Protein AF-A0A197JCD0-F1 (afdb_monomer_lite)

Radius of gyration: 35.39 Å; chains: 1; bounding box: 93×92×77 Å

Sequence (678 aa):
MQNIAVINGRPSLWGDAVIALVRASPLCEYVNESFSNQVATCRVKRVGEAEQMRSFSEADAKQAGLLSKVGPWTHYPQRMMQMRARAFALRDVFPDVLRGMPIAEEVMDSPVEKGGASRYVSPAEIVSNTALLPQRTEQHVYLIESLEEVARTGGYEALAACWSGKCALEGGETLTLEDRKAIAVKRDGKPTAARDKYMREMVFERLAGVPRHEINGPSLKWGTEAEAFAREAYELETGYLVEPSEFIVHPDYPFIGCSPDGLIGQEGGYESKCPMDEAVHIHTWLNGEVPGELSVMLAVVAVLGFSCAEIGKQIPVLRYLGGPVMVTVLLPSYCVYSELMPMELESSIRAFWENTNILYLFTAAVVVGGILSMERGLLIKGFVKLFVPLAAGSVAAAIVGTLTGMALGLSAHHTFFYIVVPIMAGGLGEGAIPLTLGYAAILQTSQPELFAQVMPPIVLGNLTAVACAGVLHRLGQLNSDLSQRGQKLSAGHLKNRSTDSTPAALMESLASVGMVALSLYMVGVLVNQLTGWPAPLVMLGLAVLIKLTITLSPRLEEGAYLMHHFFTQAAAYPILFGMGLTLTPWQALVSVLAPVYLITIFVTVLTLALVGLIVGRWAGLNPIESAIINVCHSGMGSVGDMAILTSAHRMHLMPFAQLATRIGGALTVVIALMMLSQ

Secondary structure (DSSP, 8-state):
---EEEETTEEEE-HHHHHHHHHHSTTEEEEEEEEETTEEEEEEEETTS--EEEEEEHHHHHHTT-TTSSSHHHH-HHHHHHHHHHHHHHHHH-TTTTTTPPBHHHHHTS------------GGGTSTT--PPPPPPHHHHHHHHHHHHHHHHHHHHHHHHHHHT-SPPTTS----TTTTTTS---TTSSPPHHHHHHHHHHHHHHHHTS-------HHHHHHHHHHHHHHHHHHHHH----BPP--EEETTEEEEEE--SEEETTTEEE-----S-HHHHHHHHHH-PPP--HHHHHHHHHHHHHHHHHHHHHSTTGGGGTHHHHHHHHHHHHHHHTT-S-HHHHHHHHHHHHHH-HHHHHHHHHHHHHHHHS-HHHHHHHHHHHHHHHHHHHHHHHHHHHHHHHHTT--HHHHIIIIIHHHTS-SIIIIIHHHHHHHHHHHT--HHHHHHHHHHHHHHHHHHHHHHHHHHHHHHHH-HHHHHSSB------GGG------HHHHHHHHHHHHHHHHHHHHHHHHHHHHH---HHHHHHHHHHHHHHHS---HHHHHHHHHHHHHHHHHTHHHHHHHHHHHH--HHHHHHT--HHHHHHHHHHHHHHHHHHHHHHHHTTB-HHHHHHHHHHTTS-HHHHHHHHHHHTT-GGGHHHHHHHHHHHHHHHHHHHHHHHT-

Foldseek 3Di:
DPQWDQFLNAIAGALVSLLVLQVPDPQWPDWDWDDDPQKIKIWTDGPPDDIDMFIFGPVNCVVLCVCVDPDVCVVCVVVVRNSVRSQVRSCVPPVVSVVVHHHPVVSNSDPNDPDDDDDDDDCLVPPPPDDDDDADDPVNVVVLVQLLVQCVPPNDVSSVCQVVQNDATVVRHHCDPVNLPNGDDPPVSHRDPVSVVVVVQVVCCVNVVHHPDDPPDPFVVQFVVCLVVQQVVCCVVPVFHWAQFDWAADPVGNVDTDGFRTATPPPGTHHDGRGPDVVVVVCCVVQVADPLDPVVLLVVLQVLLVVQLVVQCPPVVSVLQLRSLLSLQAVLLVCVVVVVDPPNNLVSLQCNCVVVVVVLLLLLLQQLLLLLLAALVLVVLVVVLLVFLQVQLLVQLLVFLLVLLVVVPHDSVCRNLQAQLLLLQLALPQGLQLLLVLVCVQVVDDSVVSSLRNQLNLVLLLSLLSRLLSNLLVVCVVDVCLVVFFDESFSDDPVPPPDPQDPVLLVVLLVVSSVVSVVLLVVLVVVCVVPVHHSSVSSSVVSSVCSNPPDDDPSNSSSSNVSNVCSLPSVLSSLSNSCSSHRPNPVSNVVQPDPSSNVSSNSSLVSLLVSQLVSCVVSRHSSSLSSLLSSLSSANHLSSNSSSCSSNVNSSCSNSSNCSSNVSSNVSSVVSSVVSND

pLDDT: mean 76.73, std 17.47, range [28.78, 97.56]

Structure (mmCIF, N/CA/C/O backbone):
data_AF-A0A197JCD0-F1
#
_entry.id   AF-A0A197JCD0-F1
#
loop_
_atom_site.group_PDB
_atom_site.id
_atom_site.type_symbol
_atom_site.label_atom_id
_atom_site.label_alt_id
_atom_site.label_comp_id
_atom_site.label_asym_id
_atom_site.label_entity_id
_atom_site.label_seq_id
_atom_site.pdbx_PDB_ins_code
_atom_site.Cartn_x
_atom_site.Cartn_y
_atom_site.Cartn_z
_atom_site.occupancy
_atom_site.B_iso_or_equiv
_atom_site.auth_seq_id
_atom_site.auth_comp_id
_atom_site.auth_asym_id
_atom_site.auth_atom_id
_atom_site.pdbx_PDB_model_num
ATOM 1 N N . MET A 1 1 ? 29.294 -19.858 -42.214 1.00 41.12 1 MET A N 1
ATOM 2 C CA . MET A 1 1 ? 29.927 -20.789 -41.252 1.00 41.12 1 MET A CA 1
ATOM 3 C C . MET A 1 1 ? 30.259 -20.008 -39.991 1.00 41.12 1 MET A C 1
ATOM 5 O O . MET A 1 1 ? 30.949 -19.001 -40.097 1.00 41.12 1 MET A O 1
ATOM 9 N N . GLN A 1 2 ? 29.715 -20.408 -38.839 1.00 50.94 2 GLN A N 1
ATOM 10 C CA . GLN A 1 2 ? 30.038 -19.810 -37.539 1.00 50.94 2 GLN A CA 1
ATOM 11 C C . GLN A 1 2 ? 31.421 -20.311 -37.089 1.00 50.94 2 GLN A C 1
ATOM 13 O O . GLN A 1 2 ? 31.582 -21.482 -36.765 1.00 50.94 2 GLN A O 1
ATOM 18 N N . ASN A 1 3 ? 32.426 -19.433 -37.104 1.00 68.75 3 ASN A N 1
ATOM 19 C CA . ASN A 1 3 ? 33.826 -19.782 -36.814 1.00 68.75 3 ASN A CA 1
ATOM 20 C C . ASN A 1 3 ? 34.251 -19.472 -35.361 1.00 68.75 3 ASN A C 1
ATOM 22 O O . ASN A 1 3 ? 35.349 -19.851 -34.951 1.00 68.75 3 ASN A O 1
ATOM 26 N N . ILE A 1 4 ? 33.389 -18.794 -34.593 1.00 77.94 4 ILE A N 1
ATOM 27 C CA . ILE A 1 4 ? 33.624 -18.339 -33.215 1.00 77.94 4 ILE A CA 1
ATOM 28 C C . ILE A 1 4 ? 32.550 -18.954 -32.306 1.00 77.94 4 ILE A C 1
ATOM 30 O O . ILE A 1 4 ? 31.376 -18.969 -32.670 1.00 77.94 4 ILE A O 1
ATOM 34 N N . ALA A 1 5 ? 32.950 -19.442 -31.133 1.00 77.25 5 ALA A N 1
ATOM 35 C CA . ALA A 1 5 ? 32.074 -19.919 -30.066 1.00 77.25 5 ALA A CA 1
ATOM 36 C C . ALA A 1 5 ? 32.355 -19.167 -28.760 1.00 77.25 5 ALA A C 1
ATOM 38 O O . ALA A 1 5 ? 33.508 -18.883 -28.439 1.00 77.25 5 ALA A O 1
ATOM 39 N N . VAL A 1 6 ? 31.316 -18.886 -27.974 1.00 76.75 6 VAL A N 1
ATOM 40 C CA . VAL A 1 6 ? 31.460 -18.319 -26.626 1.00 76.75 6 VAL A CA 1
ATOM 41 C C . VAL A 1 6 ? 31.288 -19.443 -25.614 1.00 76.75 6 VAL A C 1
ATOM 43 O O . VAL A 1 6 ? 30.208 -20.015 -25.491 1.00 76.75 6 VAL A O 1
ATOM 46 N N . ILE A 1 7 ? 32.363 -19.784 -24.903 1.00 73.75 7 ILE A N 1
ATOM 47 C CA . ILE A 1 7 ? 32.382 -20.889 -23.934 1.00 73.75 7 ILE A CA 1
ATOM 48 C C . ILE A 1 7 ? 32.872 -20.332 -22.606 1.00 73.75 7 ILE A C 1
ATOM 50 O O . ILE A 1 7 ? 33.916 -19.684 -22.553 1.00 73.75 7 ILE A O 1
ATOM 54 N N . ASN A 1 8 ? 32.109 -20.550 -21.533 1.00 68.00 8 ASN A N 1
ATOM 55 C CA . ASN A 1 8 ? 32.400 -20.005 -20.200 1.00 68.00 8 ASN A CA 1
ATOM 56 C C . ASN A 1 8 ? 32.631 -18.475 -20.202 1.00 68.00 8 ASN A C 1
ATOM 58 O O . ASN A 1 8 ? 33.512 -17.974 -19.507 1.00 68.00 8 ASN A O 1
ATOM 62 N N . GLY A 1 9 ? 31.883 -17.732 -21.028 1.00 65.81 9 GLY A N 1
ATOM 63 C CA . GLY A 1 9 ? 32.014 -16.274 -21.151 1.00 65.81 9 GLY A CA 1
ATOM 64 C C . GLY A 1 9 ? 33.271 -15.792 -21.887 1.00 65.81 9 GLY A C 1
ATOM 65 O O . GLY A 1 9 ? 33.565 -14.600 -21.856 1.00 65.81 9 GLY A O 1
ATOM 66 N N . ARG A 1 10 ? 34.028 -16.685 -22.545 1.00 68.19 10 ARG A N 1
ATOM 67 C CA . ARG A 1 10 ? 35.229 -16.333 -23.319 1.00 68.19 10 ARG A CA 1
ATOM 68 C C . ARG A 1 10 ? 35.009 -16.594 -24.818 1.00 68.19 10 ARG A C 1
ATOM 70 O O . ARG A 1 10 ? 34.712 -17.738 -25.185 1.00 68.19 10 ARG A O 1
ATOM 77 N N . PRO A 1 11 ? 35.165 -15.583 -25.695 1.00 80.06 11 PRO A N 1
ATOM 78 C CA . PRO A 1 11 ? 35.127 -15.798 -27.138 1.00 80.06 11 PRO A CA 1
ATOM 79 C C . PRO A 1 11 ? 36.309 -16.674 -27.554 1.00 80.06 11 PRO A C 1
ATOM 81 O O . PRO A 1 11 ? 37.449 -16.410 -27.175 1.00 80.06 11 PRO A O 1
ATOM 84 N N . SER A 1 12 ? 36.025 -17.733 -28.302 1.00 84.56 12 SER A N 1
ATOM 85 C CA . SER A 1 12 ? 36.972 -18.789 -28.651 1.00 84.56 12 SER A CA 1
ATOM 86 C C . SER A 1 12 ? 36.804 -19.208 -30.115 1.00 84.56 12 SER A C 1
ATOM 88 O O . SER A 1 12 ? 35.705 -19.135 -30.662 1.00 84.56 12 SER A O 1
ATOM 90 N N . LEU A 1 13 ? 37.869 -19.676 -30.766 1.00 87.69 13 LEU A N 1
ATOM 91 C CA . LEU A 1 13 ? 37.827 -20.160 -32.153 1.00 87.69 13 LEU A CA 1
ATOM 92 C C . LEU A 1 13 ? 37.699 -21.683 -32.200 1.00 87.69 13 LEU A C 1
ATOM 94 O O . LEU A 1 13 ? 38.424 -22.381 -31.491 1.00 87.69 13 LEU A O 1
ATOM 98 N N . TRP A 1 14 ? 36.830 -22.206 -33.067 1.00 85.69 14 TRP A N 1
ATOM 99 C CA . TRP A 1 14 ? 36.761 -23.649 -33.329 1.00 85.69 14 TRP A CA 1
ATOM 100 C C . TRP A 1 14 ? 38.061 -24.153 -33.964 1.00 85.69 14 TRP A C 1
ATOM 102 O O . TRP A 1 14 ? 38.620 -23.486 -34.841 1.00 85.69 14 TRP A O 1
ATOM 112 N N . GLY A 1 15 ? 38.540 -25.340 -33.582 1.00 80.94 15 GLY A N 1
ATOM 113 C CA . GLY A 1 15 ? 39.860 -25.836 -33.994 1.00 80.94 15 GLY A CA 1
ATOM 114 C C . GLY A 1 15 ? 40.084 -25.934 -35.513 1.00 80.94 15 GLY A C 1
ATOM 115 O O . GLY A 1 15 ? 41.221 -25.808 -35.981 1.00 80.94 15 GLY A O 1
ATOM 116 N N . ASP A 1 16 ? 39.024 -26.118 -36.304 1.00 82.38 16 ASP A N 1
ATOM 117 C CA . ASP A 1 16 ? 39.090 -26.109 -37.774 1.00 82.38 16 ASP A CA 1
ATOM 118 C C . ASP A 1 16 ? 39.077 -24.684 -38.371 1.00 82.38 16 ASP A C 1
ATOM 120 O O . ASP A 1 16 ? 39.678 -24.441 -39.419 1.00 82.38 16 ASP A O 1
ATOM 124 N N . ALA A 1 17 ? 38.497 -23.702 -37.674 1.00 85.44 17 ALA A N 1
ATOM 125 C CA . ALA A 1 17 ? 38.581 -22.294 -38.065 1.00 85.44 17 ALA A CA 1
ATOM 126 C C . ALA A 1 17 ? 39.990 -21.721 -37.839 1.00 85.44 17 ALA A C 1
ATOM 128 O O . ALA A 1 17 ? 40.476 -20.930 -38.645 1.00 85.44 17 ALA A O 1
ATOM 129 N N . VAL A 1 18 ? 40.682 -22.166 -36.785 1.00 87.50 18 VAL A N 1
ATOM 130 C CA . VAL A 1 18 ? 42.059 -21.749 -36.458 1.00 87.50 18 VAL A CA 1
ATOM 131 C C . VAL A 1 18 ? 43.026 -22.095 -37.592 1.00 87.50 18 VAL A C 1
ATOM 133 O O . VAL A 1 18 ? 43.795 -21.244 -38.037 1.00 87.50 18 VAL A O 1
ATOM 136 N N . ILE A 1 19 ? 42.979 -23.331 -38.100 1.00 88.00 19 ILE A N 1
ATOM 137 C CA . ILE A 1 19 ? 43.858 -23.754 -39.201 1.00 88.00 19 ILE A CA 1
ATOM 138 C C . ILE A 1 19 ? 43.517 -23.031 -40.508 1.00 88.00 19 ILE A C 1
ATOM 140 O O . ILE A 1 19 ? 44.427 -22.684 -41.259 1.00 88.00 19 ILE A O 1
ATOM 144 N N . ALA A 1 20 ? 42.234 -22.758 -40.764 1.00 87.50 20 ALA A N 1
ATOM 145 C CA . ALA A 1 20 ? 41.803 -21.999 -41.934 1.00 87.50 20 ALA A CA 1
ATOM 146 C C . ALA A 1 20 ? 42.313 -20.550 -41.888 1.00 87.50 20 ALA A C 1
ATOM 148 O O . ALA A 1 20 ? 42.862 -20.067 -42.876 1.00 87.50 20 ALA A O 1
ATOM 149 N N . LEU A 1 21 ? 42.208 -19.888 -40.732 1.00 88.38 21 LEU A N 1
ATOM 150 C CA . LEU A 1 21 ? 42.702 -18.524 -40.523 1.00 88.38 21 LEU A CA 1
ATOM 151 C C . LEU A 1 21 ? 44.221 -18.432 -40.677 1.00 88.38 21 LEU A C 1
ATOM 153 O O . LEU A 1 21 ? 44.718 -17.531 -41.350 1.00 88.38 21 LEU A O 1
ATOM 157 N N . VAL A 1 22 ? 44.962 -19.378 -40.096 1.00 91.56 22 VAL A N 1
ATOM 158 C CA . VAL A 1 22 ? 46.423 -19.392 -40.223 1.00 91.56 22 VAL A CA 1
ATOM 159 C C . VAL A 1 22 ? 46.850 -19.659 -41.663 1.00 91.56 22 VAL A C 1
ATOM 161 O O . VAL A 1 22 ? 47.695 -18.933 -42.174 1.00 91.56 22 VAL A O 1
ATOM 164 N N . ARG A 1 23 ? 46.250 -20.638 -42.350 1.00 91.31 23 ARG A N 1
ATOM 165 C CA . ARG A 1 23 ? 46.580 -20.930 -43.758 1.00 91.31 23 ARG A CA 1
ATOM 166 C C . ARG A 1 23 ? 46.185 -19.806 -44.717 1.00 91.31 23 ARG A C 1
ATOM 168 O O . ARG A 1 23 ? 46.808 -19.670 -45.761 1.00 91.31 23 ARG A O 1
ATOM 175 N N . ALA A 1 24 ? 45.166 -19.016 -44.378 1.00 88.50 24 ALA A N 1
ATOM 176 C CA . ALA A 1 24 ? 44.779 -17.834 -45.145 1.00 88.50 24 ALA A CA 1
ATOM 177 C C . ALA A 1 24 ? 45.720 -16.637 -44.915 1.00 88.50 24 ALA A C 1
ATOM 179 O O . ALA A 1 24 ? 45.700 -15.684 -45.693 1.00 88.50 24 ALA A O 1
ATOM 180 N N . SER A 1 25 ? 46.539 -16.665 -43.858 1.00 91.38 25 SER A N 1
ATOM 181 C CA . SER A 1 25 ? 47.511 -15.613 -43.582 1.00 91.38 25 SER A CA 1
ATOM 182 C C . SER A 1 25 ? 48.709 -15.717 -44.533 1.00 91.38 25 SER A C 1
ATOM 184 O O . SER A 1 25 ? 49.310 -16.789 -44.627 1.00 91.38 25 SER A O 1
ATOM 186 N N . PRO A 1 26 ? 49.155 -14.608 -45.156 1.00 90.25 26 PRO A N 1
ATOM 187 C CA . PRO A 1 26 ? 50.356 -14.601 -46.000 1.00 90.25 26 PRO A CA 1
ATOM 188 C C . PRO A 1 26 ? 51.644 -14.891 -45.211 1.00 90.25 26 PRO A C 1
ATOM 190 O O . PRO A 1 26 ? 52.707 -15.070 -45.795 1.00 90.25 26 PRO A O 1
ATOM 193 N N . LEU A 1 27 ? 51.557 -14.922 -43.879 1.00 92.06 27 LEU A N 1
ATOM 194 C CA . LEU A 1 27 ? 52.659 -15.238 -42.978 1.00 92.06 27 LEU A CA 1
ATOM 195 C C . LEU A 1 27 ? 52.865 -16.752 -42.812 1.00 92.06 27 LEU A C 1
ATOM 197 O O . LEU A 1 27 ? 53.867 -17.158 -42.226 1.00 92.06 27 LEU A O 1
ATOM 201 N N . CYS A 1 28 ? 51.938 -17.591 -43.284 1.00 94.19 28 CYS A N 1
ATOM 202 C CA . CYS A 1 28 ? 52.031 -19.044 -43.179 1.00 94.19 28 CYS A CA 1
ATOM 203 C C . CYS A 1 28 ? 52.561 -19.671 -44.472 1.00 94.19 28 CYS A C 1
ATOM 205 O O . CYS A 1 28 ? 51.972 -19.499 -45.534 1.00 94.19 28 CYS A O 1
ATOM 207 N N . GLU A 1 29 ? 53.647 -20.446 -44.372 1.00 93.12 29 GLU A N 1
ATOM 208 C CA . GLU A 1 29 ? 54.128 -21.268 -45.491 1.00 93.12 29 GLU A CA 1
ATOM 209 C C . GLU A 1 29 ? 53.386 -22.609 -45.538 1.00 93.12 29 GLU A C 1
ATOM 211 O O . GLU A 1 29 ? 52.858 -22.999 -46.578 1.00 93.12 29 GLU A O 1
ATOM 216 N N . TYR A 1 30 ? 53.331 -23.325 -44.408 1.00 93.69 30 TYR A N 1
ATOM 217 C CA . TYR A 1 30 ? 52.554 -24.558 -44.284 1.00 93.69 30 TYR A CA 1
ATOM 218 C C . TYR A 1 30 ? 52.198 -24.904 -42.835 1.00 93.69 30 TYR A C 1
ATOM 220 O O . TYR A 1 30 ? 52.874 -24.523 -41.875 1.00 93.69 30 TYR A O 1
ATOM 228 N N . VAL A 1 31 ? 51.143 -25.712 -42.713 1.00 93.75 31 VAL A N 1
ATOM 229 C CA . VAL A 1 31 ? 50.732 -26.414 -41.492 1.00 93.75 31 VAL A CA 1
ATOM 230 C C . VAL A 1 31 ? 50.504 -27.874 -41.864 1.00 93.75 31 VAL A C 1
ATOM 232 O O . VAL A 1 31 ? 49.562 -28.166 -42.608 1.00 93.75 31 VAL A O 1
ATOM 235 N N . ASN A 1 32 ? 51.344 -28.772 -41.352 1.00 92.88 32 ASN A N 1
ATOM 236 C CA . ASN A 1 32 ? 51.292 -30.206 -41.623 1.00 92.88 32 ASN A CA 1
ATOM 237 C C . ASN A 1 32 ? 51.049 -30.988 -40.333 1.00 92.88 32 ASN A C 1
ATOM 239 O O . ASN A 1 32 ? 51.812 -30.889 -39.373 1.00 92.88 32 ASN A O 1
ATOM 243 N N . GLU A 1 33 ? 50.002 -31.804 -40.335 1.00 92.50 33 GLU A N 1
ATOM 244 C CA . GLU A 1 33 ? 49.631 -32.655 -39.209 1.00 92.50 33 GLU A CA 1
ATOM 245 C C . GLU A 1 33 ? 49.934 -34.113 -39.551 1.00 92.50 33 GLU A C 1
ATOM 247 O O . GLU A 1 33 ? 49.630 -34.591 -40.643 1.00 92.50 33 GLU A O 1
ATOM 252 N N . SER A 1 34 ? 50.534 -34.834 -38.611 1.00 91.62 34 SER A N 1
ATOM 253 C CA . SER A 1 34 ? 50.822 -36.263 -38.736 1.00 91.62 34 SER A CA 1
ATOM 254 C C . SER A 1 34 ? 50.464 -36.978 -37.441 1.00 91.62 34 SER A C 1
ATOM 256 O O . SER A 1 34 ? 50.424 -36.374 -36.369 1.00 91.62 34 SER A O 1
ATOM 258 N N . PHE A 1 35 ? 50.169 -38.268 -37.540 1.00 92.00 35 PHE A N 1
ATOM 259 C CA . PHE A 1 35 ? 49.879 -39.107 -36.388 1.00 92.00 35 PHE A CA 1
ATOM 260 C C . PHE A 1 35 ? 50.596 -40.442 -36.557 1.00 92.00 35 PHE A C 1
ATOM 262 O O . PHE A 1 35 ? 50.378 -41.139 -37.546 1.00 92.00 35 PHE A O 1
ATOM 269 N N . SER A 1 36 ? 51.463 -40.788 -35.610 1.00 90.50 36 SER A N 1
ATOM 270 C CA . SER A 1 36 ? 52.209 -42.052 -35.610 1.00 90.50 36 SER A CA 1
ATOM 271 C C . SER A 1 36 ? 52.475 -42.490 -34.177 1.00 90.50 36 SER A C 1
ATOM 273 O O . SER A 1 36 ? 52.752 -41.640 -33.337 1.00 90.50 36 SER A O 1
ATOM 275 N N . ASN A 1 37 ? 52.436 -43.796 -33.899 1.00 88.31 37 ASN A N 1
ATOM 276 C CA . ASN A 1 37 ? 52.752 -44.358 -32.578 1.00 88.31 37 ASN A CA 1
ATOM 277 C C . ASN A 1 37 ? 51.990 -43.690 -31.412 1.00 88.31 37 ASN A C 1
ATOM 279 O O . ASN A 1 37 ? 52.585 -43.410 -30.380 1.00 88.31 37 ASN A O 1
ATOM 283 N N . GLN A 1 38 ? 50.691 -43.405 -31.586 1.00 87.56 38 GLN A N 1
ATOM 284 C CA . GLN A 1 38 ? 49.846 -42.725 -30.582 1.00 87.56 38 GLN A CA 1
ATOM 285 C C . GLN A 1 38 ? 50.310 -41.306 -30.200 1.00 87.56 38 GLN A C 1
ATOM 287 O O . GLN A 1 38 ? 49.982 -40.793 -29.130 1.00 87.56 38 GLN A O 1
ATOM 292 N N . VAL A 1 39 ? 51.053 -40.650 -31.093 1.00 92.19 39 VAL A N 1
ATOM 293 C CA . VAL A 1 39 ? 51.482 -39.260 -30.940 1.00 92.19 39 VAL A CA 1
ATOM 294 C C . VAL A 1 39 ? 51.000 -38.453 -32.137 1.00 92.19 39 VAL A C 1
ATOM 296 O O . VAL A 1 39 ? 51.324 -38.762 -33.289 1.00 92.19 39 VAL A O 1
ATOM 299 N N . ALA A 1 40 ? 50.224 -37.406 -31.863 1.00 94.94 40 ALA A N 1
ATOM 300 C CA . ALA A 1 40 ? 49.876 -36.399 -32.852 1.00 94.94 40 ALA A CA 1
ATOM 301 C C . ALA A 1 40 ? 50.958 -35.327 -32.902 1.00 94.94 40 ALA A C 1
ATOM 303 O O . ALA A 1 40 ? 51.386 -34.840 -31.861 1.00 94.94 40 ALA A O 1
ATOM 304 N N . THR A 1 41 ? 51.368 -34.936 -34.103 1.00 93.38 41 THR A N 1
ATOM 305 C CA . THR A 1 41 ? 52.409 -33.932 -34.322 1.00 93.38 41 THR A CA 1
ATOM 306 C C . THR A 1 41 ? 51.923 -32.898 -35.326 1.00 93.38 41 THR A C 1
ATOM 308 O O . THR A 1 41 ? 51.516 -33.259 -36.431 1.00 93.38 41 THR A O 1
ATOM 311 N N . CYS A 1 42 ? 52.011 -31.620 -34.963 1.00 95.00 42 CYS A N 1
ATOM 312 C CA . CYS A 1 42 ? 51.740 -30.489 -35.842 1.00 95.00 42 CYS A CA 1
ATOM 313 C C . CYS A 1 42 ? 53.048 -29.740 -36.126 1.00 95.00 42 CYS A C 1
ATOM 315 O O . CYS A 1 42 ? 53.719 -29.274 -35.199 1.00 95.00 42 CYS A O 1
ATOM 317 N N . ARG A 1 43 ? 53.417 -29.654 -37.408 1.00 95.56 43 ARG A N 1
ATOM 318 C CA . ARG A 1 43 ? 54.558 -28.882 -37.912 1.00 95.56 43 ARG A CA 1
ATOM 319 C C . ARG A 1 43 ? 54.059 -27.632 -38.600 1.00 95.56 43 ARG A C 1
ATOM 321 O O . ARG A 1 43 ? 53.175 -27.701 -39.456 1.00 95.56 43 ARG A O 1
ATOM 328 N N . VAL A 1 44 ? 54.634 -26.504 -38.223 1.00 95.56 44 VAL A N 1
ATOM 329 C CA . VAL A 1 44 ? 54.178 -25.187 -38.637 1.00 95.56 44 VAL A CA 1
ATOM 330 C C . VAL A 1 44 ? 55.381 -24.351 -39.040 1.00 95.56 44 VAL A C 1
ATOM 332 O O . VAL A 1 44 ? 56.363 -24.255 -38.300 1.00 95.56 44 VAL A O 1
ATOM 335 N N . LYS A 1 45 ? 55.289 -23.724 -40.212 1.00 94.25 45 LYS A N 1
ATOM 336 C CA . LYS A 1 45 ? 56.321 -22.837 -40.741 1.00 94.25 45 LYS A CA 1
ATOM 337 C C . LYS A 1 45 ? 55.737 -21.456 -41.015 1.00 94.25 45 LYS A C 1
ATOM 339 O O . LYS A 1 45 ? 54.806 -21.306 -41.811 1.00 94.25 45 LYS A O 1
ATOM 344 N N . ARG A 1 46 ? 56.306 -20.459 -40.341 1.00 95.06 46 ARG A N 1
ATOM 345 C CA . ARG A 1 46 ? 56.024 -19.038 -40.538 1.00 95.06 46 ARG A CA 1
ATOM 346 C C . ARG A 1 46 ? 57.124 -18.411 -41.387 1.00 95.06 46 ARG A C 1
ATOM 348 O O . ARG A 1 46 ? 58.300 -18.741 -41.216 1.00 95.06 46 ARG A O 1
ATOM 355 N N . VAL A 1 47 ? 56.735 -17.526 -42.299 1.00 91.69 47 VAL A N 1
ATOM 356 C CA . VAL A 1 47 ? 57.657 -16.841 -43.211 1.00 91.69 47 VAL A CA 1
ATOM 357 C C . VAL A 1 47 ? 58.713 -16.091 -42.398 1.00 91.69 47 VAL A C 1
ATOM 359 O O . VAL A 1 47 ? 58.383 -15.262 -41.554 1.00 91.69 47 VAL A O 1
ATOM 362 N N . GLY A 1 48 ? 59.987 -16.385 -42.658 1.00 88.06 48 GLY A N 1
ATOM 363 C CA . GLY A 1 48 ? 61.121 -15.736 -41.989 1.00 88.06 48 GLY A CA 1
ATOM 364 C C . GLY A 1 48 ? 61.515 -16.321 -40.626 1.00 88.06 48 GLY A C 1
ATOM 365 O O . GLY A 1 48 ? 62.501 -15.867 -40.051 1.00 88.06 48 GLY A O 1
ATOM 366 N N . GLU A 1 49 ? 60.822 -17.350 -40.129 1.00 90.56 49 GLU A N 1
ATOM 367 C CA . GLU A 1 49 ? 61.124 -18.004 -38.845 1.00 90.56 49 GLU A CA 1
ATOM 368 C C . GLU A 1 49 ? 61.494 -19.483 -39.028 1.00 90.56 49 GLU A C 1
ATOM 370 O O . GLU A 1 49 ? 61.183 -20.095 -40.050 1.00 90.56 49 GLU A O 1
ATOM 375 N N . ALA A 1 50 ? 62.188 -20.094 -38.062 1.00 89.94 50 ALA A N 1
ATOM 376 C CA . ALA A 1 50 ? 62.493 -21.529 -38.102 1.00 89.94 50 ALA A CA 1
ATOM 377 C C . ALA A 1 50 ? 61.208 -22.383 -38.015 1.00 89.94 50 ALA A C 1
ATOM 379 O O . ALA A 1 50 ? 60.216 -21.957 -37.428 1.00 89.94 50 ALA A O 1
ATOM 380 N N . GLU A 1 51 ? 61.215 -23.589 -38.606 1.00 94.50 51 GLU A N 1
ATOM 381 C CA . GLU A 1 51 ? 60.083 -24.523 -38.464 1.00 94.50 51 GLU A CA 1
ATOM 382 C C . GLU A 1 51 ? 59.881 -24.857 -36.980 1.00 94.50 51 GLU A C 1
ATOM 384 O O . GLU A 1 51 ? 60.840 -25.178 -36.274 1.00 94.50 51 GLU A O 1
ATOM 389 N N . GLN A 1 52 ? 58.632 -24.801 -36.516 1.00 93.44 52 GLN A N 1
ATOM 390 C CA . GLN A 1 52 ? 58.265 -25.222 -35.171 1.00 93.44 52 GLN A CA 1
ATOM 391 C C . GLN A 1 52 ? 57.388 -26.470 -35.205 1.00 93.44 52 GLN A C 1
ATOM 393 O O . GLN A 1 52 ? 56.533 -26.649 -36.073 1.00 93.44 52 GLN A O 1
ATOM 398 N N . MET A 1 53 ? 57.591 -27.330 -34.211 1.00 92.94 53 MET A N 1
ATOM 399 C CA . MET A 1 53 ? 56.851 -28.571 -34.039 1.00 92.94 53 MET A CA 1
ATOM 400 C C . MET A 1 53 ? 56.281 -28.634 -32.625 1.00 92.94 53 MET A C 1
ATOM 402 O O . MET A 1 53 ? 56.968 -28.303 -31.653 1.00 92.94 53 MET A O 1
ATOM 406 N N . ARG A 1 54 ? 55.026 -29.068 -32.505 1.00 93.94 54 ARG A N 1
ATOM 407 C CA . ARG A 1 54 ? 54.416 -29.466 -31.231 1.00 93.94 54 ARG A CA 1
ATOM 408 C C . ARG A 1 54 ? 53.803 -30.845 -31.390 1.00 93.94 54 ARG A C 1
ATOM 410 O O . ARG A 1 54 ? 53.302 -31.185 -32.462 1.00 93.94 54 ARG A O 1
ATOM 417 N N . SER A 1 55 ? 53.836 -31.624 -30.321 1.00 93.06 55 SER A N 1
ATOM 418 C CA . SER A 1 55 ? 53.243 -32.953 -30.280 1.00 93.06 55 SER A CA 1
ATOM 419 C C . SER A 1 55 ? 52.361 -33.122 -29.054 1.00 93.06 55 SER A C 1
ATOM 421 O O . SER A 1 55 ? 52.563 -32.448 -28.047 1.00 93.06 55 SER A O 1
ATOM 423 N N . PHE A 1 56 ? 51.394 -34.029 -29.149 1.00 93.06 56 PHE A N 1
ATOM 424 C CA . PHE A 1 56 ? 50.532 -34.426 -28.045 1.00 93.06 56 PHE A CA 1
ATOM 425 C C . PHE A 1 56 ? 50.310 -35.939 -28.110 1.00 93.06 56 PHE A C 1
ATOM 427 O O . PHE A 1 56 ? 49.847 -36.464 -29.129 1.00 93.06 56 PHE A O 1
ATOM 434 N N . SER A 1 57 ? 50.707 -36.638 -27.051 1.00 93.19 57 SER A N 1
ATOM 435 C CA . SER A 1 57 ? 50.668 -38.097 -26.945 1.00 93.19 57 SER A CA 1
ATOM 436 C C . SER A 1 57 ? 49.474 -38.594 -26.130 1.00 93.19 57 SER A C 1
ATOM 438 O O . SER A 1 57 ? 48.838 -37.847 -25.385 1.00 93.19 57 SER A O 1
ATOM 440 N N . GLU A 1 58 ? 49.194 -39.893 -26.219 1.00 88.62 58 GLU A N 1
ATOM 441 C CA . GLU A 1 58 ? 48.178 -40.530 -25.374 1.00 88.62 58 GLU A CA 1
ATOM 442 C C . GLU A 1 58 ? 48.534 -40.452 -23.875 1.00 88.62 58 GLU A C 1
ATOM 444 O O . GLU A 1 58 ? 47.650 -40.303 -23.028 1.00 88.62 58 GLU A O 1
ATOM 449 N N . ALA A 1 59 ? 49.830 -40.462 -23.538 1.00 88.12 59 ALA A N 1
ATOM 450 C CA . ALA A 1 59 ? 50.296 -40.243 -22.171 1.00 88.12 59 ALA A CA 1
ATOM 451 C C . ALA A 1 59 ? 49.949 -38.827 -21.673 1.00 88.12 59 ALA A C 1
ATOM 453 O O . ALA A 1 59 ? 49.450 -38.686 -20.554 1.00 88.12 59 ALA A O 1
ATOM 454 N N . ASP A 1 60 ? 50.114 -37.806 -22.523 1.00 88.12 60 ASP A N 1
ATOM 455 C CA . ASP A 1 60 ? 49.743 -36.419 -22.208 1.00 88.12 60 ASP A CA 1
ATOM 456 C C . ASP A 1 60 ? 48.226 -36.283 -22.017 1.00 88.12 60 ASP A C 1
ATOM 458 O O . ASP A 1 60 ? 47.763 -35.639 -21.075 1.00 88.12 60 ASP A O 1
ATOM 462 N N . ALA A 1 61 ? 47.432 -36.955 -22.859 1.00 86.31 61 ALA A N 1
ATOM 463 C CA . ALA A 1 61 ? 45.974 -36.982 -22.740 1.00 86.31 61 ALA A CA 1
ATOM 464 C C . ALA A 1 61 ? 45.499 -37.612 -21.422 1.00 86.31 61 ALA A C 1
ATOM 466 O O . ALA A 1 61 ? 44.541 -37.132 -20.803 1.00 86.31 61 ALA A O 1
ATOM 467 N N . LYS A 1 62 ? 46.177 -38.681 -20.987 1.00 85.88 62 LYS A N 1
ATOM 468 C CA . LYS A 1 62 ? 45.914 -39.347 -19.709 1.00 85.88 62 LYS A CA 1
ATOM 469 C C . LYS A 1 62 ? 46.296 -38.455 -18.530 1.00 85.88 62 LYS A C 1
ATOM 471 O O . LYS A 1 62 ? 45.513 -38.342 -17.589 1.00 85.88 62 LYS A O 1
ATOM 476 N N . GLN A 1 63 ? 47.452 -37.793 -18.595 1.00 85.31 63 GLN A N 1
ATOM 477 C CA . GLN A 1 63 ? 47.899 -36.851 -17.567 1.00 85.31 63 GLN A CA 1
ATOM 478 C C . GLN A 1 63 ? 46.969 -35.632 -17.458 1.00 85.31 63 GLN A C 1
ATOM 480 O O . GLN A 1 63 ? 46.684 -35.179 -16.352 1.00 85.31 63 GLN A O 1
ATOM 485 N N . ALA A 1 64 ? 46.448 -35.140 -18.583 1.00 79.12 64 ALA A N 1
ATOM 486 C CA . ALA A 1 64 ? 45.513 -34.017 -18.641 1.00 79.12 64 ALA A CA 1
ATOM 487 C C . ALA A 1 64 ? 44.062 -34.386 -18.254 1.00 79.12 64 ALA A C 1
ATOM 489 O O . ALA A 1 64 ? 43.177 -33.532 -18.310 1.00 79.12 64 ALA A O 1
ATOM 490 N N . GLY A 1 65 ? 43.785 -35.646 -17.891 1.00 81.50 65 GLY A N 1
ATOM 491 C CA . GLY A 1 65 ? 42.446 -36.104 -17.500 1.00 81.50 65 GLY A CA 1
ATOM 492 C C . GLY A 1 65 ? 41.411 -36.072 -18.632 1.00 81.50 65 GLY A C 1
ATOM 493 O O . GLY A 1 65 ? 40.210 -36.103 -18.364 1.00 81.50 65 GLY A O 1
ATOM 494 N N . LEU A 1 66 ? 41.849 -36.003 -19.895 1.00 80.94 66 LEU A N 1
ATOM 495 C CA . LEU A 1 66 ? 40.963 -35.879 -21.060 1.00 80.94 66 LEU A CA 1
ATOM 496 C C . LEU A 1 66 ? 40.282 -37.208 -21.408 1.00 80.94 66 LEU A C 1
ATOM 498 O O . LEU A 1 66 ? 39.142 -37.215 -21.862 1.00 80.94 66 LEU A O 1
ATOM 502 N N . LEU A 1 67 ? 40.950 -38.336 -21.141 1.00 76.25 67 LEU A N 1
ATOM 503 C CA . LEU A 1 67 ? 40.428 -39.679 -21.431 1.00 76.25 67 LEU A CA 1
ATOM 504 C C . LEU A 1 67 ? 39.283 -40.106 -20.495 1.00 76.25 67 LEU A C 1
ATOM 506 O O . LEU A 1 67 ? 38.520 -41.006 -20.832 1.00 76.25 67 LEU A O 1
ATOM 510 N N . SER A 1 68 ? 39.151 -39.463 -19.331 1.00 72.25 68 SER A N 1
ATOM 511 C CA . SER A 1 68 ? 38.091 -39.722 -18.346 1.00 72.25 68 SER A CA 1
ATOM 512 C C . SER A 1 68 ? 36.852 -38.838 -18.517 1.00 72.25 68 SER A C 1
ATOM 514 O O . SER A 1 68 ? 35.885 -39.001 -17.775 1.00 72.25 68 SER A O 1
ATOM 516 N N . LYS A 1 69 ? 36.862 -37.890 -19.462 1.00 71.25 69 LYS A N 1
ATOM 517 C CA . LYS A 1 69 ? 35.711 -37.020 -19.721 1.00 71.25 69 LYS A CA 1
ATOM 518 C C . LYS A 1 69 ? 34.722 -37.705 -20.651 1.00 71.25 69 LYS A C 1
ATOM 520 O O . LYS A 1 69 ? 35.103 -38.176 -21.717 1.00 71.25 69 LYS A O 1
ATOM 525 N N . VAL A 1 70 ? 33.451 -37.725 -20.255 1.00 66.06 70 VAL A N 1
ATOM 526 C CA . VAL A 1 70 ? 32.359 -38.255 -21.079 1.00 66.06 70 VAL A CA 1
ATOM 527 C C . VAL A 1 70 ? 32.146 -37.316 -22.265 1.00 66.06 70 VAL A C 1
ATOM 529 O O . VAL A 1 70 ? 31.752 -36.167 -22.078 1.00 66.06 70 VAL A O 1
ATOM 532 N N . GLY A 1 71 ? 32.433 -37.787 -23.480 1.00 73.50 71 GLY A N 1
ATOM 533 C CA . GLY A 1 71 ? 32.277 -36.980 -24.686 1.00 73.50 71 GLY A CA 1
ATOM 534 C C . GLY A 1 71 ? 32.945 -37.580 -25.928 1.00 73.50 71 GLY A C 1
ATOM 535 O O . GLY A 1 71 ? 33.456 -38.702 -25.896 1.00 73.50 71 GLY A O 1
ATOM 536 N N . PRO A 1 72 ? 32.979 -36.833 -27.046 1.00 69.75 72 PRO A N 1
ATOM 537 C CA . PRO A 1 72 ? 33.537 -37.309 -28.313 1.00 69.75 72 PRO A CA 1
ATOM 538 C C . PRO A 1 72 ? 35.020 -37.709 -28.225 1.00 69.75 72 PRO A C 1
ATOM 540 O O . PRO A 1 72 ? 35.495 -38.470 -29.067 1.00 69.75 72 PRO A O 1
ATOM 543 N N . TRP A 1 73 ? 35.751 -37.266 -27.196 1.00 78.44 73 TRP A N 1
ATOM 544 C CA . TRP A 1 73 ? 37.174 -37.579 -27.005 1.00 78.44 73 TRP A CA 1
ATOM 545 C C . TRP A 1 73 ? 37.408 -39.020 -26.545 1.00 78.44 73 TRP A C 1
ATOM 547 O O . TRP A 1 73 ? 38.472 -39.571 -26.816 1.00 78.44 73 TRP A O 1
ATOM 557 N N . THR A 1 74 ? 36.405 -39.658 -25.932 1.00 75.88 74 THR A N 1
ATOM 558 C CA . THR A 1 74 ? 36.435 -41.090 -25.597 1.00 75.88 74 THR A CA 1
ATOM 559 C C . THR A 1 74 ? 36.231 -41.960 -26.839 1.00 75.88 74 THR A C 1
ATOM 561 O O . THR A 1 74 ? 36.838 -43.020 -26.960 1.00 75.88 74 THR A O 1
ATOM 564 N N . HIS A 1 75 ? 35.395 -41.507 -27.780 1.00 77.06 75 HIS A N 1
ATOM 565 C CA . HIS A 1 75 ? 35.092 -42.235 -29.017 1.00 77.06 75 HIS A CA 1
ATOM 566 C C . HIS A 1 75 ? 36.137 -42.004 -30.119 1.00 77.06 75 HIS A C 1
ATOM 568 O O . HIS A 1 75 ? 36.384 -42.900 -30.924 1.00 77.06 75 HIS A O 1
ATOM 574 N N . TYR A 1 76 ? 36.776 -40.828 -30.141 1.00 83.69 76 TYR A N 1
ATOM 575 C CA . TYR A 1 76 ? 37.738 -40.424 -31.172 1.00 83.69 76 TYR A CA 1
ATOM 576 C C . TYR A 1 76 ? 39.021 -39.811 -30.567 1.00 83.69 76 TYR A C 1
ATOM 578 O O . TYR A 1 76 ? 39.328 -38.637 -30.809 1.00 83.69 76 TYR A O 1
ATOM 586 N N . PRO A 1 77 ? 39.819 -40.586 -29.805 1.00 83.12 77 PRO A N 1
ATOM 587 C CA . PRO A 1 77 ? 40.989 -40.071 -29.082 1.00 83.12 77 PRO A CA 1
ATOM 588 C C . PRO A 1 77 ? 42.079 -39.517 -30.011 1.00 83.12 77 PRO A C 1
ATOM 590 O O . PRO A 1 77 ? 42.727 -38.522 -29.686 1.00 83.12 77 PRO A O 1
ATOM 593 N N . GLN A 1 78 ? 42.239 -40.090 -31.209 1.00 88.44 78 GLN A N 1
ATOM 594 C CA . GLN A 1 78 ? 43.164 -39.576 -32.223 1.00 88.44 78 GLN A CA 1
ATOM 595 C C . GLN A 1 78 ? 42.835 -38.133 -32.631 1.00 88.44 78 GLN A C 1
ATOM 597 O O . GLN A 1 78 ? 43.745 -37.311 -32.752 1.00 88.44 78 GLN A O 1
ATOM 602 N N . ARG A 1 79 ? 41.548 -37.806 -32.819 1.00 85.31 79 ARG A N 1
ATOM 603 C CA . ARG A 1 79 ? 41.119 -36.467 -33.248 1.00 85.31 79 ARG A CA 1
ATOM 604 C C . ARG A 1 79 ? 41.401 -35.433 -32.164 1.00 85.31 79 ARG A C 1
ATOM 606 O O . ARG A 1 79 ? 41.924 -34.368 -32.470 1.00 85.31 79 ARG A O 1
ATOM 613 N N . MET A 1 80 ? 41.140 -35.780 -30.906 1.00 89.56 80 MET A N 1
ATOM 614 C CA . MET A 1 80 ? 41.470 -34.930 -29.761 1.00 89.56 80 MET A CA 1
ATOM 615 C C . MET A 1 80 ? 42.979 -34.642 -29.695 1.00 89.56 80 MET A C 1
ATOM 617 O O . MET A 1 80 ? 43.371 -33.479 -29.611 1.00 89.56 80 MET A O 1
ATOM 621 N N . MET A 1 81 ? 43.839 -35.661 -29.828 1.00 90.44 81 MET A N 1
ATOM 622 C CA . MET A 1 81 ? 45.296 -35.458 -29.795 1.00 90.44 81 MET A CA 1
ATOM 623 C C . MET A 1 81 ? 45.787 -34.571 -30.948 1.00 90.44 81 MET A C 1
ATOM 625 O O . MET A 1 81 ? 46.614 -33.683 -30.737 1.00 90.44 81 MET A O 1
ATOM 629 N N . GLN A 1 82 ? 45.247 -34.761 -32.157 1.00 89.31 82 GLN A N 1
ATOM 630 C CA . GLN A 1 82 ? 45.540 -33.895 -33.305 1.00 89.31 82 GLN A CA 1
ATOM 631 C C . GLN A 1 82 ? 45.144 -32.442 -33.037 1.00 89.31 82 GLN A C 1
ATOM 633 O O . GLN A 1 82 ? 45.945 -31.539 -33.276 1.00 89.31 82 GLN A O 1
ATOM 638 N N . MET A 1 83 ? 43.964 -32.214 -32.458 1.00 88.12 83 MET A N 1
ATOM 639 C CA . MET A 1 83 ? 43.509 -30.868 -32.109 1.00 88.12 83 MET A CA 1
ATOM 640 C C . MET A 1 83 ? 44.397 -30.205 -31.053 1.00 88.12 83 MET A C 1
ATOM 642 O O . MET A 1 83 ? 44.676 -29.016 -31.177 1.00 88.12 83 MET A O 1
ATOM 646 N N . ARG A 1 84 ? 44.914 -30.954 -30.071 1.00 89.69 84 ARG A N 1
ATOM 647 C CA . ARG A 1 84 ? 45.845 -30.422 -29.057 1.00 89.69 84 ARG A CA 1
ATOM 648 C C . ARG A 1 84 ? 47.209 -30.064 -29.634 1.00 89.69 84 ARG A C 1
ATOM 650 O O . ARG A 1 84 ? 47.699 -28.958 -29.412 1.00 89.69 84 ARG A O 1
ATOM 657 N N . ALA A 1 85 ? 47.793 -30.954 -30.436 1.00 91.81 85 ALA A N 1
ATOM 658 C CA . ALA A 1 85 ? 49.056 -30.670 -31.115 1.00 91.81 85 ALA A CA 1
ATOM 659 C C . ALA A 1 85 ? 48.932 -29.440 -32.035 1.00 91.81 85 ALA A C 1
ATOM 661 O O . ALA A 1 85 ? 49.816 -28.579 -32.053 1.00 91.81 85 ALA A O 1
ATOM 662 N N . ARG A 1 86 ? 47.807 -29.322 -32.753 1.00 91.88 86 ARG A N 1
ATOM 663 C CA . ARG A 1 86 ? 47.471 -28.155 -33.578 1.00 91.88 86 ARG A CA 1
ATOM 664 C C . ARG A 1 86 ? 47.338 -26.884 -32.747 1.00 91.88 86 ARG A C 1
ATOM 666 O O . ARG A 1 86 ? 47.950 -25.878 -33.095 1.00 91.88 86 ARG A O 1
ATOM 673 N N . ALA A 1 87 ? 46.548 -26.929 -31.680 1.00 89.00 87 ALA A N 1
ATOM 674 C CA . ALA A 1 87 ? 46.259 -25.786 -30.827 1.00 89.00 87 ALA A CA 1
ATOM 675 C C . ALA A 1 87 ? 47.535 -25.140 -30.282 1.00 89.00 87 ALA A C 1
ATOM 677 O O . ALA A 1 87 ? 47.729 -23.932 -30.422 1.00 89.00 87 ALA A O 1
ATOM 678 N N . PHE A 1 88 ? 48.441 -25.959 -29.745 1.00 88.88 88 PHE A N 1
ATOM 679 C CA . PHE A 1 88 ? 49.719 -25.483 -29.221 1.00 88.88 88 PHE A CA 1
ATOM 680 C C . PHE A 1 88 ? 50.610 -24.902 -30.318 1.00 88.88 88 PHE A C 1
ATOM 682 O O . PHE A 1 88 ? 51.157 -23.817 -30.146 1.00 88.88 88 PHE A O 1
ATOM 689 N N . ALA A 1 89 ? 50.724 -25.576 -31.466 1.00 91.88 89 ALA A N 1
ATOM 690 C CA . ALA A 1 89 ? 51.581 -25.092 -32.545 1.00 91.88 89 ALA A CA 1
ATOM 691 C C . ALA A 1 89 ? 51.085 -23.759 -33.128 1.00 91.88 89 ALA A C 1
ATOM 693 O O . ALA A 1 89 ? 51.873 -22.841 -33.336 1.00 91.88 89 ALA A O 1
ATOM 694 N N . LEU A 1 90 ? 49.780 -23.634 -33.383 1.00 92.19 90 LEU A N 1
ATOM 695 C CA . LEU A 1 90 ? 49.223 -22.447 -34.035 1.00 92.19 90 LEU A CA 1
ATOM 696 C C . LEU A 1 90 ? 49.126 -21.246 -33.090 1.00 92.19 90 LEU A C 1
ATOM 698 O O . LEU A 1 90 ? 49.363 -20.124 -33.531 1.00 92.19 90 LEU A O 1
ATOM 702 N N . ARG A 1 91 ? 48.840 -21.459 -31.800 1.00 89.25 91 ARG A N 1
ATOM 703 C CA . ARG A 1 91 ? 48.799 -20.370 -30.813 1.00 89.25 91 ARG A CA 1
ATOM 704 C C . ARG A 1 91 ? 50.180 -19.781 -30.538 1.00 89.25 91 ARG A C 1
ATOM 706 O O . ARG A 1 91 ? 50.289 -18.567 -30.409 1.00 89.25 91 ARG A O 1
ATOM 713 N N . ASP A 1 92 ? 51.210 -20.621 -30.483 1.00 87.44 92 ASP A N 1
ATOM 714 C CA . ASP A 1 92 ? 52.579 -20.169 -30.228 1.00 87.44 92 ASP A CA 1
ATOM 715 C C . ASP A 1 92 ? 53.173 -19.436 -31.441 1.00 87.44 92 ASP A C 1
ATOM 717 O O . ASP A 1 92 ? 53.866 -18.435 -31.279 1.00 87.44 92 ASP A O 1
ATOM 721 N N . VAL A 1 93 ? 52.907 -19.928 -32.659 1.00 91.00 93 VAL A N 1
ATOM 722 C CA . VAL A 1 93 ? 53.541 -19.415 -33.888 1.00 91.00 93 VAL A CA 1
ATOM 723 C C . VAL A 1 93 ? 52.736 -18.285 -34.542 1.00 91.00 93 VAL A C 1
ATOM 725 O O . VAL A 1 93 ? 53.312 -17.415 -35.194 1.00 91.00 93 VAL A O 1
ATOM 728 N N . PHE A 1 94 ? 51.410 -18.253 -34.370 1.00 91.69 94 PHE A N 1
ATOM 729 C CA . PHE A 1 94 ? 50.524 -17.246 -34.972 1.00 91.69 94 PHE A CA 1
ATOM 730 C C . PHE A 1 94 ? 49.596 -16.524 -33.970 1.00 91.69 94 PHE A C 1
ATOM 732 O O . PHE A 1 94 ? 48.403 -16.359 -34.248 1.00 91.69 94 PHE A O 1
ATOM 739 N N . PRO A 1 95 ? 50.096 -16.043 -32.814 1.00 86.69 95 PRO A N 1
ATOM 740 C CA . PRO A 1 95 ? 49.257 -15.369 -31.817 1.00 86.69 95 PRO A CA 1
ATOM 741 C C . PRO A 1 95 ? 48.637 -14.061 -32.336 1.00 86.69 95 PRO A C 1
ATOM 743 O O . PRO A 1 95 ? 47.546 -13.678 -31.917 1.00 86.69 95 PRO A O 1
ATOM 746 N N . ASP A 1 96 ? 49.308 -13.390 -33.271 1.00 85.19 96 ASP A N 1
ATOM 747 C CA . ASP A 1 96 ? 48.873 -12.169 -33.952 1.00 85.19 96 ASP A CA 1
ATOM 748 C C . ASP A 1 96 ? 47.739 -12.418 -34.959 1.00 85.19 96 ASP A C 1
ATOM 750 O O . ASP A 1 96 ? 46.800 -11.624 -35.036 1.00 85.19 96 ASP A O 1
ATOM 754 N N . VAL A 1 97 ? 47.784 -13.540 -35.685 1.00 87.75 97 VAL A N 1
ATOM 755 C CA . VAL A 1 97 ? 46.701 -13.957 -36.594 1.00 87.75 97 VAL A CA 1
ATOM 756 C C . VAL A 1 97 ? 45.477 -14.384 -35.790 1.00 87.75 97 VAL A C 1
ATOM 758 O O . VAL A 1 97 ? 44.354 -14.020 -36.130 1.00 87.75 97 VAL A O 1
ATOM 761 N N . LEU A 1 98 ? 45.694 -15.110 -34.691 1.00 86.50 98 LEU A N 1
ATOM 762 C CA . LEU A 1 98 ? 44.625 -15.594 -33.815 1.00 86.50 98 LEU A CA 1
ATOM 763 C C . LEU A 1 98 ? 44.135 -14.538 -32.814 1.00 86.50 98 LEU A C 1
ATOM 765 O O . LEU A 1 98 ? 43.160 -14.774 -32.105 1.00 86.50 98 LEU A O 1
ATOM 769 N N . ARG A 1 99 ? 44.790 -13.370 -32.757 1.00 80.56 99 ARG A N 1
ATOM 770 C CA . ARG A 1 99 ? 44.441 -12.227 -31.894 1.00 80.56 99 ARG A CA 1
ATOM 771 C C . ARG A 1 99 ? 44.287 -12.596 -30.415 1.00 80.56 99 ARG A C 1
ATOM 773 O O . ARG A 1 99 ? 43.476 -12.010 -29.706 1.00 80.56 99 ARG A O 1
ATOM 780 N N . GLY A 1 100 ? 45.064 -13.575 -29.953 1.00 74.69 100 GLY A N 1
ATOM 781 C CA . GLY A 1 100 ? 45.004 -14.069 -28.575 1.00 74.69 100 GLY A CA 1
ATOM 782 C C . GLY A 1 100 ? 43.712 -14.810 -28.205 1.00 74.69 100 GLY A C 1
ATOM 783 O O . GLY A 1 100 ? 43.511 -15.094 -27.025 1.00 74.69 100 GLY A O 1
ATOM 784 N N . MET A 1 101 ? 42.847 -15.141 -29.172 1.00 81.50 101 MET A N 1
ATOM 785 C CA . MET A 1 101 ? 41.632 -15.909 -28.902 1.00 81.50 101 MET A CA 1
ATOM 786 C C . MET A 1 101 ? 41.977 -17.364 -28.543 1.00 81.50 101 MET A C 1
ATOM 788 O O . MET A 1 101 ? 42.734 -18.014 -29.273 1.00 81.50 101 MET A O 1
ATOM 792 N N . PRO A 1 102 ? 41.436 -17.900 -27.434 1.00 82.00 102 PRO A N 1
ATOM 793 C CA . PRO A 1 102 ? 41.623 -19.294 -27.070 1.00 82.00 102 PRO A CA 1
ATOM 794 C C . PRO A 1 102 ? 40.848 -20.224 -28.012 1.00 82.00 102 PRO A C 1
ATOM 796 O O . PRO A 1 102 ? 39.955 -19.811 -28.752 1.00 82.00 102 PRO A O 1
ATOM 799 N N . ILE A 1 103 ? 41.199 -21.506 -27.988 1.00 87.81 103 ILE A N 1
ATOM 800 C CA . ILE A 1 103 ? 40.583 -22.518 -28.849 1.00 87.81 103 ILE A CA 1
ATOM 801 C C . ILE A 1 103 ? 39.412 -23.150 -28.104 1.00 87.81 103 ILE A C 1
ATOM 803 O O . ILE A 1 103 ? 39.553 -23.556 -26.950 1.00 87.81 103 ILE A O 1
ATOM 807 N N . ALA A 1 104 ? 38.257 -23.204 -28.763 1.00 84.94 104 ALA A N 1
ATOM 808 C CA . ALA A 1 104 ? 36.965 -23.555 -28.181 1.00 84.94 104 ALA A CA 1
ATOM 809 C C . ALA A 1 104 ? 37.014 -24.879 -27.407 1.00 84.94 104 ALA A C 1
ATOM 811 O O . ALA A 1 104 ? 36.648 -24.940 -26.234 1.00 84.94 104 ALA A O 1
ATOM 812 N N . GLU A 1 105 ? 37.564 -25.917 -28.024 1.00 84.75 105 GLU A N 1
ATOM 813 C CA . GLU A 1 105 ? 37.676 -27.253 -27.446 1.00 84.75 105 GLU A CA 1
ATOM 814 C C . GLU A 1 105 ? 38.602 -27.276 -26.213 1.00 84.75 105 GLU A C 1
ATOM 816 O O . GLU A 1 105 ? 38.395 -28.073 -25.301 1.00 84.75 105 GLU A O 1
ATOM 821 N N . GLU A 1 106 ? 39.578 -26.362 -26.115 1.00 82.00 106 GLU A N 1
ATOM 822 C CA . GLU A 1 106 ? 40.419 -26.226 -24.917 1.00 82.00 106 GLU A CA 1
ATOM 823 C C . GLU A 1 106 ? 39.688 -25.534 -23.760 1.00 82.00 106 GLU A C 1
ATOM 825 O O . GLU A 1 106 ? 39.864 -25.915 -22.598 1.00 82.00 106 GLU A O 1
ATOM 830 N N . VAL A 1 107 ? 38.864 -24.529 -24.071 1.00 80.88 107 VAL A N 1
ATOM 831 C CA . VAL A 1 107 ? 38.081 -23.773 -23.080 1.00 80.88 107 VAL A CA 1
ATOM 832 C C . VAL A 1 107 ? 36.933 -24.617 -22.532 1.00 80.88 107 VAL A C 1
ATOM 834 O O . VAL A 1 107 ? 36.682 -24.578 -21.328 1.00 80.88 107 VAL A O 1
ATOM 837 N N . MET A 1 108 ? 36.301 -25.441 -23.376 1.00 78.31 108 MET A N 1
ATOM 838 C CA . MET A 1 108 ? 35.317 -26.450 -22.947 1.00 78.31 108 MET A CA 1
ATOM 839 C C . MET A 1 108 ? 35.923 -27.458 -21.971 1.00 78.31 108 MET A C 1
ATOM 841 O O . MET A 1 108 ? 35.241 -27.970 -21.086 1.00 78.31 108 MET A O 1
ATOM 845 N N . ASP A 1 109 ? 37.218 -27.731 -22.122 1.00 76.56 109 ASP A N 1
ATOM 846 C CA . ASP A 1 109 ? 37.935 -28.676 -21.286 1.00 76.56 109 ASP A CA 1
ATOM 847 C C . ASP A 1 109 ? 38.457 -28.081 -19.965 1.00 76.56 109 ASP A C 1
ATOM 849 O O . ASP A 1 109 ? 38.965 -28.827 -19.120 1.00 76.56 109 ASP A O 1
ATOM 853 N N . SER A 1 110 ? 38.314 -26.775 -19.748 1.00 69.12 110 SER A N 1
ATOM 854 C CA . SER A 1 110 ? 38.757 -26.111 -18.519 1.00 69.12 110 SER A CA 1
ATOM 855 C C . SER A 1 110 ? 37.645 -26.103 -17.457 1.00 69.12 110 SER A C 1
ATOM 857 O O . SER A 1 110 ? 36.480 -25.892 -17.801 1.00 69.12 110 SER A O 1
ATOM 859 N N . PRO A 1 111 ? 37.952 -26.326 -16.162 1.00 60.12 111 PRO A N 1
ATOM 860 C CA . PRO A 1 111 ? 36.955 -26.210 -15.100 1.00 60.12 111 PRO A CA 1
ATOM 861 C C . PRO A 1 111 ? 36.409 -24.778 -15.034 1.00 60.12 111 PRO A C 1
ATOM 863 O O . PRO A 1 111 ? 37.167 -23.815 -15.134 1.00 60.12 111 PRO A O 1
ATOM 866 N N . VAL A 1 112 ? 35.092 -24.639 -14.855 1.00 55.91 112 VAL A N 1
ATOM 867 C CA . VAL A 1 112 ? 34.433 -23.336 -14.681 1.00 55.91 112 VAL A CA 1
ATOM 868 C C . VAL A 1 112 ? 34.999 -22.672 -13.424 1.00 55.91 112 VAL A C 1
ATOM 870 O O . VAL A 1 112 ? 34.798 -23.171 -12.315 1.00 55.91 112 VAL A O 1
ATOM 873 N N . GLU A 1 113 ? 35.718 -21.559 -13.581 1.00 42.19 113 GLU A N 1
ATOM 874 C CA . GLU A 1 113 ? 36.196 -20.763 -12.449 1.00 42.19 113 GLU A CA 1
ATOM 875 C C . GLU A 1 113 ? 34.987 -20.212 -11.677 1.00 42.19 113 GLU A C 1
ATOM 877 O O . GLU A 1 113 ? 34.300 -19.289 -12.111 1.00 42.19 113 GLU A O 1
ATOM 882 N N . LYS A 1 114 ? 34.707 -20.796 -10.505 1.00 45.28 114 LYS A N 1
ATOM 883 C CA . LYS A 1 114 ? 33.803 -20.208 -9.513 1.00 45.28 114 LYS A CA 1
ATOM 884 C C . LYS A 1 114 ? 34.515 -19.029 -8.853 1.00 45.28 114 LYS A C 1
ATOM 886 O O . LYS A 1 114 ? 35.222 -19.211 -7.866 1.00 45.28 114 LYS A O 1
ATOM 891 N N . GLY A 1 115 ? 34.313 -17.822 -9.369 1.00 29.28 115 GLY A N 1
ATOM 892 C CA . GLY A 1 115 ? 34.782 -16.616 -8.694 1.00 29.28 115 GLY A CA 1
ATOM 893 C C . GLY A 1 115 ? 34.464 -15.336 -9.450 1.00 29.28 115 GLY A C 1
ATOM 894 O O . GLY A 1 115 ? 35.141 -15.014 -10.416 1.00 29.28 115 GLY A O 1
ATOM 895 N N . GLY A 1 116 ? 33.471 -14.587 -8.960 1.00 28.88 116 GLY A N 1
ATOM 896 C CA . GLY A 1 116 ? 33.253 -13.192 -9.349 1.00 28.88 116 GLY A CA 1
ATOM 897 C C . GLY A 1 116 ? 31.810 -12.827 -9.674 1.00 28.88 116 GLY A C 1
ATOM 898 O O . GLY A 1 116 ? 31.530 -12.344 -10.762 1.00 28.88 116 GLY A O 1
ATOM 899 N N . ALA A 1 117 ? 30.888 -13.007 -8.727 1.00 41.53 117 ALA A N 1
ATOM 900 C CA . ALA A 1 117 ? 29.645 -12.247 -8.744 1.00 41.53 117 ALA A CA 1
ATOM 901 C C . ALA A 1 117 ? 29.990 -10.750 -8.608 1.00 41.53 117 ALA A C 1
ATOM 903 O O . ALA A 1 117 ? 30.478 -10.331 -7.560 1.00 41.53 117 ALA A O 1
ATOM 904 N N . SER A 1 118 ? 29.763 -9.942 -9.646 1.00 29.08 118 SER A N 1
ATOM 905 C CA . SER A 1 118 ? 29.737 -8.481 -9.519 1.00 29.08 118 SER A CA 1
ATOM 906 C C . SER A 1 118 ? 28.877 -7.816 -10.605 1.00 29.08 118 SER A C 1
ATOM 908 O O . SER A 1 118 ? 29.314 -7.646 -11.735 1.00 29.08 118 SER A O 1
ATOM 910 N N . ARG A 1 119 ? 27.697 -7.373 -10.146 1.00 31.70 119 ARG A N 1
ATOM 911 C CA . ARG A 1 119 ? 26.960 -6.123 -10.441 1.00 31.70 119 ARG A CA 1
ATOM 912 C C . ARG A 1 119 ? 26.401 -5.827 -11.842 1.00 31.70 119 ARG A C 1
ATOM 914 O O . ARG A 1 119 ? 27.008 -5.164 -12.670 1.00 31.70 119 ARG A O 1
ATOM 921 N N . TYR A 1 120 ? 25.119 -6.170 -11.932 1.00 28.78 120 TYR A N 1
ATOM 922 C CA . TYR A 1 120 ? 24.002 -5.464 -12.567 1.00 28.78 120 TYR A CA 1
ATOM 923 C C . TYR A 1 120 ? 23.993 -3.937 -12.302 1.00 28.78 120 TYR A C 1
ATOM 925 O O . TYR A 1 120 ? 24.120 -3.517 -11.148 1.00 28.78 120 TYR A O 1
ATOM 933 N N . VAL A 1 121 ? 23.782 -3.130 -13.351 1.00 37.34 121 VAL A N 1
ATOM 934 C CA . VAL A 1 121 ? 23.343 -1.715 -13.304 1.00 37.34 121 VAL A CA 1
ATOM 935 C C . VAL A 1 121 ? 22.249 -1.543 -14.366 1.00 37.34 121 VAL A C 1
ATOM 937 O O . VAL A 1 121 ? 22.429 -1.968 -15.504 1.00 37.34 121 VAL A O 1
ATOM 940 N N . SER A 1 122 ? 21.094 -0.991 -13.977 1.00 29.75 122 SER A N 1
ATOM 941 C CA . SER A 1 122 ? 19.830 -1.098 -14.720 1.00 29.75 122 SER A CA 1
ATOM 942 C C . SER A 1 122 ? 19.505 0.127 -15.598 1.00 29.75 122 SER A C 1
ATOM 944 O O . SER A 1 122 ? 19.547 1.249 -15.090 1.00 29.75 122 SER A O 1
ATOM 946 N N . PRO A 1 123 ? 19.010 -0.061 -16.836 1.00 30.06 123 PRO A N 1
ATOM 947 C CA . PRO A 1 123 ? 18.451 0.995 -17.700 1.00 30.06 123 PRO A CA 1
ATOM 948 C C . PRO A 1 123 ? 17.313 1.848 -17.086 1.00 30.06 123 PRO A C 1
ATOM 950 O O . PRO A 1 123 ? 17.014 2.930 -17.587 1.00 30.06 123 PRO A O 1
ATOM 953 N N . ALA A 1 124 ? 16.719 1.425 -15.959 1.00 31.38 124 ALA A N 1
ATOM 954 C CA . ALA A 1 124 ? 15.739 2.181 -15.164 1.00 31.38 124 ALA A CA 1
ATOM 955 C C . ALA A 1 124 ? 16.308 3.453 -14.484 1.00 31.38 124 ALA A C 1
ATOM 957 O O . ALA A 1 124 ? 15.538 4.323 -14.075 1.00 31.38 124 ALA A O 1
ATOM 958 N N . GLU A 1 125 ? 17.638 3.608 -14.427 1.00 33.62 125 GLU A N 1
ATOM 959 C CA . GLU A 1 125 ? 18.316 4.878 -14.109 1.00 33.62 125 GLU A CA 1
ATOM 960 C C . GLU A 1 125 ? 18.283 5.901 -15.273 1.00 33.62 125 GLU A C 1
ATOM 962 O O . GLU A 1 125 ? 18.678 7.048 -15.071 1.00 33.62 125 GLU A O 1
ATOM 967 N N . ILE A 1 126 ? 17.807 5.546 -16.481 1.00 30.02 126 ILE A N 1
ATOM 968 C CA . ILE A 1 126 ? 17.993 6.376 -17.693 1.00 30.02 126 ILE A CA 1
ATOM 969 C C . ILE A 1 126 ? 16.708 7.070 -18.201 1.00 30.02 126 ILE A C 1
ATOM 971 O O . ILE A 1 126 ? 16.796 8.216 -18.641 1.00 30.02 126 ILE A O 1
ATOM 975 N N . VAL A 1 127 ? 15.515 6.458 -18.144 1.00 30.88 127 VAL A N 1
ATOM 976 C CA . VAL A 1 127 ? 14.391 6.897 -19.021 1.00 30.88 127 VAL A CA 1
ATOM 977 C C . VAL A 1 127 ? 13.198 7.563 -18.309 1.00 30.88 127 VAL A C 1
ATOM 979 O O . VAL A 1 127 ? 12.426 8.274 -18.948 1.00 30.88 127 VAL A O 1
ATOM 982 N N . SER A 1 128 ? 13.089 7.512 -16.975 1.00 32.47 128 SER A N 1
ATOM 983 C CA . SER A 1 128 ? 12.012 8.198 -16.217 1.00 32.47 128 SER A CA 1
ATOM 984 C C . SER A 1 128 ? 12.098 9.743 -16.200 1.00 32.47 128 SER A C 1
ATOM 986 O O . SER A 1 128 ? 11.443 10.403 -15.393 1.00 32.47 128 SER A O 1
ATOM 988 N N . ASN A 1 129 ? 12.869 10.341 -17.114 1.00 30.48 129 ASN A N 1
ATOM 989 C CA . ASN A 1 129 ? 13.134 11.774 -17.193 1.00 30.48 129 ASN A CA 1
ATOM 990 C C . ASN A 1 129 ? 12.305 12.565 -18.221 1.00 30.48 129 ASN A C 1
ATOM 992 O O . ASN A 1 129 ? 12.551 13.766 -18.314 1.00 30.48 129 ASN A O 1
ATOM 996 N N . THR A 1 130 ? 11.325 12.014 -18.960 1.00 29.39 130 THR A N 1
ATOM 997 C CA . THR A 1 130 ? 10.491 12.907 -19.806 1.00 29.39 130 THR A CA 1
ATOM 998 C C . THR A 1 130 ? 9.117 12.368 -20.223 1.00 29.39 130 THR A C 1
ATOM 1000 O O . THR A 1 130 ? 9.021 11.466 -21.046 1.00 29.39 130 THR A O 1
ATOM 1003 N N . ALA A 1 131 ? 8.058 13.023 -19.729 1.00 34.56 131 ALA A N 1
ATOM 1004 C CA . ALA A 1 131 ? 6.754 13.128 -20.387 1.00 34.56 131 ALA A CA 1
ATOM 1005 C C . ALA A 1 131 ? 6.547 14.564 -20.923 1.00 34.56 131 ALA A C 1
ATOM 1007 O O . ALA A 1 131 ? 7.195 15.512 -20.476 1.00 34.56 131 ALA A O 1
ATOM 1008 N N . LEU A 1 132 ? 5.652 14.658 -21.905 1.00 37.81 132 LEU A N 1
ATOM 1009 C CA . LEU A 1 132 ? 5.415 15.694 -22.919 1.00 37.81 132 LEU A CA 1
ATOM 1010 C C . LEU A 1 132 ? 5.338 17.168 -22.455 1.00 37.81 132 LEU A C 1
ATOM 1012 O O . LEU A 1 132 ? 4.718 17.519 -21.453 1.00 37.81 132 LEU A O 1
ATOM 1016 N N . LEU A 1 133 ? 5.959 18.029 -23.272 1.00 35.09 133 LEU A N 1
ATOM 1017 C CA . LEU A 1 133 ? 6.036 19.495 -23.191 1.00 35.09 133 LEU A CA 1
ATOM 1018 C C . LEU A 1 133 ? 4.720 20.187 -23.628 1.00 35.09 133 LEU A C 1
ATOM 1020 O O . LEU A 1 133 ? 3.997 19.637 -24.458 1.00 35.09 133 LEU A O 1
ATOM 1024 N N . PRO A 1 134 ? 4.424 21.409 -23.134 1.00 37.50 134 PRO A N 1
ATOM 1025 C CA . PRO A 1 134 ? 3.231 22.175 -23.515 1.00 37.50 134 PRO A CA 1
ATOM 1026 C C . PRO A 1 134 ? 3.263 22.621 -24.991 1.00 37.50 134 PRO A C 1
ATOM 1028 O O . PRO A 1 134 ? 4.326 22.928 -25.531 1.00 37.50 134 PRO A O 1
ATOM 1031 N N . GLN A 1 135 ? 2.093 22.684 -25.639 1.00 40.97 135 GLN A N 1
ATOM 1032 C CA . GLN A 1 135 ? 1.951 23.098 -27.044 1.00 40.97 135 GLN A CA 1
ATOM 1033 C C . GLN A 1 135 ? 2.232 24.594 -27.259 1.00 40.97 135 GLN A C 1
ATOM 1035 O O . GLN A 1 135 ? 1.844 25.442 -26.455 1.00 40.97 135 GLN A O 1
ATOM 1040 N N . ARG A 1 136 ? 2.903 24.913 -28.375 1.00 43.94 136 ARG A N 1
ATOM 1041 C CA . ARG A 1 136 ? 3.276 26.279 -28.773 1.00 43.94 136 ARG A CA 1
ATOM 1042 C C . ARG A 1 136 ? 2.057 27.072 -29.266 1.00 43.94 136 ARG A C 1
ATOM 1044 O O . ARG A 1 136 ? 1.467 26.723 -30.277 1.00 43.94 136 ARG A O 1
ATOM 1051 N N . THR A 1 137 ? 1.725 28.162 -28.577 1.00 49.84 137 THR A N 1
ATOM 1052 C CA . THR A 1 137 ? 0.809 29.226 -29.042 1.00 49.84 137 THR A CA 1
ATOM 1053 C C . THR A 1 137 ? 1.358 30.005 -30.253 1.00 49.84 137 THR A C 1
ATOM 1055 O O . THR A 1 137 ? 2.570 30.049 -30.450 1.00 49.84 137 THR A O 1
ATOM 1058 N N . GLU A 1 138 ? 0.494 30.677 -31.029 1.00 49.28 138 GLU A N 1
ATOM 1059 C CA . GLU A 1 138 ? 0.871 31.514 -32.195 1.00 49.28 138 GLU A CA 1
ATOM 1060 C C . GLU A 1 138 ? 1.918 32.594 -31.863 1.00 49.28 138 GLU A C 1
ATOM 1062 O O . GLU A 1 138 ? 2.810 32.869 -32.662 1.00 49.28 138 GLU A O 1
ATOM 1067 N N . GLN A 1 139 ? 1.901 33.128 -30.637 1.00 48.31 139 GLN A N 1
ATOM 1068 C CA . GLN A 1 139 ? 2.941 34.039 -30.144 1.00 48.31 139 GLN A CA 1
ATOM 1069 C C . GLN A 1 139 ? 4.336 33.403 -30.113 1.00 48.31 139 GLN A C 1
ATOM 1071 O O . GLN A 1 139 ? 5.311 34.093 -30.387 1.00 48.31 139 GLN A O 1
ATOM 1076 N N . HIS A 1 140 ? 4.458 32.100 -29.829 1.00 49.34 140 HIS A N 1
ATOM 1077 C CA . HIS A 1 140 ? 5.751 31.412 -29.871 1.00 49.34 140 HIS A CA 1
ATOM 1078 C C . HIS A 1 140 ? 6.291 31.287 -31.293 1.00 49.34 140 HIS A C 1
ATOM 1080 O O . HIS A 1 140 ? 7.505 31.305 -31.472 1.00 49.34 140 HIS A O 1
ATOM 1086 N N . VAL A 1 141 ? 5.413 31.137 -32.288 1.00 56.19 141 VAL A N 1
ATOM 1087 C CA . VAL A 1 141 ? 5.813 31.042 -33.698 1.00 56.19 141 VAL A CA 1
ATOM 1088 C C . VAL A 1 141 ? 6.352 32.394 -34.166 1.00 56.19 141 VAL A C 1
ATOM 1090 O O . VAL A 1 141 ? 7.489 32.454 -34.623 1.00 56.19 141 VAL A O 1
ATOM 1093 N N . TYR A 1 142 ? 5.625 33.480 -33.891 1.00 58.88 142 TYR A N 1
ATOM 1094 C CA . TYR A 1 142 ? 6.062 34.848 -34.189 1.00 58.88 142 TYR A CA 1
ATOM 1095 C C . TYR A 1 142 ? 7.393 35.221 -33.510 1.00 58.88 142 TYR A C 1
ATOM 1097 O O . TYR A 1 142 ? 8.273 35.824 -34.126 1.00 58.88 142 TYR A O 1
ATOM 1105 N N . LEU A 1 143 ? 7.582 34.828 -32.245 1.00 53.31 143 LEU A N 1
ATOM 1106 C CA . LEU A 1 143 ? 8.819 35.093 -31.500 1.00 53.31 143 LEU A CA 1
ATOM 1107 C C . LEU A 1 143 ? 10.029 34.358 -32.081 1.00 53.31 143 LEU A C 1
ATOM 1109 O O . LEU A 1 143 ? 11.137 34.894 -32.082 1.00 53.31 143 LEU A O 1
ATOM 1113 N N . ILE A 1 144 ? 9.817 33.128 -32.552 1.00 54.78 144 ILE A N 1
ATOM 1114 C CA . ILE A 1 144 ? 10.861 32.317 -33.179 1.00 54.78 144 ILE A CA 1
ATOM 1115 C C . ILE A 1 144 ? 11.232 32.911 -34.535 1.00 54.78 144 ILE A C 1
ATOM 1117 O O . ILE A 1 144 ? 12.416 33.125 -34.772 1.00 54.78 144 ILE A O 1
ATOM 1121 N N . GLU A 1 145 ? 10.250 33.260 -35.365 1.00 59.94 145 GLU A N 1
ATOM 1122 C CA . GLU A 1 145 ? 10.487 33.902 -36.665 1.00 59.94 145 GLU A CA 1
ATOM 1123 C C . GLU A 1 145 ? 11.219 35.246 -36.509 1.00 59.94 145 GLU A C 1
ATOM 1125 O O . GLU A 1 145 ? 12.193 35.516 -37.211 1.00 59.94 145 GLU A O 1
ATOM 1130 N N . SER A 1 146 ? 10.837 36.050 -35.513 1.00 58.56 146 SER A N 1
ATOM 1131 C CA . SER A 1 146 ? 11.469 37.347 -35.232 1.00 58.56 146 SER A CA 1
ATOM 1132 C C . SER A 1 146 ? 12.914 37.209 -34.729 1.00 58.56 146 SER A C 1
ATOM 1134 O O . SER A 1 146 ? 13.792 37.989 -35.100 1.00 58.56 146 SER A O 1
ATOM 1136 N N . LEU A 1 147 ? 13.192 36.210 -33.886 1.00 56.84 147 LEU A N 1
ATOM 1137 C CA . LEU A 1 147 ? 14.548 35.923 -33.403 1.00 56.84 147 LEU A CA 1
ATOM 1138 C C . LEU A 1 147 ? 15.438 35.315 -34.492 1.00 56.84 147 LEU A C 1
ATOM 1140 O O . LEU A 1 147 ? 16.639 35.594 -34.524 1.00 56.84 147 LEU A O 1
ATOM 1144 N N . GLU A 1 148 ? 14.863 34.508 -35.383 1.00 57.00 148 GLU A N 1
ATOM 1145 C CA . GLU A 1 148 ? 15.551 33.980 -36.561 1.00 57.00 148 GLU A CA 1
ATOM 1146 C C . GLU A 1 148 ? 15.952 35.116 -37.512 1.00 57.00 148 GLU A C 1
ATOM 1148 O O . GLU A 1 148 ? 17.088 35.124 -37.985 1.00 57.00 148 GLU A O 1
ATOM 1153 N N . GLU A 1 149 ? 15.096 36.122 -37.717 1.00 61.22 149 GLU A N 1
ATOM 1154 C CA . GLU A 1 149 ? 15.405 37.307 -38.531 1.00 61.22 149 GLU A CA 1
ATOM 1155 C C . GLU A 1 149 ? 16.571 38.132 -37.946 1.00 61.22 149 GLU A C 1
ATOM 1157 O O . GLU A 1 149 ? 17.505 38.502 -38.665 1.00 61.22 149 GLU A O 1
ATOM 1162 N N . VAL A 1 150 ? 16.587 38.349 -36.622 1.00 59.81 150 VAL A N 1
ATOM 1163 C CA . VAL A 1 150 ? 17.680 39.053 -35.914 1.00 59.81 150 VAL A CA 1
ATOM 1164 C C . VAL A 1 150 ? 18.992 38.271 -35.972 1.00 59.81 150 VAL A C 1
ATOM 1166 O O . VAL A 1 150 ? 20.059 38.860 -36.158 1.00 59.81 150 VAL A O 1
ATOM 1169 N N . ALA A 1 151 ? 18.935 36.943 -35.844 1.00 53.91 151 ALA A N 1
ATOM 1170 C CA . ALA A 1 151 ? 20.107 36.086 -36.002 1.00 53.91 151 ALA A CA 1
ATOM 1171 C C . ALA A 1 151 ? 20.678 36.168 -37.427 1.00 53.91 151 ALA A C 1
ATOM 1173 O O . ALA A 1 151 ? 21.899 36.222 -37.599 1.00 53.91 151 ALA A O 1
ATOM 1174 N N . ARG A 1 152 ? 19.793 36.200 -38.433 1.00 54.91 152 ARG A N 1
ATOM 1175 C CA . ARG A 1 152 ? 20.143 36.194 -39.860 1.00 54.91 152 ARG A CA 1
ATOM 1176 C C . ARG A 1 152 ? 20.740 37.527 -40.325 1.00 54.91 152 ARG A C 1
ATOM 1178 O O . ARG A 1 152 ? 21.642 37.523 -41.156 1.00 54.91 152 ARG A O 1
ATOM 1185 N N . THR A 1 153 ? 20.275 38.650 -39.775 1.00 61.44 153 THR A N 1
ATOM 1186 C CA . THR A 1 153 ? 20.696 40.007 -40.180 1.00 61.44 153 THR A CA 1
ATOM 1187 C C . THR A 1 153 ? 21.772 40.625 -39.282 1.00 61.44 153 THR A C 1
ATOM 1189 O O . THR A 1 153 ? 22.651 41.326 -39.782 1.00 61.44 153 THR A O 1
ATOM 1192 N N . GLY A 1 154 ? 21.739 40.367 -37.969 1.00 55.41 154 GLY A N 1
ATOM 1193 C CA . GLY A 1 154 ? 22.603 41.022 -36.976 1.00 55.41 154 GLY A CA 1
ATOM 1194 C C . GLY A 1 154 ? 23.728 40.156 -36.395 1.00 55.41 154 GLY A C 1
ATOM 1195 O O . GLY A 1 154 ? 24.592 40.670 -35.683 1.00 55.41 154 GLY A O 1
ATOM 1196 N N . GLY A 1 155 ? 23.743 38.850 -36.679 1.00 52.00 155 GLY A N 1
ATOM 1197 C CA . GLY A 1 155 ? 24.764 37.923 -36.185 1.00 52.00 155 GLY A CA 1
ATOM 1198 C C . GLY A 1 155 ? 24.728 37.679 -34.666 1.00 52.00 155 GLY A C 1
ATOM 1199 O O . GLY A 1 155 ? 23.827 38.109 -33.945 1.00 52.00 155 GLY A O 1
ATOM 1200 N N . TYR A 1 156 ? 25.725 36.942 -34.164 1.00 46.44 156 TYR A N 1
ATOM 1201 C CA . TYR A 1 156 ? 25.733 36.379 -32.803 1.00 46.44 156 TYR A CA 1
ATOM 1202 C C . TYR A 1 156 ? 25.568 37.418 -31.680 1.00 46.44 156 TYR A C 1
ATOM 1204 O O . TYR A 1 156 ? 24.809 37.186 -30.739 1.00 46.44 156 TYR A O 1
ATOM 1212 N N . GLU A 1 157 ? 26.251 38.563 -31.763 1.00 49.53 157 GLU A N 1
ATOM 1213 C CA . GLU A 1 157 ? 26.189 39.585 -30.710 1.00 49.53 157 GLU A CA 1
ATOM 1214 C C . GLU A 1 157 ? 24.811 40.258 -30.640 1.00 49.53 157 GLU A C 1
ATOM 1216 O O . GLU A 1 157 ? 24.295 40.481 -29.542 1.00 49.53 157 GLU A O 1
ATOM 1221 N N . ALA A 1 158 ? 24.174 40.504 -31.790 1.00 55.66 158 ALA A N 1
ATOM 1222 C CA . ALA A 1 158 ? 22.828 41.071 -31.857 1.00 55.66 158 ALA A CA 1
ATOM 1223 C C . ALA A 1 158 ? 21.773 40.085 -31.337 1.00 55.66 158 ALA A C 1
ATOM 1225 O O . ALA A 1 158 ? 20.891 40.464 -30.561 1.00 55.66 158 ALA A O 1
ATOM 1226 N N . LEU A 1 159 ? 21.915 38.801 -31.677 1.00 54.69 159 LEU A N 1
ATOM 1227 C CA . LEU A 1 159 ? 21.061 37.740 -31.151 1.00 54.69 159 LEU A CA 1
ATOM 1228 C C . LEU A 1 159 ? 21.203 37.609 -29.627 1.00 54.69 159 LEU A C 1
ATOM 1230 O O . LEU A 1 159 ? 20.202 37.538 -28.915 1.00 54.69 159 LEU A O 1
ATOM 1234 N N . ALA A 1 160 ? 22.431 37.641 -29.101 1.00 52.50 160 ALA A N 1
ATOM 1235 C CA . ALA A 1 160 ? 22.691 37.576 -27.663 1.00 52.50 160 ALA A CA 1
ATOM 1236 C C . ALA A 1 160 ? 22.159 38.814 -26.907 1.00 52.50 160 ALA A C 1
ATOM 1238 O O . ALA A 1 160 ? 21.645 38.702 -25.785 1.00 52.50 160 ALA A O 1
ATOM 1239 N N . ALA A 1 161 ? 22.235 40.001 -27.515 1.00 55.72 161 ALA A N 1
ATOM 1240 C CA . ALA A 1 161 ? 21.670 41.232 -26.962 1.00 55.72 161 ALA A CA 1
ATOM 1241 C C . ALA A 1 161 ? 20.129 41.204 -26.938 1.00 55.72 161 ALA A C 1
ATOM 1243 O O . ALA A 1 161 ? 19.517 41.540 -25.918 1.00 55.72 161 ALA A O 1
ATOM 1244 N N . CYS A 1 162 ? 19.499 40.726 -28.013 1.00 57.69 162 CYS A N 1
ATOM 1245 C CA . CYS A 1 162 ? 18.047 40.572 -28.101 1.00 57.69 162 CYS A CA 1
ATOM 1246 C C . CYS A 1 162 ? 17.535 39.502 -27.115 1.00 57.69 162 CYS A C 1
ATOM 1248 O O . CYS A 1 162 ? 16.638 39.757 -26.307 1.00 57.69 162 CYS A O 1
ATOM 1250 N N . TRP A 1 163 ? 18.218 38.355 -27.047 1.00 54.41 163 TRP A N 1
ATOM 1251 C CA . TRP A 1 163 ? 17.922 37.267 -26.110 1.00 54.41 163 TRP A CA 1
ATOM 1252 C C . TRP A 1 163 ? 18.124 37.643 -24.637 1.00 54.41 163 TRP A C 1
ATOM 1254 O O . TRP A 1 163 ? 17.511 37.042 -23.761 1.00 54.41 163 TRP A O 1
ATOM 1264 N N . SER A 1 164 ? 18.963 38.637 -24.329 1.00 52.53 164 SER A N 1
ATOM 1265 C CA . SER A 1 164 ? 19.136 39.148 -22.961 1.00 52.53 164 SER A CA 1
ATOM 1266 C C . SER A 1 164 ? 18.174 40.287 -22.607 1.00 52.53 164 SER A C 1
ATOM 1268 O O . SER A 1 164 ? 18.020 40.598 -21.426 1.00 52.53 164 SER A O 1
ATOM 1270 N N . GLY A 1 165 ? 17.409 40.807 -23.577 1.00 52.88 165 GLY A N 1
ATOM 1271 C CA . GLY A 1 165 ? 16.330 41.791 -23.373 1.00 52.88 165 GLY A CA 1
ATOM 1272 C C . GLY A 1 165 ? 16.800 43.227 -23.494 1.00 52.88 165 GLY A C 1
ATOM 1273 O O . GLY A 1 165 ? 16.157 44.131 -22.973 1.00 52.88 165 GLY A O 1
ATOM 1274 N N . LYS A 1 166 ? 17.956 43.424 -24.131 1.00 46.12 166 LYS A N 1
ATOM 1275 C CA . LYS A 1 166 ? 18.615 44.724 -24.261 1.00 46.12 166 LYS A CA 1
ATOM 1276 C C . LYS A 1 166 ? 18.341 45.411 -25.604 1.00 46.12 166 LYS A C 1
ATOM 1278 O O . LYS A 1 166 ? 18.746 46.555 -25.766 1.00 46.12 166 LYS A O 1
ATOM 1283 N N . CYS A 1 167 ? 17.638 44.751 -26.528 1.00 49.41 167 CYS A N 1
ATOM 1284 C CA . CYS A 1 167 ? 17.200 45.306 -27.812 1.00 49.41 167 CYS A CA 1
ATOM 1285 C C . CYS A 1 167 ? 15.739 44.916 -28.091 1.00 49.41 167 CYS A C 1
ATOM 1287 O O . CYS A 1 167 ? 15.342 43.791 -27.783 1.00 49.41 167 CYS A O 1
ATOM 1289 N N . ALA A 1 168 ? 14.964 45.843 -28.660 1.00 51.53 168 ALA A N 1
ATOM 1290 C CA . ALA A 1 168 ? 13.588 45.614 -29.102 1.00 51.53 168 ALA A CA 1
ATOM 1291 C C . ALA A 1 168 ? 13.569 44.983 -30.505 1.00 51.53 168 ALA A C 1
ATOM 1293 O O . ALA A 1 168 ? 14.425 45.310 -31.329 1.00 51.53 168 ALA A O 1
ATOM 1294 N N . LEU A 1 169 ? 12.616 44.082 -30.754 1.00 52.12 169 LEU A N 1
ATOM 1295 C CA . LEU A 1 169 ? 12.367 43.498 -32.078 1.00 52.12 169 LEU A CA 1
ATOM 1296 C C . LEU A 1 169 ? 11.701 44.544 -32.995 1.00 52.12 169 LEU A C 1
ATOM 1298 O O . LEU A 1 169 ? 11.112 45.515 -32.505 1.00 52.12 169 LEU A O 1
ATOM 1302 N N . GLU A 1 170 ? 11.787 44.379 -34.320 1.00 48.44 170 GLU A N 1
ATOM 1303 C CA . GLU A 1 170 ? 11.042 45.242 -35.250 1.00 48.44 170 GLU A CA 1
ATOM 1304 C C . GLU A 1 170 ? 9.537 45.133 -34.951 1.00 48.44 170 GLU A C 1
ATOM 1306 O O . GLU A 1 170 ? 8.968 44.047 -34.949 1.00 48.44 170 GLU A O 1
ATOM 1311 N N . GLY A 1 171 ? 8.917 46.264 -34.599 1.00 49.88 171 GLY A N 1
ATOM 1312 C CA . GLY A 1 171 ? 7.581 46.323 -33.986 1.00 49.88 171 GLY A CA 1
ATOM 1313 C C . GLY A 1 171 ? 7.561 46.971 -32.594 1.00 49.88 171 GLY A C 1
ATOM 1314 O O . GLY A 1 171 ? 6.499 47.366 -32.123 1.00 49.88 171 GLY A O 1
ATOM 1315 N N . GLY A 1 172 ? 8.727 47.172 -31.966 1.00 45.38 172 GLY A N 1
ATOM 1316 C CA . GLY A 1 172 ? 8.868 47.947 -30.725 1.00 45.38 172 GLY A CA 1
ATOM 1317 C C . GLY A 1 172 ? 8.671 47.154 -29.430 1.00 45.38 172 GLY A C 1
ATOM 1318 O O . GLY A 1 172 ? 8.696 47.748 -28.353 1.00 45.38 172 GLY A O 1
ATOM 1319 N N . GLU A 1 173 ? 8.522 45.831 -29.507 1.00 49.47 173 GLU A N 1
ATOM 1320 C CA . GLU A 1 173 ? 8.363 44.968 -28.335 1.00 49.47 173 GLU A CA 1
ATOM 1321 C C . GLU A 1 173 ? 9.692 44.317 -27.922 1.00 49.47 173 GLU A C 1
ATOM 1323 O O . GLU A 1 173 ? 10.452 43.777 -28.733 1.00 49.47 173 GLU A O 1
ATOM 1328 N N . THR A 1 174 ? 9.994 44.395 -26.627 1.00 46.69 174 THR A N 1
ATOM 1329 C CA . THR A 1 174 ? 11.176 43.793 -26.004 1.00 46.69 174 THR A CA 1
ATOM 1330 C C . THR A 1 174 ? 10.794 42.445 -25.402 1.00 46.69 174 THR A C 1
ATOM 1332 O O . THR A 1 174 ? 9.860 42.378 -24.609 1.00 46.69 174 THR A O 1
ATOM 1335 N N . LEU A 1 175 ? 11.561 41.393 -25.708 1.00 45.75 175 LEU A N 1
ATOM 1336 C CA . LEU A 1 175 ? 11.414 40.056 -25.115 1.00 45.75 175 LEU A CA 1
ATOM 1337 C C . LEU A 1 175 ? 11.346 40.134 -23.582 1.00 45.75 175 LEU A C 1
ATOM 1339 O O . LEU A 1 175 ? 12.358 40.428 -22.928 1.00 45.75 175 LEU A O 1
ATOM 1343 N N . THR A 1 176 ? 10.175 39.861 -23.007 1.00 46.00 176 THR A N 1
ATOM 1344 C CA . THR A 1 176 ? 9.965 39.984 -21.566 1.00 46.00 176 THR A CA 1
ATOM 1345 C C . THR A 1 176 ? 10.508 38.764 -20.823 1.00 46.00 176 THR A C 1
ATOM 1347 O O . THR A 1 176 ? 10.796 37.703 -21.384 1.00 46.00 176 THR A O 1
ATOM 1350 N N . LEU A 1 177 ? 10.672 38.904 -19.506 1.00 41.28 177 LEU A N 1
ATOM 1351 C CA . LEU A 1 177 ? 11.126 37.812 -18.645 1.00 41.28 177 LEU A CA 1
ATOM 1352 C C . LEU A 1 177 ? 10.110 36.652 -18.579 1.00 41.28 177 LEU A C 1
ATOM 1354 O O . LEU A 1 177 ? 10.469 35.575 -18.111 1.00 41.28 177 LEU A O 1
ATOM 1358 N N . GLU A 1 178 ? 8.862 36.864 -19.005 1.00 38.56 178 GLU A N 1
ATOM 1359 C CA . GLU A 1 178 ? 7.810 35.842 -19.065 1.00 38.56 178 GLU A CA 1
ATOM 1360 C C . GLU A 1 178 ? 7.824 35.065 -20.386 1.00 38.56 178 GLU A C 1
ATOM 1362 O O . GLU A 1 178 ? 7.712 33.839 -20.354 1.00 38.56 178 GLU A O 1
ATOM 1367 N N . ASP A 1 179 ? 8.140 35.720 -21.505 1.00 42.78 179 ASP A N 1
ATOM 1368 C CA . ASP A 1 179 ? 8.284 35.071 -22.822 1.00 42.78 179 ASP A CA 1
ATOM 1369 C C . ASP A 1 179 ? 9.416 34.027 -22.830 1.00 42.78 179 ASP A C 1
ATOM 1371 O O . ASP A 1 179 ? 9.343 32.988 -23.484 1.00 42.78 179 ASP A O 1
ATOM 1375 N N . ARG A 1 180 ? 10.456 34.251 -22.015 1.00 46.03 180 ARG A N 1
ATOM 1376 C CA . ARG A 1 180 ? 11.569 33.302 -21.813 1.00 46.03 180 ARG A CA 1
ATOM 1377 C C . ARG A 1 180 ? 11.222 32.124 -20.905 1.00 46.03 180 ARG A C 1
ATOM 1379 O O . ARG A 1 180 ? 11.866 31.079 -20.994 1.00 46.03 180 ARG A O 1
ATOM 1386 N N . LYS A 1 181 ? 10.243 32.287 -20.009 1.00 39.44 181 LYS A N 1
ATOM 1387 C CA . LYS A 1 181 ? 9.814 31.254 -19.047 1.00 39.44 181 LYS A CA 1
ATOM 1388 C C . LYS A 1 181 ? 8.891 30.212 -19.678 1.00 39.44 181 LYS A C 1
ATOM 1390 O O . LYS A 1 181 ? 8.807 29.104 -19.154 1.00 39.44 181 LYS A O 1
ATOM 1395 N N . ALA A 1 182 ? 8.234 30.539 -20.792 1.00 41.12 182 ALA A N 1
ATOM 1396 C CA . ALA A 1 182 ? 7.238 29.687 -21.445 1.00 41.12 182 ALA A CA 1
ATOM 1397 C C . ALA A 1 182 ? 7.816 28.425 -22.119 1.00 41.12 182 ALA A C 1
ATOM 1399 O O . ALA A 1 182 ? 7.074 27.522 -22.501 1.00 41.12 182 ALA A O 1
ATOM 1400 N N . ILE A 1 183 ? 9.144 28.300 -22.213 1.00 37.62 183 ILE A N 1
ATOM 1401 C CA . ILE A 1 183 ? 9.804 27.151 -22.830 1.00 37.62 183 ILE A CA 1
ATOM 1402 C C . ILE A 1 183 ? 10.714 26.500 -21.756 1.00 37.62 183 ILE A C 1
ATOM 1404 O O . ILE A 1 183 ? 11.723 27.073 -21.355 1.00 37.62 183 ILE A O 1
ATOM 1408 N N . ALA A 1 184 ? 10.316 25.307 -21.282 1.00 38.16 184 ALA A N 1
ATOM 1409 C CA . ALA A 1 184 ? 10.664 24.588 -20.028 1.00 38.16 184 ALA A CA 1
ATOM 1410 C C . ALA A 1 184 ? 12.045 24.800 -19.336 1.00 38.16 184 ALA A C 1
ATOM 1412 O O . ALA A 1 184 ? 13.099 24.764 -19.945 1.00 38.16 184 ALA A O 1
ATOM 1413 N N . VAL A 1 185 ? 12.113 24.941 -18.009 1.00 39.69 185 VAL A N 1
ATOM 1414 C CA . VAL A 1 185 ? 13.351 25.364 -17.301 1.00 39.69 185 VAL A CA 1
ATOM 1415 C C . VAL A 1 185 ? 13.514 24.625 -15.955 1.00 39.69 185 VAL A C 1
ATOM 1417 O O . VAL A 1 185 ? 12.512 24.187 -15.391 1.00 39.69 185 VAL A O 1
ATOM 1420 N N . LYS A 1 186 ? 14.743 24.472 -15.412 1.00 44.09 186 LYS A N 1
ATOM 1421 C CA . LYS A 1 186 ? 14.938 24.076 -13.995 1.00 44.09 186 LYS A CA 1
ATOM 1422 C C . LYS A 1 186 ? 14.452 25.199 -13.063 1.00 44.09 186 LYS A C 1
ATOM 1424 O O . LYS A 1 186 ? 14.324 26.356 -13.457 1.00 44.09 186 LYS A O 1
ATOM 1429 N N . ARG A 1 187 ? 14.222 24.858 -11.791 1.00 40.00 187 ARG A N 1
ATOM 1430 C CA . ARG A 1 187 ? 13.639 25.734 -10.753 1.00 40.00 187 ARG A CA 1
ATOM 1431 C C . ARG A 1 187 ? 14.462 26.977 -10.355 1.00 40.00 187 ARG A C 1
ATOM 1433 O O . ARG A 1 187 ? 13.958 27.782 -9.585 1.00 40.00 187 ARG A O 1
ATOM 1440 N N . ASP A 1 188 ? 15.680 27.162 -10.862 1.00 39.66 188 ASP A N 1
ATOM 1441 C CA . ASP A 1 188 ? 16.511 28.367 -10.673 1.00 39.66 188 ASP A CA 1
ATOM 1442 C C . ASP A 1 188 ? 16.425 29.359 -11.854 1.00 39.66 188 ASP A C 1
ATOM 1444 O O . ASP A 1 188 ? 17.146 30.356 -11.885 1.00 39.66 188 ASP A O 1
ATOM 1448 N N . GLY A 1 189 ? 15.563 29.089 -12.840 1.00 41.78 189 GLY A N 1
ATOM 1449 C CA . GLY A 1 189 ? 15.452 29.894 -14.056 1.00 41.78 189 GLY A CA 1
ATOM 1450 C C . GLY A 1 189 ? 16.512 29.574 -15.114 1.00 41.78 189 GLY A C 1
ATOM 1451 O O . GLY A 1 189 ? 16.543 30.246 -16.145 1.00 41.78 189 GLY A O 1
ATOM 1452 N N . LYS A 1 190 ? 17.349 28.540 -14.915 1.00 40.84 190 LYS A N 1
ATOM 1453 C CA . LYS A 1 190 ? 18.286 28.042 -15.935 1.00 40.84 190 LYS A CA 1
ATOM 1454 C C . LYS A 1 190 ? 17.734 26.798 -16.641 1.00 40.84 190 LYS A C 1
ATOM 1456 O O . LYS A 1 190 ? 17.209 25.897 -15.983 1.00 40.84 190 LYS A O 1
ATOM 1461 N N . PRO A 1 191 ? 17.828 26.692 -17.975 1.00 44.97 191 PRO A N 1
ATOM 1462 C CA . PRO A 1 191 ? 17.354 25.509 -18.695 1.00 44.97 191 PRO A CA 1
ATOM 1463 C C . PRO A 1 191 ? 18.037 24.229 -18.184 1.00 44.97 191 PRO A C 1
ATOM 1465 O O . PRO A 1 191 ? 19.198 24.260 -17.768 1.00 44.97 191 PRO A O 1
ATOM 1468 N N . THR A 1 192 ? 17.348 23.079 -18.188 1.00 47.84 192 THR A N 1
ATOM 1469 C CA . THR A 1 192 ? 18.039 21.795 -17.963 1.00 47.84 192 THR A CA 1
ATOM 1470 C C . THR A 1 192 ? 19.129 21.650 -19.023 1.00 47.84 192 THR A C 1
ATOM 1472 O O . THR A 1 192 ? 18.867 21.908 -20.189 1.00 47.84 192 THR A O 1
ATOM 1475 N N . ALA A 1 193 ? 20.345 21.226 -18.658 1.00 48.16 193 ALA A N 1
ATOM 1476 C CA . ALA A 1 193 ? 21.456 21.118 -19.614 1.00 48.16 193 ALA A CA 1
ATOM 1477 C C . ALA A 1 193 ? 21.099 20.271 -20.854 1.00 48.16 193 ALA A C 1
ATOM 1479 O O . ALA A 1 193 ? 21.511 20.602 -21.958 1.00 48.16 193 ALA A O 1
ATOM 1480 N N . ALA A 1 194 ? 20.272 19.232 -20.683 1.00 38.69 194 ALA A N 1
ATOM 1481 C CA . ALA A 1 194 ? 19.737 18.415 -21.772 1.00 38.69 194 ALA A CA 1
ATOM 1482 C C . ALA A 1 194 ? 18.770 19.185 -22.689 1.00 38.69 194 ALA A C 1
ATOM 1484 O O . ALA A 1 194 ? 18.848 19.055 -23.905 1.00 38.69 194 ALA A O 1
ATOM 1485 N N . ARG A 1 195 ? 17.904 20.037 -22.127 1.00 44.75 195 ARG A N 1
ATOM 1486 C CA . ARG A 1 195 ? 16.989 20.877 -22.903 1.00 44.75 195 ARG A CA 1
ATOM 1487 C C . ARG A 1 195 ? 17.704 22.040 -23.573 1.00 44.75 195 ARG A C 1
ATOM 1489 O O . ARG A 1 195 ? 17.389 22.353 -24.710 1.00 44.75 195 ARG A O 1
ATOM 1496 N N . ASP A 1 196 ? 18.643 22.682 -22.886 1.00 52.16 196 ASP A N 1
ATOM 1497 C CA . ASP A 1 196 ? 19.429 23.776 -23.455 1.00 52.16 196 ASP A CA 1
ATOM 1498 C C . ASP A 1 196 ? 20.271 23.274 -24.624 1.00 52.16 196 ASP A C 1
ATOM 1500 O O . ASP A 1 196 ? 20.349 23.917 -25.664 1.00 52.16 196 ASP A O 1
ATOM 1504 N N . LYS A 1 197 ? 20.837 22.074 -24.474 1.00 53.75 197 LYS A N 1
ATOM 1505 C CA . LYS A 1 197 ? 21.521 21.358 -25.543 1.00 53.75 197 LYS A CA 1
ATOM 1506 C C . LYS A 1 197 ? 20.573 21.035 -26.700 1.00 53.75 197 LYS A C 1
ATOM 1508 O O . LYS A 1 197 ? 20.863 21.449 -27.812 1.00 53.75 197 LYS A O 1
ATOM 1513 N N . TYR A 1 198 ? 19.429 20.401 -26.441 1.00 46.03 198 TYR A N 1
ATOM 1514 C CA . TYR A 1 198 ? 18.460 20.046 -27.485 1.00 46.03 198 TYR A CA 1
ATOM 1515 C C . TYR A 1 198 ? 17.876 21.274 -28.205 1.00 46.03 198 TYR A C 1
ATOM 1517 O O . TYR A 1 198 ? 17.737 21.282 -29.421 1.00 46.03 198 TYR A O 1
ATOM 1525 N N . MET A 1 199 ? 17.595 22.360 -27.477 1.00 53.19 199 MET A N 1
ATOM 1526 C CA . MET A 1 199 ? 17.131 23.621 -28.059 1.00 53.19 199 MET A CA 1
ATOM 1527 C C . MET A 1 199 ? 18.211 24.262 -28.931 1.00 53.19 199 MET A C 1
ATOM 1529 O O . MET A 1 199 ? 17.906 24.714 -30.027 1.00 53.19 199 MET A O 1
ATOM 1533 N N . ARG A 1 200 ? 19.468 24.291 -28.471 1.00 54.84 200 ARG A N 1
ATOM 1534 C CA . ARG A 1 200 ? 20.595 24.808 -29.262 1.00 54.84 200 ARG A CA 1
ATOM 1535 C C . ARG A 1 200 ? 20.876 23.941 -30.484 1.00 54.84 200 ARG A C 1
ATOM 1537 O O . ARG A 1 200 ? 21.222 24.491 -31.518 1.00 54.84 200 ARG A O 1
ATOM 1544 N N . GLU A 1 201 ? 20.701 22.626 -30.380 1.00 52.47 201 GLU A N 1
ATOM 1545 C CA . GLU A 1 201 ? 20.792 21.690 -31.505 1.00 52.47 201 GLU A CA 1
ATOM 1546 C C . GLU A 1 201 ? 19.680 21.959 -32.522 1.00 52.47 201 GLU A C 1
ATOM 1548 O O . GLU A 1 201 ? 19.977 22.134 -33.692 1.00 52.47 201 GLU A O 1
ATOM 1553 N N . MET A 1 202 ? 18.436 22.141 -32.078 1.00 47.19 202 MET A N 1
ATOM 1554 C CA . MET A 1 202 ? 17.310 22.481 -32.955 1.00 47.19 202 MET A CA 1
ATOM 1555 C C . MET A 1 202 ? 17.434 23.865 -33.606 1.00 47.19 202 MET A C 1
ATOM 1557 O O . MET A 1 202 ? 17.076 24.042 -34.768 1.00 47.19 202 MET A O 1
ATOM 1561 N N . VAL A 1 203 ? 17.944 24.857 -32.871 1.00 55.28 203 VAL A N 1
ATOM 1562 C CA . VAL A 1 203 ? 18.245 26.194 -33.408 1.00 55.28 203 VAL A CA 1
ATOM 1563 C C . VAL A 1 203 ? 19.406 26.121 -34.401 1.00 55.28 203 VAL A C 1
ATOM 1565 O O . VAL A 1 203 ? 19.335 26.744 -35.454 1.00 55.28 203 VAL A O 1
ATOM 1568 N N . PHE A 1 204 ? 20.446 25.336 -34.110 1.00 54.41 204 PHE A N 1
ATOM 1569 C CA . PHE A 1 204 ? 21.540 25.079 -35.045 1.00 54.41 204 PHE A CA 1
ATOM 1570 C C . PHE A 1 204 ? 21.034 24.408 -36.324 1.00 54.41 204 PHE A C 1
ATOM 1572 O O . PHE A 1 204 ? 21.352 24.894 -37.402 1.00 54.41 204 PHE A O 1
ATOM 1579 N N . GLU A 1 205 ? 20.206 23.365 -36.222 1.00 48.56 205 GLU A N 1
ATOM 1580 C CA . GLU A 1 205 ? 19.650 22.662 -37.385 1.00 48.56 205 GLU A CA 1
ATOM 1581 C C . GLU A 1 205 ? 18.842 23.592 -38.294 1.00 48.56 205 GLU A C 1
ATOM 1583 O O . GLU A 1 205 ? 18.982 23.557 -39.516 1.00 48.56 205 GLU A O 1
ATOM 1588 N N . ARG A 1 206 ? 18.045 24.485 -37.697 1.00 51.03 206 ARG A N 1
ATOM 1589 C CA . ARG A 1 206 ? 17.237 25.468 -38.431 1.00 51.03 206 ARG A CA 1
ATOM 1590 C C . ARG A 1 206 ? 18.064 26.600 -39.038 1.00 51.03 206 ARG A C 1
ATOM 1592 O O . ARG A 1 206 ? 17.802 26.992 -40.168 1.00 51.03 206 ARG A O 1
ATOM 1599 N N . LEU A 1 207 ? 19.066 27.115 -38.319 1.00 48.56 207 LEU A N 1
ATOM 1600 C CA . LEU A 1 207 ? 19.932 28.197 -38.810 1.00 48.56 207 LEU A CA 1
ATOM 1601 C C . LEU A 1 207 ? 20.935 27.715 -39.862 1.00 48.56 207 LEU A C 1
ATOM 1603 O O . LEU A 1 207 ? 21.234 28.444 -40.805 1.00 48.56 207 LEU A O 1
ATOM 1607 N N . ALA A 1 208 ? 21.472 26.509 -39.692 1.00 49.59 208 ALA A N 1
ATOM 1608 C CA . ALA A 1 208 ? 22.438 25.916 -40.608 1.00 49.59 208 ALA A CA 1
ATOM 1609 C C . ALA A 1 208 ? 21.762 25.185 -41.782 1.00 49.59 208 ALA A C 1
ATOM 1611 O O . ALA A 1 208 ? 22.441 24.853 -42.751 1.00 49.59 208 ALA A O 1
ATOM 1612 N N . GLY A 1 209 ? 20.448 24.930 -41.701 1.00 42.94 209 GLY A N 1
ATOM 1613 C CA . GLY A 1 209 ? 19.686 24.199 -42.717 1.00 42.94 209 GLY A CA 1
ATOM 1614 C C . GLY A 1 209 ? 20.148 22.750 -42.901 1.00 42.94 209 GLY A C 1
ATOM 1615 O O . GLY A 1 209 ? 19.907 22.159 -43.950 1.00 42.94 209 GLY A O 1
ATOM 1616 N N . VAL A 1 210 ? 20.851 22.195 -41.911 1.00 42.66 210 VAL A N 1
ATOM 1617 C CA . VAL A 1 210 ? 21.434 20.849 -41.938 1.00 42.66 210 VAL A CA 1
ATOM 1618 C C . VAL A 1 210 ? 21.169 20.143 -40.607 1.00 42.66 210 VAL A C 1
ATOM 1620 O O . VAL A 1 210 ? 21.237 20.797 -39.565 1.00 42.66 210 VAL A O 1
ATOM 1623 N N . PRO A 1 211 ? 20.871 18.831 -40.610 1.00 46.66 211 PRO A N 1
ATOM 1624 C CA . PRO A 1 211 ? 20.602 18.079 -39.387 1.00 46.66 211 PRO A CA 1
ATOM 1625 C C . PRO A 1 211 ? 21.829 18.033 -38.465 1.00 46.66 211 PRO A C 1
ATOM 1627 O O . PRO A 1 211 ? 22.973 18.239 -38.890 1.00 46.66 211 PRO A O 1
ATOM 1630 N N . ARG A 1 212 ? 21.606 17.755 -37.178 1.00 52.94 212 ARG A N 1
ATOM 1631 C CA . ARG A 1 212 ? 22.670 17.575 -36.191 1.00 52.94 212 ARG A CA 1
ATOM 1632 C C . ARG A 1 212 ? 23.611 16.463 -36.648 1.00 52.94 212 ARG A C 1
ATOM 1634 O O . ARG A 1 212 ? 23.192 15.454 -37.198 1.00 52.94 212 ARG A O 1
ATOM 1641 N N . HIS A 1 213 ? 24.894 16.620 -36.327 1.00 51.16 213 HIS A N 1
ATOM 1642 C CA . HIS A 1 213 ? 25.887 15.564 -36.497 1.00 51.16 213 HIS A CA 1
ATOM 1643 C C . HIS A 1 213 ? 25.419 14.261 -35.824 1.00 51.16 213 HIS A C 1
ATOM 1645 O O . HIS A 1 213 ? 25.304 14.201 -34.594 1.00 51.16 213 HIS A O 1
ATOM 1651 N N . GLU A 1 214 ? 25.164 13.228 -36.627 1.00 47.72 214 GLU A N 1
ATOM 1652 C CA . GLU A 1 214 ? 24.799 11.900 -36.142 1.00 47.72 214 GLU A CA 1
ATOM 1653 C C . GLU A 1 214 ? 25.912 11.330 -35.259 1.00 47.72 214 GLU A C 1
ATOM 1655 O O . GLU A 1 214 ? 27.092 11.300 -35.630 1.00 47.72 214 GLU A O 1
ATOM 1660 N N . ILE A 1 215 ? 25.541 10.854 -34.069 1.00 48.34 215 ILE A N 1
ATOM 1661 C CA . ILE A 1 215 ? 26.453 10.077 -33.233 1.00 48.34 215 ILE A CA 1
ATOM 1662 C C . ILE A 1 215 ? 26.472 8.666 -33.814 1.00 48.34 215 ILE A C 1
ATOM 1664 O O . ILE A 1 215 ? 25.679 7.808 -33.441 1.00 48.34 215 ILE A O 1
ATOM 1668 N N . ASN A 1 216 ? 27.390 8.440 -34.747 1.00 46.31 216 ASN A N 1
ATOM 1669 C CA . ASN A 1 216 ? 27.596 7.146 -35.383 1.00 46.31 216 ASN A CA 1
ATOM 1670 C C . ASN A 1 216 ? 28.338 6.189 -34.439 1.00 46.31 216 ASN A C 1
ATOM 1672 O O . ASN A 1 216 ? 29.555 6.012 -34.510 1.00 46.31 216 ASN A O 1
ATOM 1676 N N . GLY A 1 217 ? 27.585 5.604 -33.505 1.00 55.34 217 GLY A N 1
ATOM 1677 C CA . GLY A 1 217 ? 28.036 4.518 -32.640 1.00 55.34 217 GLY A CA 1
ATOM 1678 C C . GLY A 1 217 ? 27.817 3.146 -33.298 1.00 55.34 217 GLY A C 1
ATOM 1679 O O . GLY A 1 217 ? 26.792 2.959 -33.956 1.00 55.34 217 GLY A O 1
ATOM 1680 N N . PRO A 1 218 ? 28.710 2.158 -33.096 1.00 57.81 218 PRO A N 1
ATOM 1681 C CA . PRO A 1 218 ? 28.570 0.813 -33.669 1.00 57.81 218 PRO A CA 1
ATOM 1682 C C . PRO A 1 218 ? 27.213 0.142 -33.399 1.00 57.81 218 PRO A C 1
ATOM 1684 O O . PRO A 1 218 ? 26.685 -0.534 -34.273 1.00 57.81 218 PRO A O 1
ATOM 1687 N N . SER A 1 219 ? 26.621 0.375 -32.224 1.00 56.69 219 SER A N 1
ATOM 1688 C CA . SER A 1 219 ? 25.328 -0.203 -31.833 1.00 56.69 219 SER A CA 1
ATOM 1689 C C . SER A 1 219 ? 24.129 0.410 -32.555 1.00 56.69 219 SER A C 1
ATOM 1691 O O . SER A 1 219 ? 23.171 -0.300 -32.833 1.00 56.69 219 SER A O 1
ATOM 1693 N N . LEU A 1 220 ? 24.185 1.705 -32.884 1.00 57.66 220 LEU A N 1
ATOM 1694 C CA . LEU A 1 220 ? 23.136 2.369 -33.666 1.00 57.66 220 LEU A CA 1
ATOM 1695 C C . LEU A 1 220 ? 23.204 1.922 -35.125 1.00 57.66 220 LEU A C 1
ATOM 1697 O O . LEU A 1 220 ? 22.183 1.589 -35.712 1.00 57.66 220 LEU A O 1
ATOM 1701 N N . LYS A 1 221 ? 24.423 1.807 -35.662 1.00 73.75 221 LYS A N 1
ATOM 1702 C CA . LYS A 1 221 ? 24.654 1.274 -37.004 1.00 73.75 221 LYS A CA 1
ATOM 1703 C C . LYS A 1 221 ? 24.154 -0.168 -37.145 1.00 73.75 221 LYS A C 1
ATOM 1705 O O . LYS A 1 221 ? 23.479 -0.470 -38.120 1.00 73.75 221 LYS A O 1
ATOM 1710 N N . TRP A 1 222 ? 24.432 -1.025 -36.159 1.00 75.31 222 TRP A N 1
ATOM 1711 C CA . TRP A 1 222 ? 23.871 -2.378 -36.109 1.00 75.31 222 TRP A CA 1
ATOM 1712 C C . TRP A 1 222 ? 22.344 -2.357 -36.129 1.00 75.31 222 TRP A C 1
ATOM 1714 O O . TRP A 1 222 ? 21.754 -3.058 -36.939 1.00 75.31 222 TRP A O 1
ATOM 1724 N N . GLY A 1 223 ? 21.717 -1.544 -35.271 1.00 72.88 223 GLY A N 1
ATOM 1725 C CA . GLY A 1 223 ? 20.261 -1.448 -35.197 1.00 72.88 223 GLY A CA 1
ATOM 1726 C C . GLY A 1 223 ? 19.632 -1.098 -36.545 1.00 72.88 223 GLY A C 1
ATOM 1727 O O . GLY A 1 223 ? 18.749 -1.818 -36.995 1.00 72.88 223 GLY A O 1
ATOM 1728 N N . THR A 1 224 ? 20.153 -0.067 -37.216 1.00 75.31 224 THR A N 1
ATOM 1729 C CA . THR A 1 224 ? 19.682 0.374 -38.540 1.00 75.31 224 THR A CA 1
ATOM 1730 C C . THR A 1 224 ? 19.923 -0.668 -39.637 1.00 75.31 224 THR A C 1
ATOM 1732 O O . THR A 1 224 ? 19.071 -0.869 -40.496 1.00 75.31 224 THR A O 1
ATOM 1735 N N . GLU A 1 225 ? 21.069 -1.356 -39.630 1.00 79.38 225 GLU A N 1
ATOM 1736 C CA . GLU A 1 225 ? 21.351 -2.425 -40.601 1.00 79.38 225 GLU A CA 1
ATOM 1737 C C . GLU A 1 225 ? 20.465 -3.659 -40.363 1.00 79.38 225 GLU A C 1
ATOM 1739 O O . GLU A 1 225 ? 20.016 -4.292 -41.317 1.00 79.38 225 GLU A O 1
ATOM 1744 N N . ALA A 1 226 ? 20.199 -3.991 -39.098 1.00 81.50 226 ALA A N 1
ATOM 1745 C CA . ALA A 1 226 ? 19.411 -5.147 -38.683 1.00 81.50 226 ALA A CA 1
ATOM 1746 C C . ALA A 1 226 ? 17.897 -4.963 -38.893 1.00 81.50 226 ALA A C 1
ATOM 1748 O O . ALA A 1 226 ? 17.189 -5.947 -39.101 1.00 81.50 226 ALA A O 1
ATOM 1749 N N . GLU A 1 227 ? 17.411 -3.722 -38.887 1.00 80.94 227 GLU A N 1
ATOM 1750 C CA . GLU A 1 227 ? 15.994 -3.364 -39.028 1.00 80.94 227 GLU A CA 1
ATOM 1751 C C . GLU A 1 227 ? 15.354 -3.938 -40.299 1.00 80.94 227 GLU A C 1
ATOM 1753 O O . GLU A 1 227 ? 14.263 -4.511 -40.262 1.00 80.94 227 GLU A O 1
ATOM 1758 N N . ALA A 1 228 ? 16.078 -3.865 -41.421 1.00 79.56 228 ALA A N 1
ATOM 1759 C CA . ALA A 1 228 ? 15.625 -4.411 -42.695 1.00 79.56 228 ALA A CA 1
ATOM 1760 C C . ALA A 1 228 ? 15.424 -5.934 -42.623 1.00 79.56 228 ALA A C 1
ATOM 1762 O O . ALA A 1 228 ? 14.411 -6.445 -43.097 1.00 79.56 228 ALA A O 1
ATOM 1763 N N . PHE A 1 229 ? 16.348 -6.646 -41.972 1.00 82.94 229 PHE A N 1
ATOM 1764 C CA . PHE A 1 229 ? 16.252 -8.095 -41.790 1.00 82.94 229 PHE A CA 1
ATOM 1765 C C . PHE A 1 229 ? 15.154 -8.479 -40.793 1.00 82.94 229 PHE A C 1
ATOM 1767 O O . PHE A 1 229 ? 14.491 -9.497 -40.982 1.00 82.94 229 PHE A O 1
ATOM 1774 N N . ALA A 1 230 ? 14.935 -7.672 -39.750 1.00 79.00 230 ALA A N 1
ATOM 1775 C CA . ALA A 1 230 ? 13.840 -7.875 -38.805 1.00 79.00 230 ALA A CA 1
ATOM 1776 C C . ALA A 1 230 ? 12.474 -7.715 -39.485 1.00 79.00 230 ALA A C 1
ATOM 1778 O O . ALA A 1 230 ? 11.581 -8.532 -39.259 1.00 79.00 230 ALA A O 1
ATOM 1779 N N . ARG A 1 231 ? 12.336 -6.720 -40.373 1.00 81.56 231 ARG A N 1
ATOM 1780 C CA . ARG A 1 231 ? 11.124 -6.535 -41.179 1.00 81.56 231 ARG A CA 1
ATOM 1781 C C . ARG A 1 231 ? 10.887 -7.722 -42.102 1.00 81.56 231 ARG A C 1
ATOM 1783 O O . ARG A 1 231 ? 9.808 -8.297 -42.061 1.00 81.56 231 ARG A O 1
ATOM 1790 N N . GLU A 1 232 ? 11.895 -8.135 -42.868 1.00 80.50 232 GLU A N 1
ATOM 1791 C CA . GLU A 1 232 ? 11.779 -9.303 -43.754 1.00 80.50 232 GLU A CA 1
ATOM 1792 C C . GLU A 1 232 ? 11.396 -10.574 -42.980 1.00 80.50 232 GLU A C 1
ATOM 1794 O O . GLU A 1 232 ? 10.547 -11.343 -43.430 1.00 80.50 232 GLU A O 1
ATOM 1799 N N . ALA A 1 233 ? 11.981 -10.788 -41.797 1.00 72.56 233 ALA A N 1
ATOM 1800 C CA . ALA A 1 233 ? 11.636 -11.918 -40.940 1.00 72.56 233 ALA A CA 1
ATOM 1801 C C . ALA A 1 233 ? 10.171 -11.861 -40.477 1.00 72.56 233 ALA A C 1
ATOM 1803 O O . ALA A 1 233 ? 9.469 -12.869 -40.559 1.00 72.56 233 ALA A O 1
ATOM 1804 N N . TYR A 1 234 ? 9.692 -10.686 -40.058 1.00 80.88 234 TYR A N 1
ATOM 1805 C CA . TYR A 1 234 ? 8.301 -10.472 -39.660 1.00 80.88 234 TYR A CA 1
ATOM 1806 C C . TYR A 1 234 ? 7.315 -10.705 -40.815 1.00 80.88 234 TYR A C 1
ATOM 1808 O O . TYR A 1 234 ? 6.296 -11.378 -40.633 1.00 80.88 234 TYR A O 1
ATOM 1816 N N . GLU A 1 235 ? 7.613 -10.188 -42.009 1.00 77.94 235 GLU A N 1
ATOM 1817 C CA . GLU A 1 235 ? 6.769 -10.366 -43.197 1.00 77.94 235 GLU A CA 1
ATOM 1818 C C . GLU A 1 235 ? 6.698 -11.839 -43.622 1.00 77.94 235 GLU A C 1
ATOM 1820 O O . GLU A 1 235 ? 5.626 -12.344 -43.964 1.00 77.94 235 GLU A O 1
ATOM 1825 N N . LEU A 1 236 ? 7.823 -12.559 -43.547 1.00 73.31 236 LEU A N 1
ATOM 1826 C CA . LEU A 1 236 ? 7.891 -13.994 -43.834 1.00 73.31 236 LEU A CA 1
ATOM 1827 C C . LEU A 1 236 ? 7.131 -14.842 -42.809 1.00 73.31 236 LEU A C 1
ATOM 1829 O O . LEU A 1 236 ? 6.493 -15.826 -43.186 1.00 73.31 236 LEU A O 1
ATOM 1833 N N . GLU A 1 237 ? 7.217 -14.492 -41.526 1.00 67.44 237 GLU A N 1
ATOM 1834 C CA . GLU A 1 237 ? 6.596 -15.256 -40.441 1.00 67.44 237 GLU A CA 1
ATOM 1835 C C . GLU A 1 237 ? 5.082 -15.034 -40.371 1.00 67.44 237 GLU A C 1
ATOM 1837 O O . GLU A 1 237 ? 4.318 -15.983 -40.177 1.00 67.44 237 GLU A O 1
ATOM 1842 N N . THR A 1 238 ? 4.634 -13.791 -40.549 1.00 70.31 238 THR A N 1
ATOM 1843 C CA . THR A 1 238 ? 3.225 -13.416 -40.360 1.00 70.31 238 THR A CA 1
ATOM 1844 C C . THR A 1 238 ? 2.419 -13.373 -41.656 1.00 70.31 238 THR A C 1
ATOM 1846 O O . THR A 1 238 ? 1.192 -13.476 -41.618 1.00 70.31 238 THR A O 1
ATOM 1849 N N . GLY A 1 239 ? 3.083 -13.220 -42.806 1.00 76.38 239 GLY A N 1
ATOM 1850 C CA . GLY A 1 239 ? 2.442 -13.002 -44.104 1.00 76.38 239 GLY A CA 1
ATOM 1851 C C . GLY A 1 239 ? 1.854 -11.598 -44.289 1.00 76.38 239 GLY A C 1
ATOM 1852 O O . GLY A 1 239 ? 1.257 -11.331 -45.335 1.00 76.38 239 GLY A O 1
ATOM 1853 N N . TYR A 1 240 ? 2.001 -10.705 -43.306 1.00 76.94 240 TYR A N 1
ATOM 1854 C CA . TYR A 1 240 ? 1.648 -9.296 -43.449 1.00 76.94 240 TYR A CA 1
ATOM 1855 C C . TYR A 1 240 ? 2.763 -8.544 -44.163 1.00 76.94 240 TYR A C 1
ATOM 1857 O O . TYR A 1 240 ? 3.934 -8.775 -43.896 1.00 76.94 240 TYR A O 1
ATOM 1865 N N . LEU A 1 241 ? 2.389 -7.628 -45.053 1.00 80.12 241 LEU A N 1
ATOM 1866 C CA . LEU A 1 241 ? 3.332 -6.719 -45.695 1.00 80.12 241 LEU A CA 1
ATOM 1867 C C . LEU A 1 241 ? 3.466 -5.459 -44.842 1.00 80.12 241 LEU A C 1
ATOM 1869 O O . LEU A 1 241 ? 2.455 -4.869 -44.447 1.00 80.12 241 LEU A O 1
ATOM 1873 N N . VAL A 1 242 ? 4.707 -5.074 -44.566 1.00 81.31 242 VAL A N 1
ATOM 1874 C CA . VAL A 1 242 ? 5.057 -3.873 -43.817 1.00 81.31 242 VAL A CA 1
ATOM 1875 C C . VAL A 1 242 ? 5.432 -2.789 -44.817 1.00 81.31 242 VAL A C 1
ATOM 1877 O O . VAL A 1 242 ? 6.507 -2.797 -45.419 1.00 81.31 242 VAL A O 1
ATOM 1880 N N . GLU A 1 243 ? 4.545 -1.817 -44.984 1.00 82.81 243 GLU A N 1
ATOM 1881 C CA . GLU A 1 243 ? 4.816 -0.643 -45.803 1.00 82.81 243 GLU A CA 1
ATOM 1882 C C . GLU A 1 243 ? 5.730 0.312 -45.020 1.00 82.81 243 GLU A C 1
ATOM 1884 O O . GLU A 1 243 ? 5.381 0.696 -43.903 1.00 82.81 243 GLU A O 1
ATOM 1889 N N . PRO A 1 244 ? 6.906 0.700 -45.546 1.00 75.50 244 PRO A N 1
ATOM 1890 C CA . PRO A 1 244 ? 7.778 1.653 -44.867 1.00 75.50 244 PRO A CA 1
ATOM 1891 C C . PRO A 1 244 ? 7.019 2.947 -44.571 1.00 75.50 244 PRO A C 1
ATOM 1893 O O . PRO A 1 244 ? 6.417 3.530 -45.475 1.00 75.50 244 PRO A O 1
ATOM 1896 N N . SER A 1 245 ? 7.048 3.398 -43.319 1.00 74.44 245 SER A N 1
ATOM 1897 C CA . SER A 1 245 ? 6.414 4.662 -42.962 1.00 74.44 245 SER A CA 1
ATOM 1898 C C . SER A 1 245 ? 7.392 5.805 -43.157 1.00 74.44 245 SER A C 1
ATOM 1900 O O . SER A 1 245 ? 8.557 5.735 -42.772 1.00 74.44 245 SER A O 1
ATOM 1902 N N . GLU A 1 246 ? 6.891 6.901 -43.709 1.00 69.62 246 GLU A N 1
ATOM 1903 C CA . GLU A 1 246 ? 7.579 8.181 -43.631 1.00 69.62 246 GLU A CA 1
ATOM 1904 C C . GLU A 1 246 ? 7.334 8.826 -42.261 1.00 69.62 246 GLU A C 1
ATOM 1906 O O . GLU A 1 246 ? 6.582 8.316 -41.424 1.00 69.62 246 GLU A O 1
ATOM 1911 N N . PHE A 1 247 ? 7.959 9.980 -42.032 1.00 63.78 247 PHE A N 1
ATOM 1912 C CA . PHE A 1 247 ? 7.645 10.806 -40.877 1.00 63.78 247 PHE A CA 1
ATOM 1913 C C . PHE A 1 247 ? 6.222 11.366 -41.016 1.00 63.78 247 PHE A C 1
ATOM 1915 O O . PHE A 1 247 ? 5.956 12.243 -41.840 1.00 63.78 247 PHE A O 1
ATOM 1922 N N . ILE A 1 248 ? 5.303 10.862 -40.198 1.00 65.44 248 ILE A N 1
ATOM 1923 C CA . ILE A 1 248 ? 3.900 11.261 -40.192 1.00 65.44 248 ILE A CA 1
ATOM 1924 C C . ILE A 1 248 ? 3.736 12.417 -39.218 1.00 65.44 248 ILE A C 1
ATOM 1926 O O . ILE A 1 248 ? 3.951 12.290 -38.013 1.00 65.44 248 ILE A O 1
ATOM 1930 N N . VAL A 1 249 ? 3.318 13.557 -39.749 1.00 58.94 249 VAL A N 1
ATOM 1931 C CA . VAL A 1 249 ? 3.036 14.754 -38.963 1.00 58.94 249 VAL A CA 1
ATOM 1932 C C . VAL A 1 249 ? 1.622 14.662 -38.390 1.00 58.94 249 VAL A C 1
ATOM 1934 O O . VAL A 1 249 ? 0.678 14.278 -39.080 1.00 58.94 249 VAL A O 1
ATOM 1937 N N . HIS A 1 250 ? 1.466 15.021 -37.120 1.00 54.72 250 HIS A N 1
ATOM 1938 C CA . HIS A 1 250 ? 0.181 15.023 -36.439 1.00 54.72 250 HIS A CA 1
ATOM 1939 C C . HIS A 1 250 ? -0.792 15.987 -37.148 1.00 54.72 250 HIS A C 1
ATOM 1941 O O . HIS A 1 250 ? -0.438 17.152 -37.347 1.00 54.72 250 HIS A O 1
ATOM 1947 N N . PRO A 1 251 ? -2.030 15.561 -37.468 1.00 49.28 251 PRO A N 1
ATOM 1948 C CA . PRO A 1 251 ? -2.958 16.331 -38.303 1.00 49.28 251 PRO A CA 1
ATOM 1949 C C . PRO A 1 251 ? -3.286 17.715 -37.726 1.00 49.28 251 PRO A C 1
ATOM 1951 O O . PRO A 1 251 ? -3.365 18.690 -38.467 1.00 49.28 251 PRO A O 1
ATOM 1954 N N . ASP A 1 252 ? -3.397 17.813 -36.400 1.00 49.12 252 ASP A N 1
ATOM 1955 C CA . ASP A 1 252 ? -3.703 19.079 -35.721 1.00 49.12 252 ASP A CA 1
ATOM 1956 C C . ASP A 1 252 ? -2.459 19.879 -35.284 1.00 49.12 252 ASP A C 1
ATOM 1958 O O . ASP A 1 252 ? -2.578 21.041 -34.894 1.00 49.12 252 ASP A O 1
ATOM 1962 N N . TYR A 1 253 ? -1.256 19.283 -35.322 1.00 50.16 253 TYR A N 1
ATOM 1963 C CA . TYR A 1 253 ? -0.039 19.881 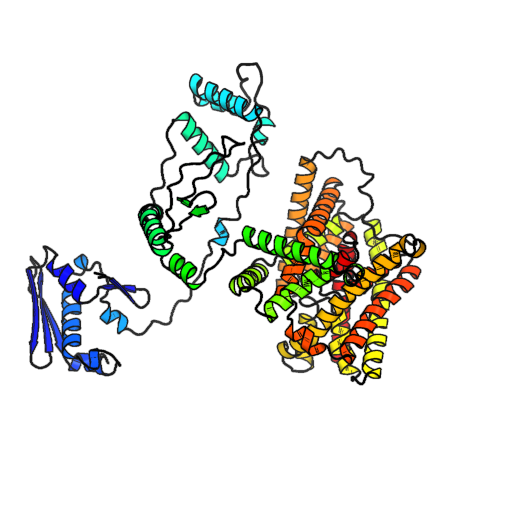-34.754 1.00 50.16 253 TYR A CA 1
ATOM 1964 C C . TYR A 1 253 ? 1.167 19.676 -35.683 1.00 50.16 253 TYR A C 1
ATOM 1966 O O . TYR A 1 253 ? 1.920 18.720 -35.504 1.00 50.16 253 TYR A O 1
ATOM 1974 N N . PRO A 1 254 ? 1.428 20.605 -36.625 1.00 47.91 254 PRO A N 1
ATOM 1975 C CA . PRO A 1 254 ? 2.423 20.429 -37.691 1.00 47.91 254 PRO A CA 1
ATOM 1976 C C . PRO A 1 254 ? 3.886 20.347 -37.216 1.00 47.91 254 PRO A C 1
ATOM 1978 O O . PRO A 1 254 ? 4.792 20.097 -38.003 1.00 47.91 254 PRO A O 1
ATOM 1981 N N . PHE A 1 255 ? 4.134 20.574 -35.925 1.00 47.59 255 PHE A N 1
ATOM 1982 C CA . PHE A 1 255 ? 5.446 20.458 -35.283 1.00 47.59 255 PHE A CA 1
ATOM 1983 C C . PHE A 1 255 ? 5.618 19.158 -34.476 1.00 47.59 255 PHE A C 1
ATOM 1985 O O . PHE A 1 255 ? 6.651 18.982 -33.828 1.00 47.59 255 PHE A O 1
ATOM 1992 N N . ILE A 1 256 ? 4.611 18.282 -34.466 1.00 40.19 256 ILE A N 1
ATOM 1993 C CA . ILE A 1 256 ? 4.629 16.967 -33.819 1.00 40.19 256 ILE A CA 1
ATOM 1994 C C . ILE A 1 256 ? 4.537 15.924 -34.925 1.00 40.19 256 ILE A C 1
ATOM 1996 O O . ILE A 1 256 ? 3.707 16.052 -35.818 1.00 40.19 256 ILE A O 1
ATOM 2000 N N . GLY A 1 257 ? 5.348 14.877 -34.857 1.00 49.25 257 GLY A N 1
ATOM 2001 C CA . GLY A 1 257 ? 5.215 13.737 -35.751 1.00 49.25 257 GLY A CA 1
ATOM 2002 C C . GLY A 1 257 ? 5.838 12.483 -35.164 1.00 49.25 257 GLY A C 1
ATOM 2003 O O . GLY A 1 257 ? 6.541 12.543 -34.151 1.00 49.25 257 GLY A O 1
ATOM 2004 N N . CYS A 1 258 ? 5.543 11.352 -35.784 1.00 57.69 258 CYS A N 1
ATOM 2005 C CA . CYS A 1 258 ? 6.123 10.056 -35.472 1.00 57.69 258 CYS A CA 1
ATOM 2006 C C . CYS A 1 258 ? 6.713 9.439 -36.741 1.00 57.69 258 CYS A C 1
ATOM 2008 O O . CYS A 1 258 ? 6.345 9.803 -37.852 1.00 57.69 258 CYS A O 1
ATOM 2010 N N . SER A 1 259 ? 7.639 8.505 -36.568 1.00 65.94 259 SER A N 1
ATOM 2011 C CA . SER A 1 259 ? 8.168 7.682 -37.652 1.00 65.94 259 SER A CA 1
ATOM 2012 C C . SER A 1 259 ? 8.135 6.245 -37.157 1.00 65.94 259 SER A C 1
ATOM 2014 O O . SER A 1 259 ? 9.127 5.810 -36.580 1.00 65.94 259 SER A O 1
ATOM 2016 N N . PRO A 1 260 ? 6.986 5.554 -37.247 1.00 74.75 260 PRO A N 1
ATOM 2017 C CA . PRO A 1 260 ? 6.984 4.116 -37.014 1.00 74.75 260 PRO A CA 1
ATOM 2018 C C . PRO A 1 260 ? 7.896 3.441 -38.050 1.00 74.75 260 PRO A C 1
ATOM 2020 O O . PRO A 1 260 ? 8.068 3.966 -39.149 1.00 74.75 260 PRO A O 1
ATOM 2023 N N . ASP A 1 261 ? 8.465 2.282 -37.731 1.00 76.44 261 ASP A N 1
ATOM 2024 C CA . ASP A 1 261 ? 9.346 1.569 -38.673 1.00 76.44 261 ASP A CA 1
ATOM 2025 C C . ASP A 1 261 ? 8.566 1.066 -39.913 1.00 76.44 261 ASP A C 1
ATOM 2027 O O . ASP A 1 261 ? 9.117 0.885 -41.003 1.00 76.44 261 ASP A O 1
ATOM 2031 N N . GLY A 1 262 ? 7.247 0.877 -39.776 1.00 80.12 262 GLY A N 1
ATOM 2032 C CA . GLY A 1 262 ? 6.345 0.622 -40.897 1.00 80.12 262 GLY A CA 1
ATOM 2033 C C . GLY A 1 262 ? 4.863 0.580 -40.527 1.00 80.12 262 GLY A C 1
ATOM 2034 O O . GLY A 1 262 ? 4.479 0.710 -39.366 1.00 80.12 262 GLY A O 1
ATOM 2035 N N . LEU A 1 263 ? 4.015 0.395 -41.532 1.00 76.94 263 LEU A N 1
ATOM 2036 C CA . LEU A 1 263 ? 2.562 0.300 -41.428 1.00 76.94 263 LEU A CA 1
ATOM 2037 C C . LEU A 1 263 ? 2.092 -1.052 -41.959 1.00 76.94 263 LEU A C 1
ATOM 2039 O O . LEU A 1 263 ? 2.654 -1.589 -42.909 1.00 76.94 263 LEU A O 1
ATOM 2043 N N . ILE A 1 264 ? 1.046 -1.599 -41.350 1.00 81.38 264 ILE A N 1
ATOM 2044 C CA . ILE A 1 264 ? 0.461 -2.884 -41.736 1.00 81.38 264 ILE A CA 1
ATOM 2045 C C . ILE A 1 264 ? -1.014 -2.653 -42.062 1.00 81.38 264 ILE A C 1
ATOM 2047 O O . ILE A 1 264 ? -1.860 -2.521 -41.173 1.00 81.38 264 ILE A O 1
ATOM 2051 N N . GLY A 1 265 ? -1.337 -2.605 -43.355 1.00 73.94 265 GLY A N 1
ATOM 2052 C CA . GLY A 1 265 ? -2.697 -2.329 -43.820 1.00 73.94 265 GLY A CA 1
ATOM 2053 C C . GLY A 1 265 ? -3.220 -0.963 -43.353 1.00 73.94 265 GLY A C 1
ATOM 2054 O O . GLY A 1 265 ? -2.476 0.008 -43.296 1.00 73.94 265 GLY A O 1
ATOM 2055 N N . GLN A 1 266 ? -4.519 -0.873 -43.039 1.00 63.06 266 GLN A N 1
ATOM 2056 C CA . GLN A 1 266 ? -5.164 0.399 -42.659 1.00 63.06 266 GLN A CA 1
ATOM 2057 C C . GLN A 1 266 ? -5.189 0.681 -41.148 1.00 63.06 266 GLN A C 1
ATOM 2059 O O . GLN A 1 266 ? -5.469 1.810 -40.757 1.00 63.06 266 GLN A O 1
ATOM 2064 N N . GLU A 1 267 ? -4.922 -0.318 -40.302 1.00 65.06 267 GLU A N 1
ATOM 2065 C CA . GLU A 1 267 ? -5.103 -0.210 -38.842 1.00 65.06 267 GLU A CA 1
ATOM 2066 C C . GLU A 1 267 ? -3.885 -0.677 -38.024 1.00 65.06 267 GLU A C 1
ATOM 2068 O O . GLU A 1 267 ? -3.894 -0.568 -36.798 1.00 65.06 267 GLU A O 1
ATOM 2073 N N . GLY A 1 268 ? -2.835 -1.199 -38.668 1.00 59.66 268 GLY A N 1
ATOM 2074 C CA . GLY A 1 268 ? -1.660 -1.754 -37.998 1.00 59.66 268 GLY A CA 1
ATOM 2075 C C . GLY A 1 268 ? -0.413 -0.881 -38.135 1.00 59.66 268 GLY A C 1
ATOM 2076 O O . GLY A 1 268 ? -0.196 -0.236 -39.159 1.00 59.66 268 GLY A O 1
ATOM 2077 N N . GLY A 1 269 ? 0.433 -0.901 -37.106 1.00 73.94 269 GLY A N 1
ATOM 2078 C CA . GLY A 1 269 ? 1.771 -0.310 -37.115 1.00 73.94 269 GLY A CA 1
ATOM 2079 C C . GLY A 1 269 ? 2.828 -1.370 -36.820 1.00 73.94 269 GLY A C 1
ATOM 2080 O O . GLY A 1 269 ? 2.572 -2.310 -36.065 1.00 73.94 269 GLY A O 1
ATOM 2081 N N . TYR A 1 270 ? 3.999 -1.215 -37.422 1.00 75.88 270 TYR A N 1
ATOM 2082 C CA . TYR A 1 270 ? 5.173 -2.053 -37.229 1.00 75.88 270 TYR A CA 1
ATOM 2083 C C . TYR A 1 270 ? 6.261 -1.238 -36.528 1.00 75.88 270 TYR A C 1
ATOM 2085 O O . TYR A 1 270 ? 6.600 -0.139 -36.962 1.00 75.88 270 TYR A O 1
ATOM 2093 N N . GLU A 1 271 ? 6.793 -1.793 -35.443 1.00 76.31 271 GLU A N 1
ATOM 2094 C CA . GLU A 1 271 ? 7.901 -1.230 -34.678 1.00 76.31 271 GLU A CA 1
ATOM 2095 C C . GLU A 1 271 ? 8.869 -2.365 -34.361 1.00 76.31 271 GLU A C 1
ATOM 2097 O O . GLU A 1 271 ? 8.489 -3.380 -33.769 1.00 76.31 271 GLU A O 1
ATOM 2102 N N . SER A 1 272 ? 10.126 -2.188 -34.734 1.00 76.12 272 SER A N 1
ATOM 2103 C CA . SER A 1 272 ? 11.169 -3.183 -34.584 1.00 76.12 272 SER A CA 1
ATOM 2104 C C . SER A 1 272 ? 12.262 -2.693 -33.644 1.00 76.12 272 SER A C 1
ATOM 2106 O O . SER A 1 272 ? 12.562 -1.502 -33.502 1.00 76.12 272 SER A O 1
ATOM 2108 N N . LYS A 1 273 ? 12.854 -3.641 -32.920 1.00 74.81 273 LYS A N 1
ATOM 2109 C CA . LYS A 1 273 ? 13.974 -3.371 -32.023 1.00 74.81 273 LYS A CA 1
ATOM 2110 C C . LYS A 1 273 ? 15.059 -4.393 -32.281 1.00 74.81 273 LYS A C 1
ATOM 2112 O O . LYS A 1 273 ? 14.909 -5.568 -31.959 1.00 74.81 273 LYS A O 1
ATOM 2117 N N . CYS A 1 274 ? 16.166 -3.907 -32.832 1.00 75.75 274 CYS A N 1
ATOM 2118 C CA . CYS A 1 274 ? 17.344 -4.702 -33.150 1.00 75.75 274 CYS A CA 1
ATOM 2119 C C . CYS A 1 274 ? 18.501 -4.337 -32.205 1.00 75.75 274 CYS A C 1
ATOM 2121 O O . CYS A 1 274 ? 19.432 -3.632 -32.609 1.00 75.75 274 CYS A O 1
ATOM 2123 N N . PRO A 1 275 ? 18.447 -4.734 -30.918 1.00 72.44 275 PRO A N 1
ATOM 2124 C CA . PRO A 1 275 ? 19.534 -4.447 -29.995 1.00 72.44 275 PRO A CA 1
ATOM 2125 C C . PRO A 1 275 ? 20.819 -5.137 -30.471 1.00 72.44 275 PRO A C 1
ATOM 2127 O O . PRO A 1 275 ? 20.793 -6.257 -30.975 1.00 72.44 275 PRO A O 1
ATOM 2130 N N . MET A 1 276 ? 21.956 -4.457 -30.308 1.00 62.25 276 MET A N 1
ATOM 2131 C CA . MET A 1 276 ? 23.275 -5.047 -30.575 1.00 62.25 276 MET A CA 1
ATOM 2132 C C . MET A 1 276 ? 23.660 -6.092 -29.524 1.00 62.25 276 MET A C 1
ATOM 2134 O O . MET A 1 276 ? 24.467 -6.967 -29.799 1.00 62.25 276 MET A O 1
ATOM 2138 N N . ASP A 1 277 ? 23.094 -5.979 -28.323 1.00 64.44 277 ASP A N 1
ATOM 2139 C CA . ASP A 1 277 ? 23.310 -6.920 -27.231 1.00 64.44 277 ASP A CA 1
ATOM 2140 C C . ASP A 1 277 ? 22.362 -8.117 -27.377 1.00 64.44 277 ASP A C 1
ATOM 2142 O O . ASP A 1 277 ? 21.137 -7.992 -27.246 1.00 64.44 277 ASP A O 1
ATOM 2146 N N . GLU A 1 278 ? 22.936 -9.288 -27.638 1.00 61.34 278 GLU A N 1
ATOM 2147 C CA . GLU A 1 278 ? 22.191 -10.529 -27.808 1.00 61.34 278 GLU A CA 1
ATOM 2148 C C . GLU A 1 278 ? 21.475 -10.951 -26.521 1.00 61.34 278 GLU A C 1
ATOM 2150 O O . GLU A 1 278 ? 20.429 -11.595 -26.596 1.00 61.34 278 GLU A O 1
ATOM 2155 N N . ALA A 1 279 ? 21.973 -10.563 -25.342 1.00 48.22 279 ALA A N 1
ATOM 2156 C CA . ALA A 1 279 ? 21.299 -10.856 -24.082 1.00 48.22 279 ALA A CA 1
ATOM 2157 C C . ALA A 1 279 ? 19.956 -10.123 -23.989 1.00 48.22 279 ALA A C 1
ATOM 2159 O O . ALA A 1 279 ? 18.993 -10.699 -23.491 1.00 48.22 279 ALA A O 1
ATOM 2160 N N . VAL A 1 280 ? 19.864 -8.899 -24.521 1.00 50.12 280 VAL A N 1
ATOM 2161 C CA . VAL A 1 280 ? 18.606 -8.138 -24.580 1.00 50.12 280 VAL A CA 1
ATOM 2162 C C . VAL A 1 280 ? 17.625 -8.814 -25.535 1.00 50.12 280 VAL A C 1
ATOM 2164 O O . VAL A 1 280 ? 16.474 -9.032 -25.168 1.00 50.12 280 VAL A O 1
ATOM 2167 N N . HIS A 1 281 ? 18.084 -9.219 -26.723 1.00 55.84 281 HIS A N 1
ATOM 2168 C CA . HIS A 1 281 ? 17.234 -9.905 -27.699 1.00 55.84 281 HIS A CA 1
ATOM 2169 C C . HIS A 1 281 ? 16.713 -11.255 -27.174 1.00 55.84 281 HIS A C 1
ATOM 2171 O O . HIS A 1 281 ? 15.518 -11.536 -27.250 1.00 55.84 281 HIS A O 1
ATOM 2177 N N . ILE A 1 282 ? 17.591 -12.071 -26.581 1.00 50.00 282 ILE A N 1
ATOM 2178 C CA . ILE A 1 282 ? 17.240 -13.385 -26.026 1.00 50.00 282 ILE A CA 1
ATOM 2179 C C . ILE A 1 282 ? 16.361 -13.252 -24.781 1.00 50.00 282 ILE A C 1
ATOM 2181 O O . ILE A 1 282 ? 15.448 -14.051 -24.605 1.00 50.00 282 ILE A O 1
ATOM 2185 N N . HIS A 1 283 ? 16.576 -12.241 -23.940 1.00 46.00 283 HIS A N 1
ATOM 2186 C CA . HIS A 1 283 ? 15.709 -11.973 -22.793 1.00 46.00 283 HIS A CA 1
ATOM 2187 C C . HIS A 1 283 ? 14.283 -11.622 -23.231 1.00 46.00 283 HIS A C 1
ATOM 2189 O O . HIS A 1 283 ? 13.322 -12.198 -22.727 1.00 46.00 283 HIS A O 1
ATOM 2195 N N . THR A 1 284 ? 14.135 -10.728 -24.213 1.00 49.59 284 THR A N 1
ATOM 2196 C CA . THR A 1 284 ? 12.822 -10.380 -24.773 1.00 49.59 284 THR A CA 1
ATOM 2197 C C . THR A 1 284 ? 12.150 -11.588 -25.428 1.00 49.59 284 THR A C 1
ATOM 2199 O O . THR A 1 284 ? 10.957 -11.799 -25.223 1.00 49.59 284 THR A O 1
ATOM 2202 N N . TRP A 1 285 ? 12.908 -12.418 -26.151 1.00 50.69 285 TRP A N 1
ATOM 2203 C CA . TRP A 1 285 ? 12.389 -13.640 -26.772 1.00 50.69 285 TRP A CA 1
ATOM 2204 C C . TRP A 1 285 ? 11.923 -14.662 -25.726 1.00 50.69 285 TRP A C 1
ATOM 2206 O O . TRP A 1 285 ? 10.814 -15.181 -25.817 1.00 50.69 285 TRP A O 1
ATOM 2216 N N . LEU A 1 286 ? 12.746 -14.954 -24.718 1.00 41.84 286 LEU A N 1
ATOM 2217 C CA . LEU A 1 286 ? 12.446 -15.987 -23.723 1.00 41.84 286 LEU A CA 1
ATOM 2218 C C . LEU A 1 286 ? 11.301 -15.601 -22.785 1.00 41.84 286 LEU A C 1
ATOM 2220 O O . LEU A 1 286 ? 10.573 -16.488 -22.342 1.00 41.84 286 LEU A O 1
ATOM 2224 N N . ASN A 1 287 ? 11.149 -14.309 -22.486 1.00 42.88 287 ASN A N 1
ATOM 2225 C CA . ASN A 1 287 ? 10.241 -13.865 -21.433 1.00 42.88 287 ASN A CA 1
ATOM 2226 C C . ASN A 1 287 ? 8.970 -13.174 -21.955 1.00 42.88 287 ASN A C 1
ATOM 2228 O O . ASN A 1 287 ? 8.072 -12.917 -21.158 1.00 42.88 287 ASN A O 1
ATOM 2232 N N . GLY A 1 288 ? 8.877 -12.853 -23.254 1.00 44.75 288 GLY A N 1
ATOM 2233 C CA . GLY A 1 288 ? 7.687 -12.217 -23.844 1.00 44.75 288 GLY A CA 1
ATOM 2234 C C . GLY A 1 288 ? 7.291 -10.887 -23.183 1.00 44.75 288 GLY A C 1
ATOM 2235 O O . GLY A 1 288 ? 6.129 -10.490 -23.226 1.00 44.75 288 GLY A O 1
ATOM 2236 N N . GLU A 1 289 ? 8.237 -10.226 -22.512 1.00 48.97 289 GLU A N 1
ATOM 2237 C CA . GLU A 1 289 ? 7.945 -9.151 -21.567 1.00 48.97 289 GLU A CA 1
ATOM 2238 C C . GLU A 1 289 ? 7.436 -7.879 -22.252 1.00 48.97 289 GLU A C 1
ATOM 2240 O O . GLU A 1 289 ? 8.096 -7.294 -23.113 1.00 48.97 289 GLU A O 1
ATOM 2245 N N . VAL A 1 290 ? 6.298 -7.379 -21.763 1.00 49.66 290 VAL A N 1
ATOM 2246 C CA . VAL A 1 290 ? 5.968 -5.953 -21.845 1.00 49.66 290 VAL A CA 1
ATOM 2247 C C . VAL A 1 290 ? 6.944 -5.220 -20.916 1.00 49.66 290 VAL A C 1
ATOM 2249 O O . VAL A 1 290 ? 7.094 -5.646 -19.769 1.00 49.66 290 VAL A O 1
ATOM 2252 N N . PRO A 1 291 ? 7.598 -4.125 -21.341 1.00 49.97 291 PRO A N 1
ATOM 2253 C CA . PRO A 1 291 ? 8.555 -3.426 -20.492 1.00 49.97 291 PRO A CA 1
ATOM 2254 C C . PRO A 1 291 ? 7.937 -3.077 -19.129 1.00 49.97 291 PRO A C 1
ATOM 2256 O O . PRO A 1 291 ? 6.905 -2.405 -19.064 1.00 49.97 291 PRO A O 1
ATOM 2259 N N . GLY A 1 292 ? 8.583 -3.489 -18.030 1.00 53.66 292 GLY A N 1
ATOM 2260 C CA . GLY A 1 292 ? 8.220 -3.147 -16.642 1.00 53.66 292 GLY A CA 1
ATOM 2261 C C . GLY A 1 292 ? 8.415 -1.664 -16.291 1.00 53.66 292 GLY A C 1
ATOM 2262 O O . GLY A 1 292 ? 8.728 -1.309 -15.154 1.00 53.66 292 GLY A O 1
ATOM 2263 N N . GLU A 1 293 ? 8.289 -0.785 -17.279 1.00 65.88 293 GLU A N 1
ATOM 2264 C CA . GLU A 1 293 ? 8.446 0.649 -17.143 1.00 65.88 293 GLU A CA 1
ATOM 2265 C C . GLU A 1 293 ? 7.338 1.231 -16.264 1.00 65.88 293 GLU A C 1
ATOM 2267 O O . GLU A 1 293 ? 6.162 0.875 -16.368 1.00 65.88 293 GLU A O 1
ATOM 2272 N N . LEU A 1 294 ? 7.721 2.180 -15.404 1.00 68.50 294 LEU A N 1
ATOM 2273 C CA . LEU A 1 294 ? 6.818 2.833 -14.455 1.00 68.50 294 LEU A CA 1
ATOM 2274 C C . LEU A 1 294 ? 5.561 3.391 -15.146 1.00 68.50 294 LEU A C 1
ATOM 2276 O O . LEU A 1 294 ? 4.463 3.261 -14.615 1.00 68.50 294 LEU A O 1
ATOM 2280 N N . SER A 1 295 ? 5.722 4.001 -16.322 1.00 76.44 295 SER A N 1
ATOM 2281 C CA . SER A 1 295 ? 4.645 4.579 -17.136 1.00 76.44 295 SER A CA 1
ATOM 2282 C C . SER A 1 295 ? 3.626 3.529 -17.579 1.00 76.44 295 SER A C 1
ATOM 2284 O O . SER A 1 295 ? 2.426 3.714 -17.365 1.00 76.44 295 SER A O 1
ATOM 2286 N N . VAL A 1 296 ? 4.102 2.421 -18.152 1.00 79.12 296 VAL A N 1
ATOM 2287 C CA . VAL A 1 296 ? 3.261 1.327 -18.651 1.00 79.12 296 VAL A CA 1
ATOM 2288 C C . VAL A 1 296 ? 2.534 0.661 -17.491 1.00 79.12 296 VAL A C 1
ATOM 2290 O O . VAL A 1 296 ? 1.313 0.522 -17.523 1.00 79.12 296 VAL A O 1
ATOM 2293 N N . MET A 1 297 ? 3.253 0.330 -16.418 1.00 84.56 297 MET A N 1
ATOM 2294 C CA . MET A 1 297 ? 2.661 -0.344 -15.264 1.00 84.56 297 MET A CA 1
ATOM 2295 C C . MET A 1 297 ? 1.644 0.536 -14.536 1.00 84.56 297 MET A C 1
ATOM 2297 O O . MET A 1 297 ? 0.582 0.037 -14.173 1.00 84.56 297 MET A O 1
ATOM 2301 N N . LEU A 1 298 ? 1.902 1.844 -14.390 1.00 85.50 298 LEU A N 1
ATOM 2302 C CA . LEU A 1 298 ? 0.922 2.795 -13.852 1.00 85.50 298 LEU A CA 1
ATOM 2303 C C . LEU A 1 298 ? -0.352 2.850 -14.701 1.00 85.50 298 LEU A C 1
ATOM 2305 O O . LEU A 1 298 ? -1.448 2.862 -14.139 1.00 85.50 298 LEU A O 1
ATOM 2309 N N . ALA A 1 299 ? -0.224 2.868 -16.030 1.00 86.75 299 ALA A N 1
ATOM 2310 C CA . ALA A 1 299 ? -1.375 2.852 -16.928 1.00 86.75 299 ALA A CA 1
ATOM 2311 C C . ALA A 1 299 ? -2.167 1.541 -16.798 1.00 86.75 299 ALA A C 1
ATOM 2313 O O . ALA A 1 299 ? -3.387 1.578 -16.637 1.00 86.75 299 ALA A O 1
ATOM 2314 N N . VAL A 1 300 ? -1.478 0.397 -16.778 1.00 89.81 300 VAL A N 1
ATOM 2315 C CA . VAL A 1 300 ? -2.078 -0.936 -16.624 1.00 89.81 300 VAL A CA 1
ATOM 2316 C C . VAL A 1 300 ? -2.858 -1.047 -15.313 1.00 89.81 300 VAL A C 1
ATOM 2318 O O . VAL A 1 300 ? -4.057 -1.337 -15.333 1.00 89.81 300 VAL A O 1
ATOM 2321 N N . VAL A 1 301 ? -2.227 -0.764 -14.167 1.00 90.88 301 VAL A N 1
ATOM 2322 C CA . VAL A 1 301 ? -2.909 -0.864 -12.864 1.00 90.88 301 VAL A CA 1
ATOM 2323 C C . VAL A 1 301 ? -4.027 0.166 -12.724 1.00 90.88 301 VAL A C 1
ATOM 2325 O O . VAL A 1 301 ? -5.021 -0.105 -12.049 1.00 90.88 301 VAL A O 1
ATOM 2328 N N . ALA A 1 302 ? -3.921 1.324 -13.387 1.00 91.44 302 ALA A N 1
ATOM 2329 C CA . ALA A 1 302 ? -4.999 2.301 -13.413 1.00 91.44 302 ALA A CA 1
ATOM 2330 C C . ALA A 1 302 ? -6.203 1.811 -14.216 1.00 91.44 302 ALA A C 1
ATOM 2332 O O . ALA A 1 302 ? -7.309 1.779 -13.676 1.00 91.44 302 ALA A O 1
ATOM 2333 N N . VAL A 1 303 ? -6.005 1.385 -15.465 1.00 93.06 303 VAL A N 1
ATOM 2334 C CA . VAL A 1 303 ? -7.091 0.879 -16.318 1.00 93.06 303 VAL A CA 1
ATOM 2335 C C . VAL A 1 303 ? -7.788 -0.300 -15.646 1.00 93.06 303 VAL A C 1
ATOM 2337 O O . VAL A 1 303 ? -9.014 -0.288 -15.509 1.00 93.06 303 VAL A O 1
ATOM 2340 N N . LEU A 1 304 ? -7.029 -1.281 -15.153 1.00 93.75 304 LEU A N 1
ATOM 2341 C CA . LEU A 1 304 ? -7.593 -2.457 -14.491 1.00 93.75 304 LEU A CA 1
ATOM 2342 C C . LEU A 1 304 ? -8.282 -2.095 -13.170 1.00 93.75 304 LEU A C 1
ATOM 2344 O O . LEU A 1 304 ? -9.405 -2.540 -12.921 1.00 93.75 304 LEU A O 1
ATOM 2348 N N . GLY A 1 305 ? -7.666 -1.240 -12.350 1.00 93.31 305 GLY A N 1
ATOM 2349 C CA . GLY A 1 305 ? -8.229 -0.821 -11.069 1.00 93.31 305 GLY A CA 1
ATOM 2350 C C . GLY A 1 305 ? -9.531 -0.035 -11.213 1.00 93.31 305 GLY A C 1
ATOM 2351 O O . GLY A 1 305 ? -10.519 -0.353 -10.550 1.00 93.31 305 GLY A O 1
ATOM 2352 N N . PHE A 1 306 ? -9.583 0.950 -12.114 1.00 92.62 306 PHE A N 1
ATOM 2353 C CA . PHE A 1 306 ? -10.815 1.701 -12.378 1.00 92.62 306 PHE A CA 1
ATOM 2354 C C . PHE A 1 306 ? -11.898 0.830 -13.028 1.00 92.62 306 PHE A C 1
ATOM 2356 O O . PHE A 1 306 ? -13.072 0.982 -12.685 1.00 92.62 306 PHE A O 1
ATOM 2363 N N . SER A 1 307 ? -11.524 -0.118 -13.892 1.00 94.00 307 SER A N 1
ATOM 2364 C CA . SER A 1 307 ? -12.473 -1.073 -14.484 1.00 94.00 307 SER A CA 1
ATOM 2365 C C . SER A 1 307 ? -13.111 -1.967 -13.417 1.00 94.00 307 SER A C 1
ATOM 2367 O O . SER A 1 307 ? -14.335 -2.094 -13.366 1.00 94.00 307 SER A O 1
ATOM 2369 N N . CYS A 1 308 ? -12.309 -2.518 -12.499 1.00 93.56 308 CYS A N 1
ATOM 2370 C CA . CYS A 1 308 ? -12.819 -3.298 -11.368 1.00 93.56 308 CYS A CA 1
ATOM 2371 C C . CYS A 1 308 ? -13.745 -2.465 -10.472 1.00 93.56 308 CYS A C 1
ATOM 2373 O O . CYS A 1 308 ? -14.797 -2.942 -10.036 1.00 93.56 308 CYS A O 1
ATOM 2375 N N . ALA A 1 309 ? -13.385 -1.204 -10.225 1.00 91.19 309 ALA A N 1
ATOM 2376 C CA . ALA A 1 309 ? -14.205 -0.295 -9.440 1.00 91.19 309 ALA A CA 1
ATOM 2377 C C . ALA A 1 309 ? -15.567 -0.045 -10.100 1.00 91.19 309 ALA A C 1
ATOM 2379 O O . ALA A 1 309 ? -16.585 -0.031 -9.406 1.00 91.19 309 ALA A O 1
ATOM 2380 N N . GLU A 1 310 ? -15.605 0.125 -11.423 1.00 91.88 310 GLU A N 1
ATOM 2381 C CA . GLU A 1 310 ? -16.846 0.333 -12.169 1.00 91.88 310 GLU A CA 1
ATOM 2382 C C . GLU A 1 310 ? -17.746 -0.908 -12.140 1.00 91.88 310 GLU A C 1
ATOM 2384 O O . GLU A 1 310 ? -18.932 -0.791 -11.825 1.00 91.88 310 GLU A O 1
ATOM 2389 N N . ILE A 1 311 ? -17.176 -2.105 -12.316 1.00 92.94 311 ILE A N 1
ATOM 2390 C CA . ILE A 1 311 ? -17.897 -3.376 -12.129 1.00 92.94 311 ILE A CA 1
ATOM 2391 C C . ILE A 1 311 ? -18.498 -3.440 -10.716 1.00 92.94 311 ILE A C 1
ATOM 2393 O O . ILE A 1 311 ? -19.685 -3.726 -10.540 1.00 92.94 311 ILE A O 1
ATOM 2397 N N . GLY A 1 312 ? -17.713 -3.098 -9.692 1.00 90.50 312 GLY A N 1
ATOM 2398 C CA . GLY A 1 312 ? -18.172 -3.090 -8.304 1.00 90.50 312 GLY A CA 1
ATOM 2399 C C . GLY A 1 312 ? -19.292 -2.087 -8.006 1.00 90.50 312 GLY A C 1
ATOM 2400 O O . GLY A 1 312 ? -20.102 -2.340 -7.110 1.00 90.50 312 GLY A O 1
ATOM 2401 N N . LYS A 1 313 ? -19.393 -0.976 -8.751 1.00 88.94 313 LYS A N 1
ATOM 2402 C CA . LYS A 1 313 ? -20.520 -0.026 -8.633 1.00 88.94 313 LYS A CA 1
ATOM 2403 C C . LYS A 1 313 ? -21.820 -0.594 -9.194 1.00 88.94 313 LYS A C 1
ATOM 2405 O O . LYS A 1 313 ? -22.891 -0.243 -8.693 1.00 88.94 313 LYS A O 1
ATOM 2410 N N . GLN A 1 314 ? -21.731 -1.423 -10.231 1.00 90.62 314 GLN A N 1
ATOM 2411 C CA . GLN A 1 314 ? -22.892 -1.948 -10.948 1.00 90.62 314 GLN A CA 1
ATOM 2412 C C . GLN A 1 314 ? -23.590 -3.089 -10.195 1.00 90.62 314 GLN A C 1
ATOM 2414 O O . GLN A 1 314 ? -24.788 -3.295 -10.380 1.00 90.62 314 GLN A O 1
ATOM 2419 N N . ILE A 1 315 ? -22.889 -3.793 -9.299 1.00 90.50 315 ILE A N 1
ATOM 2420 C CA . ILE A 1 315 ? -23.462 -4.907 -8.531 1.00 90.50 315 ILE A CA 1
ATOM 2421 C C . ILE A 1 315 ? -24.383 -4.369 -7.408 1.00 90.50 315 ILE A C 1
ATOM 2423 O O . ILE A 1 315 ? -23.886 -3.761 -6.452 1.00 90.50 315 ILE A O 1
ATOM 2427 N N . PRO A 1 316 ? -25.713 -4.619 -7.444 1.00 79.75 316 PRO A N 1
ATOM 2428 C CA . PRO A 1 316 ? -26.684 -3.928 -6.584 1.00 79.75 316 PRO A CA 1
ATOM 2429 C C . PRO A 1 316 ? -26.477 -4.119 -5.076 1.00 79.75 316 PRO A C 1
ATOM 2431 O O . PRO A 1 316 ? -26.638 -3.176 -4.304 1.00 79.75 316 PRO A O 1
ATOM 2434 N N . VAL A 1 317 ? -26.114 -5.332 -4.644 1.00 81.81 317 VAL A N 1
ATOM 2435 C CA . VAL A 1 317 ? -25.897 -5.645 -3.219 1.00 81.81 317 VAL A CA 1
ATOM 2436 C C . VAL A 1 317 ? -24.565 -5.071 -2.737 1.00 81.81 317 VAL A C 1
ATOM 2438 O O . VAL A 1 317 ? -24.504 -4.426 -1.690 1.00 81.81 317 VAL A O 1
ATOM 2441 N N . LEU A 1 318 ? -23.503 -5.259 -3.525 1.00 82.75 318 LEU A N 1
ATOM 2442 C CA . LEU A 1 318 ? -22.155 -4.831 -3.161 1.00 82.75 318 LEU A CA 1
ATOM 2443 C C . LEU A 1 318 ? -22.014 -3.311 -3.153 1.00 82.75 318 LEU A C 1
ATOM 2445 O O . LEU A 1 318 ? -21.279 -2.794 -2.317 1.00 82.75 318 LEU A O 1
ATOM 2449 N N . ARG A 1 319 ? -22.759 -2.574 -3.985 1.00 78.69 319 ARG A N 1
ATOM 2450 C CA . ARG A 1 319 ? -22.715 -1.103 -4.027 1.00 78.69 319 ARG A CA 1
ATOM 2451 C C . ARG A 1 319 ? -22.856 -0.446 -2.646 1.00 78.69 319 ARG A C 1
ATOM 2453 O O . ARG A 1 319 ? -22.226 0.577 -2.400 1.00 78.69 319 ARG A O 1
ATOM 2460 N N . TYR A 1 320 ? -23.641 -1.030 -1.738 1.00 78.94 320 TYR A N 1
ATOM 2461 C CA . TYR A 1 320 ? -23.852 -0.497 -0.384 1.00 78.94 320 TYR A CA 1
ATOM 2462 C C . TYR A 1 320 ? -22.821 -0.962 0.656 1.00 78.94 320 TYR A C 1
ATOM 2464 O O . TYR A 1 320 ? -22.791 -0.424 1.759 1.00 78.94 320 TYR A O 1
ATOM 2472 N N . LEU A 1 321 ? -21.991 -1.945 0.313 1.00 85.44 321 LEU A N 1
ATOM 2473 C CA . LEU A 1 321 ? -20.953 -2.538 1.162 1.00 85.44 321 LEU A CA 1
ATOM 2474 C C . LEU A 1 321 ? -19.540 -2.130 0.705 1.00 85.44 321 LEU A C 1
ATOM 2476 O O . LEU A 1 321 ? -18.572 -2.823 0.996 1.00 85.44 321 LEU A O 1
ATOM 2480 N N . GLY A 1 322 ? -19.409 -1.046 -0.065 1.00 83.06 322 GLY A N 1
ATOM 2481 C CA . GLY A 1 322 ? -18.119 -0.664 -0.648 1.00 83.06 322 GLY A CA 1
ATOM 2482 C C . GLY A 1 322 ? -17.730 -1.492 -1.872 1.00 83.06 322 GLY A C 1
ATOM 2483 O O . GLY A 1 322 ? -16.549 -1.717 -2.110 1.00 83.06 322 GLY A O 1
ATOM 2484 N N . GLY A 1 323 ? -18.706 -1.942 -2.660 1.00 86.75 323 GLY A N 1
ATOM 2485 C CA . GLY A 1 323 ? -18.534 -2.787 -3.846 1.00 86.75 323 GLY A CA 1
ATOM 2486 C C . GLY A 1 323 ? -17.399 -2.392 -4.790 1.00 86.75 323 GLY A C 1
ATOM 2487 O O . GLY A 1 323 ? -16.639 -3.280 -5.166 1.00 86.75 323 GLY A O 1
ATOM 2488 N N . PRO A 1 324 ? -17.199 -1.099 -5.117 1.00 89.38 324 PRO A N 1
ATOM 2489 C CA . PRO A 1 324 ? -16.070 -0.673 -5.945 1.00 89.38 324 PRO A CA 1
ATOM 2490 C C . PRO A 1 324 ? -14.722 -1.072 -5.342 1.00 89.38 324 PRO A C 1
ATOM 2492 O O . PRO A 1 324 ? -13.861 -1.589 -6.041 1.00 89.38 324 PRO A O 1
ATOM 2495 N N . VAL A 1 325 ? -14.554 -0.897 -4.032 1.00 89.19 325 VAL A N 1
ATOM 2496 C CA . VAL A 1 325 ? -13.338 -1.275 -3.302 1.00 89.19 325 VAL A CA 1
ATOM 2497 C C . VAL A 1 325 ? -13.222 -2.795 -3.207 1.00 89.19 325 VAL A C 1
ATOM 2499 O O . VAL A 1 325 ? -12.181 -3.347 -3.543 1.00 89.19 325 VAL A O 1
ATOM 2502 N N . MET A 1 326 ? -14.298 -3.479 -2.808 1.00 90.38 326 MET A N 1
ATOM 2503 C CA . MET A 1 326 ? -14.306 -4.935 -2.623 1.00 90.38 326 MET A CA 1
ATOM 2504 C C . MET A 1 326 ? -13.959 -5.684 -3.912 1.00 90.38 326 MET A C 1
ATOM 2506 O O . MET A 1 326 ? -13.124 -6.583 -3.882 1.00 90.38 326 MET A O 1
ATOM 2510 N N . VAL A 1 327 ? -14.550 -5.295 -5.046 1.00 93.12 327 VAL A N 1
ATOM 2511 C CA . VAL A 1 327 ? -14.243 -5.902 -6.350 1.00 93.12 327 VAL A CA 1
ATOM 2512 C C . VAL A 1 327 ? -12.815 -5.571 -6.775 1.00 93.12 327 VAL A C 1
ATOM 2514 O O . VAL A 1 327 ? -12.098 -6.471 -7.190 1.00 93.12 327 VAL A O 1
ATOM 2517 N N . THR A 1 328 ? -12.362 -4.328 -6.599 1.00 92.56 328 THR A N 1
ATOM 2518 C CA . THR A 1 328 ? -10.986 -3.929 -6.950 1.00 92.56 328 THR A CA 1
ATOM 2519 C C . THR A 1 328 ? -9.922 -4.701 -6.167 1.00 92.56 328 THR A C 1
ATOM 2521 O O . THR A 1 328 ? -8.847 -4.943 -6.699 1.00 92.56 328 THR A O 1
ATOM 2524 N N . VAL A 1 329 ? -10.217 -5.130 -4.938 1.00 89.81 329 VAL A N 1
ATOM 2525 C CA . VAL A 1 329 ? -9.294 -5.934 -4.121 1.00 89.81 329 VAL A CA 1
ATOM 2526 C C . VAL A 1 329 ? -9.431 -7.434 -4.406 1.00 89.81 329 VAL A C 1
ATOM 2528 O O . VAL A 1 329 ? -8.432 -8.122 -4.592 1.00 89.81 329 VAL A O 1
ATOM 2531 N N . LEU A 1 330 ? -10.655 -7.966 -4.447 1.00 91.31 330 LEU A N 1
ATOM 2532 C CA . LEU A 1 330 ? -10.884 -9.415 -4.511 1.00 91.31 330 LEU A CA 1
ATOM 2533 C C . LEU A 1 330 ? -10.816 -9.992 -5.926 1.00 91.31 330 LEU A C 1
ATOM 2535 O O . LEU A 1 330 ? -10.363 -11.122 -6.094 1.00 91.31 330 LEU A O 1
ATOM 2539 N N . LEU A 1 331 ? -11.265 -9.244 -6.937 1.00 92.38 331 LEU A N 1
ATOM 2540 C CA . LEU A 1 331 ? -11.293 -9.722 -8.318 1.00 92.38 331 LEU A CA 1
ATOM 2541 C C . LEU A 1 331 ? -9.893 -10.049 -8.861 1.00 92.38 331 LEU A C 1
ATOM 2543 O O . LEU A 1 331 ? -9.736 -11.162 -9.352 1.00 92.38 331 LEU A O 1
ATOM 2547 N N . PRO A 1 332 ? -8.860 -9.184 -8.747 1.00 92.31 332 PRO A N 1
ATOM 2548 C CA . PRO A 1 332 ? -7.524 -9.548 -9.222 1.00 92.31 332 PRO A CA 1
ATOM 2549 C C . PRO A 1 332 ? -6.943 -10.764 -8.494 1.00 92.31 332 PRO A C 1
ATOM 2551 O O . PRO A 1 332 ? -6.353 -11.623 -9.140 1.00 92.31 332 PRO A O 1
ATOM 2554 N N . SER A 1 333 ? -7.159 -10.879 -7.179 1.00 90.00 333 SER A N 1
ATOM 2555 C CA . SER A 1 333 ? -6.739 -12.049 -6.393 1.00 90.00 333 SER A CA 1
ATOM 2556 C C . SER A 1 333 ? -7.369 -13.348 -6.911 1.00 90.00 333 SER A C 1
ATOM 2558 O O . SER A 1 333 ? -6.683 -14.354 -7.099 1.00 90.00 333 SER A O 1
ATOM 2560 N N . TYR A 1 334 ? -8.672 -13.316 -7.202 1.00 91.06 334 TYR A N 1
ATOM 2561 C CA . TYR A 1 334 ? -9.378 -14.448 -7.792 1.00 91.06 334 TYR A CA 1
ATOM 2562 C C . TYR A 1 334 ? -8.898 -14.759 -9.214 1.00 91.06 334 TYR A C 1
ATOM 2564 O O . TYR A 1 334 ? -8.714 -15.929 -9.544 1.00 91.06 334 TYR A O 1
ATOM 2572 N N . CYS A 1 335 ? -8.675 -13.743 -10.054 1.00 89.75 335 CYS A N 1
ATOM 2573 C CA . CYS A 1 335 ? -8.190 -13.930 -11.425 1.00 89.75 335 CYS A CA 1
ATOM 2574 C C . CYS A 1 335 ? -6.805 -14.586 -11.465 1.00 89.75 335 CYS A C 1
ATOM 2576 O O . CYS A 1 335 ? -6.570 -15.433 -12.320 1.00 89.75 335 CYS A O 1
ATOM 2578 N N . VAL A 1 336 ? -5.922 -14.236 -10.527 1.00 88.25 336 VAL A N 1
ATOM 2579 C CA . VAL A 1 336 ? -4.629 -14.912 -10.346 1.00 88.25 336 VAL A CA 1
ATOM 2580 C C . VAL A 1 336 ? -4.837 -16.371 -9.934 1.00 88.25 336 VAL A C 1
ATOM 2582 O O . VAL A 1 336 ? -4.292 -17.275 -10.554 1.00 88.25 336 VAL A O 1
ATOM 2585 N N . TYR A 1 337 ? -5.680 -16.628 -8.930 1.00 88.19 337 TYR A N 1
ATOM 2586 C CA . TYR A 1 337 ? -5.933 -17.992 -8.450 1.00 88.19 337 TYR A CA 1
ATOM 2587 C C . TYR A 1 337 ? -6.589 -18.913 -9.489 1.00 88.19 337 TYR A C 1
ATOM 2589 O O . TYR A 1 337 ? -6.328 -20.110 -9.505 1.00 88.19 337 TYR A O 1
ATOM 2597 N N . SER A 1 338 ? -7.472 -18.366 -10.321 1.00 88.50 338 SER A N 1
ATOM 2598 C CA . SER A 1 338 ? -8.187 -19.102 -11.371 1.00 88.50 338 SER A CA 1
ATOM 2599 C C . SER A 1 338 ? -7.419 -19.181 -12.692 1.00 88.50 338 SER A C 1
ATOM 2601 O O . SER A 1 338 ? -7.984 -19.664 -13.670 1.00 88.50 338 SER A O 1
ATOM 2603 N N . GLU A 1 339 ? -6.169 -18.700 -12.728 1.00 85.38 339 GLU A N 1
ATOM 2604 C CA . GLU A 1 339 ? -5.317 -18.657 -13.927 1.00 85.38 339 GLU A CA 1
ATOM 2605 C C . GLU A 1 339 ? -5.950 -17.870 -15.099 1.00 85.38 339 GLU A C 1
ATOM 2607 O O . GLU A 1 339 ? -5.592 -18.046 -16.260 1.00 85.38 339 GLU A O 1
ATOM 2612 N N . LEU A 1 340 ? -6.898 -16.968 -14.804 1.00 84.56 340 LEU A N 1
ATOM 2613 C CA . LEU A 1 340 ? -7.534 -16.085 -15.790 1.00 84.56 340 LEU A CA 1
ATOM 2614 C C . LEU A 1 340 ? -6.632 -14.909 -16.184 1.00 84.56 340 LEU A C 1
ATOM 2616 O O . LEU A 1 340 ? -6.829 -14.303 -17.237 1.00 84.56 340 LEU A O 1
ATOM 2620 N N . MET A 1 341 ? -5.690 -14.540 -15.315 1.00 82.88 341 MET A N 1
ATOM 2621 C CA . MET A 1 341 ? -4.715 -13.488 -15.586 1.00 82.88 341 MET A CA 1
ATOM 2622 C C . MET A 1 341 ? -3.463 -14.089 -16.241 1.00 82.88 341 MET A C 1
ATOM 2624 O O . MET A 1 341 ? -2.921 -15.048 -15.694 1.00 82.88 341 MET A O 1
ATOM 2628 N N . PRO A 1 342 ? -2.966 -13.523 -17.359 1.00 83.62 342 PRO A N 1
ATOM 2629 C CA . PRO A 1 342 ? -1.709 -13.965 -17.956 1.00 83.62 342 PRO A CA 1
ATOM 2630 C C . PRO A 1 342 ? -0.556 -13.887 -16.949 1.00 83.62 342 PRO A C 1
ATOM 2632 O O . PRO A 1 342 ? -0.406 -12.877 -16.252 1.00 83.62 342 PRO A O 1
ATOM 2635 N N . MET A 1 343 ? 0.271 -14.935 -16.891 1.00 74.19 343 MET A N 1
ATOM 2636 C CA . MET A 1 343 ? 1.415 -15.009 -15.972 1.00 74.19 343 MET A CA 1
ATOM 2637 C C . MET A 1 343 ? 2.410 -13.859 -16.194 1.00 74.19 343 MET A C 1
ATOM 2639 O O . MET A 1 343 ? 3.018 -13.376 -15.232 1.00 74.19 343 MET A O 1
ATOM 2643 N N . GLU A 1 344 ? 2.551 -13.364 -17.430 1.00 70.12 344 GLU A N 1
ATOM 2644 C CA . GLU A 1 344 ? 3.428 -12.223 -17.720 1.00 70.12 344 GLU A CA 1
ATOM 2645 C C . GLU A 1 344 ? 2.896 -10.931 -17.082 1.00 70.12 344 GLU A C 1
ATOM 2647 O O . GLU A 1 344 ? 3.656 -10.138 -16.524 1.00 70.12 344 GLU A O 1
ATOM 2652 N N . LEU A 1 345 ? 1.574 -10.731 -17.097 1.00 81.25 345 LEU A N 1
ATOM 2653 C CA . LEU A 1 345 ? 0.939 -9.547 -16.518 1.00 81.25 345 LEU A CA 1
ATOM 2654 C C . LEU A 1 345 ? 1.016 -9.571 -14.989 1.00 81.25 345 LEU A C 1
ATOM 2656 O O . LEU A 1 345 ? 1.324 -8.553 -14.366 1.00 81.25 345 LEU A O 1
ATOM 2660 N N . GLU A 1 346 ? 0.766 -10.733 -14.382 1.00 84.25 346 GLU A N 1
ATOM 2661 C CA . GLU A 1 346 ? 0.888 -10.900 -12.935 1.00 84.25 346 GLU A CA 1
ATOM 2662 C C . GLU A 1 346 ? 2.320 -10.618 -12.466 1.00 84.25 346 GLU A C 1
ATOM 2664 O O . GLU A 1 346 ? 2.524 -9.807 -11.556 1.00 84.25 346 GLU A O 1
ATOM 2669 N N . SER A 1 347 ? 3.310 -11.262 -13.090 1.00 80.75 347 SER A N 1
ATOM 2670 C CA . SER A 1 347 ? 4.720 -11.099 -12.725 1.00 80.75 347 SER A CA 1
ATOM 2671 C C . SER A 1 347 ? 5.200 -9.657 -12.915 1.00 80.75 347 SER A C 1
ATOM 2673 O O . SER A 1 347 ? 5.844 -9.115 -12.015 1.00 80.75 347 SER A O 1
ATOM 2675 N N . SER A 1 348 ? 4.790 -8.986 -13.995 1.00 83.56 348 SER A N 1
ATOM 2676 C CA . SER A 1 348 ? 5.096 -7.568 -14.232 1.00 83.56 348 SER A CA 1
ATOM 2677 C C . SER A 1 348 ? 4.506 -6.653 -13.154 1.00 83.56 348 SER A C 1
ATOM 2679 O O . SER A 1 348 ? 5.205 -5.785 -12.624 1.00 83.56 348 SER A O 1
ATOM 2681 N N . ILE A 1 349 ? 3.238 -6.855 -12.769 1.00 86.56 349 ILE A N 1
ATOM 2682 C CA . ILE A 1 349 ? 2.591 -6.041 -11.728 1.00 86.56 349 ILE A CA 1
ATOM 2683 C C . ILE A 1 349 ? 3.220 -6.311 -10.355 1.00 86.56 349 ILE A C 1
ATOM 2685 O O . ILE A 1 349 ? 3.429 -5.367 -9.587 1.00 86.56 349 ILE A O 1
ATOM 2689 N N . ARG A 1 350 ? 3.562 -7.570 -10.042 1.00 85.19 350 ARG A N 1
ATOM 2690 C CA . ARG A 1 350 ? 4.285 -7.929 -8.808 1.00 85.19 350 ARG A CA 1
ATOM 2691 C C . ARG A 1 350 ? 5.654 -7.259 -8.754 1.00 85.19 350 ARG A C 1
ATOM 2693 O O . ARG A 1 350 ? 5.949 -6.576 -7.775 1.00 85.19 350 ARG A O 1
ATOM 2700 N N . ALA A 1 351 ? 6.441 -7.375 -9.822 1.00 81.75 351 ALA A N 1
ATOM 2701 C CA . ALA A 1 351 ? 7.754 -6.747 -9.920 1.00 81.75 351 ALA A CA 1
ATOM 2702 C C . ALA A 1 351 ? 7.657 -5.222 -9.783 1.00 81.75 351 ALA A C 1
ATOM 2704 O O . ALA A 1 351 ? 8.416 -4.614 -9.029 1.00 81.75 351 ALA A O 1
ATOM 2705 N N . PHE A 1 352 ? 6.685 -4.591 -10.447 1.00 84.06 352 PHE A N 1
ATOM 2706 C CA . PHE A 1 352 ? 6.406 -3.166 -10.281 1.00 84.06 352 PHE A CA 1
ATOM 2707 C C . PHE A 1 352 ? 6.103 -2.810 -8.821 1.00 84.06 352 PHE A C 1
ATOM 2709 O O . PHE A 1 352 ? 6.674 -1.857 -8.290 1.00 84.06 352 PHE A O 1
ATOM 2716 N N . TRP A 1 353 ? 5.232 -3.570 -8.159 1.00 83.62 353 TRP A N 1
ATOM 2717 C CA . TRP A 1 353 ? 4.819 -3.309 -6.781 1.00 83.62 353 TRP A CA 1
ATOM 2718 C C . TRP A 1 353 ? 5.985 -3.402 -5.790 1.00 83.62 353 TRP A C 1
ATOM 2720 O O . TRP A 1 353 ? 6.167 -2.503 -4.963 1.00 83.62 353 TRP A O 1
ATOM 2730 N N . GLU A 1 354 ? 6.791 -4.456 -5.907 1.00 77.06 354 GLU A N 1
ATOM 2731 C CA . GLU A 1 354 ? 7.928 -4.732 -5.024 1.00 77.06 354 GLU A CA 1
ATOM 2732 C C . GLU A 1 354 ? 9.099 -3.770 -5.273 1.00 77.06 354 GLU A C 1
ATOM 2734 O O . GLU A 1 354 ? 9.666 -3.224 -4.323 1.00 77.06 354 GLU A O 1
ATOM 2739 N N . ASN A 1 355 ? 9.425 -3.488 -6.538 1.00 77.94 355 ASN A N 1
ATOM 2740 C CA . ASN A 1 355 ? 10.582 -2.659 -6.882 1.00 77.94 355 ASN A CA 1
ATOM 2741 C C . ASN A 1 355 ? 10.330 -1.169 -6.636 1.00 77.94 355 ASN A C 1
ATOM 2743 O O . ASN A 1 355 ? 11.201 -0.459 -6.130 1.00 77.94 355 ASN A O 1
ATOM 2747 N N . THR A 1 356 ? 9.142 -0.668 -6.983 1.00 79.00 356 THR A N 1
ATOM 2748 C CA . THR A 1 356 ? 8.857 0.775 -6.888 1.00 79.00 356 THR A CA 1
ATOM 2749 C C . THR A 1 356 ? 8.501 1.217 -5.477 1.00 79.00 356 THR A C 1
ATOM 2751 O O . THR A 1 356 ? 8.613 2.404 -5.167 1.00 79.00 356 THR A O 1
ATOM 2754 N N . ASN A 1 357 ? 8.051 0.290 -4.622 1.00 76.19 357 ASN A N 1
ATOM 2755 C CA . ASN A 1 357 ? 7.517 0.606 -3.301 1.00 76.19 357 ASN A CA 1
ATOM 2756 C C . ASN A 1 357 ? 6.456 1.728 -3.346 1.00 76.19 357 ASN A C 1
ATOM 2758 O O . ASN A 1 357 ? 6.389 2.594 -2.465 1.00 76.19 357 ASN A O 1
ATOM 2762 N N . ILE A 1 358 ? 5.615 1.724 -4.388 1.00 80.81 358 ILE A N 1
ATOM 2763 C CA . ILE A 1 358 ? 4.662 2.802 -4.697 1.00 80.81 358 ILE A CA 1
ATOM 2764 C C . ILE A 1 358 ? 3.716 3.146 -3.535 1.00 80.81 358 ILE A C 1
ATOM 2766 O O . ILE A 1 358 ? 3.308 4.299 -3.372 1.00 80.81 358 ILE A O 1
ATOM 2770 N N . LEU A 1 359 ? 3.432 2.171 -2.667 1.00 78.44 359 LEU A N 1
ATOM 2771 C CA . LEU A 1 359 ? 2.670 2.362 -1.435 1.00 78.44 359 LEU A CA 1
ATOM 2772 C C . LEU A 1 359 ? 3.266 3.429 -0.517 1.00 78.44 359 LEU A C 1
ATOM 2774 O O . LEU A 1 359 ? 2.513 4.200 0.084 1.00 78.44 359 LEU A O 1
ATOM 2778 N N . TYR A 1 360 ? 4.592 3.491 -0.384 1.00 79.50 360 TYR A N 1
ATOM 2779 C CA . TYR A 1 360 ? 5.241 4.466 0.490 1.00 79.50 360 TYR A CA 1
ATOM 2780 C C . TYR A 1 360 ? 5.213 5.869 -0.107 1.00 79.50 360 TYR A C 1
ATOM 2782 O O . TYR A 1 360 ? 4.941 6.816 0.630 1.00 79.50 360 TYR A O 1
ATOM 2790 N N . LEU A 1 361 ? 5.392 6.005 -1.426 1.00 82.25 361 LEU A N 1
ATOM 2791 C CA . LEU A 1 361 ? 5.226 7.283 -2.126 1.00 82.25 361 LEU A CA 1
ATOM 2792 C C . LEU A 1 361 ? 3.805 7.827 -1.937 1.00 82.25 361 LEU A C 1
ATOM 2794 O O . LEU A 1 361 ? 3.616 8.977 -1.536 1.00 82.25 361 LEU A O 1
ATOM 2798 N N . PHE A 1 362 ? 2.806 6.975 -2.162 1.00 83.06 362 PHE A N 1
ATOM 2799 C CA . PHE A 1 362 ? 1.408 7.318 -1.940 1.00 83.06 362 PHE A CA 1
ATOM 2800 C C . PHE A 1 362 ? 1.128 7.687 -0.481 1.00 83.06 362 PHE A C 1
ATOM 2802 O O . PHE A 1 362 ? 0.515 8.716 -0.194 1.00 83.06 362 PHE A O 1
ATOM 2809 N N . THR A 1 363 ? 1.615 6.866 0.452 1.00 80.25 363 THR A N 1
ATOM 2810 C CA . THR A 1 363 ? 1.463 7.105 1.888 1.00 80.25 363 THR A CA 1
ATOM 2811 C C . THR A 1 363 ? 2.074 8.456 2.260 1.00 80.25 363 THR A C 1
ATOM 2813 O O . THR A 1 363 ? 1.407 9.250 2.912 1.00 80.25 363 THR A O 1
ATOM 2816 N N . ALA A 1 364 ? 3.281 8.780 1.794 1.00 84.75 364 ALA A N 1
ATOM 2817 C CA . ALA A 1 364 ? 3.902 10.078 2.038 1.00 84.75 364 ALA A CA 1
ATOM 2818 C C . ALA A 1 364 ? 3.048 11.238 1.507 1.00 84.75 364 ALA A C 1
ATOM 2820 O O . ALA A 1 364 ? 2.766 12.180 2.252 1.00 84.75 364 ALA A O 1
ATOM 2821 N N . ALA A 1 365 ? 2.566 11.144 0.266 1.00 85.38 365 ALA A N 1
ATOM 2822 C CA . ALA A 1 365 ? 1.752 12.186 -0.351 1.00 85.38 365 ALA A CA 1
ATOM 2823 C C . ALA A 1 365 ? 0.417 12.419 0.389 1.00 85.38 365 ALA A C 1
ATOM 2825 O O . ALA A 1 365 ? 0.029 13.555 0.674 1.00 85.38 365 ALA A O 1
ATOM 2826 N N . VAL A 1 366 ? -0.287 11.349 0.757 1.00 82.06 366 VAL A N 1
ATOM 2827 C CA . VAL A 1 366 ? -1.604 11.466 1.395 1.00 82.06 366 VAL A CA 1
ATOM 2828 C C . VAL A 1 366 ? -1.498 11.828 2.878 1.00 82.06 366 VAL A C 1
ATOM 2830 O O . VAL A 1 366 ? -2.272 12.681 3.324 1.00 82.06 366 VAL A O 1
ATOM 2833 N N . VAL A 1 367 ? -0.549 11.242 3.626 1.00 81.50 367 VAL A N 1
ATOM 2834 C CA . VAL A 1 367 ? -0.325 11.539 5.058 1.00 81.50 367 VAL A CA 1
ATOM 2835 C C . VAL A 1 367 ? 0.102 12.992 5.216 1.00 81.50 367 VAL A C 1
ATOM 2837 O O . VAL A 1 367 ? -0.543 13.764 5.924 1.00 81.50 367 VAL A O 1
ATOM 2840 N N . VAL A 1 368 ? 1.207 13.371 4.563 1.00 86.69 368 VAL A N 1
ATOM 2841 C CA . VAL A 1 368 ? 1.826 14.685 4.756 1.00 86.69 368 VAL A CA 1
ATOM 2842 C C . VAL A 1 368 ? 0.919 15.758 4.172 1.00 86.69 368 VAL A C 1
ATOM 2844 O O . VAL A 1 368 ? 0.639 16.741 4.853 1.00 86.69 368 VAL A O 1
ATOM 2847 N N . GLY A 1 369 ? 0.372 15.544 2.970 1.00 84.00 369 GLY A N 1
ATOM 2848 C CA . GLY A 1 369 ? -0.607 16.457 2.382 1.00 84.00 369 GLY A CA 1
ATOM 2849 C C . GLY A 1 369 ? -1.826 16.654 3.288 1.00 84.00 369 GLY A C 1
ATOM 2850 O O . GLY A 1 369 ? -2.214 17.783 3.584 1.00 84.00 369 GLY A O 1
ATOM 2851 N N . GLY A 1 370 ? -2.374 15.561 3.825 1.00 80.94 370 GLY A N 1
ATOM 2852 C CA . GLY A 1 370 ? -3.524 15.609 4.721 1.00 80.94 370 GLY A CA 1
ATOM 2853 C C . GLY A 1 370 ? -3.228 16.372 6.015 1.00 80.94 370 GLY A C 1
ATOM 2854 O O . GLY A 1 370 ? -3.952 17.306 6.343 1.00 80.94 370 GLY A O 1
ATOM 2855 N N . ILE A 1 371 ? -2.134 16.057 6.714 1.00 84.75 371 ILE A N 1
ATOM 2856 C CA . ILE A 1 371 ? -1.773 16.704 7.992 1.00 84.75 371 ILE A CA 1
ATOM 2857 C C . ILE A 1 371 ? -1.432 18.178 7.805 1.00 84.75 371 ILE A C 1
ATOM 2859 O O . ILE A 1 371 ? -1.898 19.029 8.567 1.00 84.75 371 ILE A O 1
ATOM 2863 N N . LEU A 1 372 ? -0.613 18.496 6.801 1.00 85.69 372 LEU A N 1
ATOM 2864 C CA . LEU A 1 372 ? -0.179 19.870 6.582 1.00 85.69 372 LEU A CA 1
ATOM 2865 C C . LEU A 1 372 ? -1.335 20.754 6.084 1.00 85.69 372 LEU A C 1
ATOM 2867 O O . LEU A 1 372 ? -1.335 21.946 6.393 1.00 85.69 372 LEU A O 1
ATOM 2871 N N . SER A 1 373 ? -2.348 20.181 5.418 1.00 80.31 373 SER A N 1
ATOM 2872 C CA . SER A 1 373 ? -3.568 20.897 5.003 1.00 80.31 373 SER A CA 1
ATOM 2873 C C . SER A 1 373 ? -4.564 21.196 6.135 1.00 80.31 373 SER A C 1
ATOM 2875 O O . SER A 1 373 ? -5.429 22.056 5.983 1.00 80.31 373 SER A O 1
ATOM 2877 N N . MET A 1 374 ? -4.468 20.510 7.279 1.00 76.75 374 MET A N 1
ATOM 2878 C CA . MET A 1 374 ? -5.427 20.654 8.382 1.00 76.75 374 MET A CA 1
ATOM 2879 C C . MET A 1 374 ? -5.260 21.958 9.161 1.00 76.75 374 MET A C 1
ATOM 2881 O O . MET A 1 374 ? -4.194 22.555 9.190 1.00 76.75 374 MET A O 1
ATOM 2885 N N . GLU A 1 375 ? -6.279 22.383 9.905 1.00 76.69 375 GLU A N 1
ATOM 2886 C CA . GLU A 1 375 ? -6.099 23.441 10.900 1.00 76.69 375 GLU A CA 1
ATOM 2887 C C . GLU A 1 375 ? -5.465 22.889 12.183 1.00 76.69 375 GLU A C 1
ATOM 2889 O O . GLU A 1 375 ? -5.889 21.865 12.723 1.00 76.69 375 GLU A O 1
ATOM 2894 N N . ARG A 1 376 ? -4.485 23.609 12.739 1.00 79.12 376 ARG A N 1
ATOM 2895 C CA . ARG A 1 376 ? -3.766 23.211 13.967 1.00 79.12 376 ARG A CA 1
ATOM 2896 C C . ARG A 1 376 ? -4.693 22.934 15.150 1.00 79.12 376 ARG A C 1
ATOM 2898 O O . ARG A 1 376 ? -4.517 21.954 15.867 1.00 79.12 376 ARG A O 1
ATOM 2905 N N . GLY A 1 377 ? -5.691 23.797 15.348 1.00 73.50 377 GLY A N 1
ATOM 2906 C CA . GLY A 1 377 ? -6.655 23.654 16.438 1.00 73.50 377 GLY A CA 1
ATOM 2907 C C . GLY A 1 377 ? -7.524 22.404 16.293 1.00 73.50 377 GLY A C 1
ATOM 2908 O O . GLY A 1 377 ? -7.860 21.777 17.298 1.00 73.50 377 GLY A O 1
ATOM 2909 N N . LEU A 1 378 ? -7.846 22.019 15.053 1.00 71.56 378 LEU A N 1
ATOM 2910 C CA . LEU A 1 378 ? -8.570 20.788 14.757 1.00 71.56 378 LEU A CA 1
ATOM 2911 C C . LEU A 1 378 ? -7.681 19.559 14.967 1.00 71.56 378 LEU A C 1
ATOM 2913 O O . LEU A 1 378 ? -8.168 18.568 15.497 1.00 71.56 378 LEU A O 1
ATOM 2917 N N . LEU A 1 379 ? -6.388 19.640 14.639 1.00 75.50 379 LEU A N 1
ATOM 2918 C CA . LEU A 1 379 ? -5.438 18.552 14.875 1.00 75.50 379 LEU A CA 1
ATOM 2919 C C . LEU A 1 379 ? -5.296 18.246 16.372 1.00 75.50 379 LEU A C 1
ATOM 2921 O O . LEU A 1 379 ? -5.462 17.100 16.771 1.00 75.50 379 LEU A O 1
ATOM 2925 N N . ILE A 1 380 ? -5.082 19.263 17.217 1.00 80.00 380 ILE A N 1
ATOM 2926 C CA . ILE A 1 380 ? -4.928 19.074 18.673 1.00 80.00 380 ILE A CA 1
ATOM 2927 C C . ILE A 1 380 ? -6.226 18.550 19.301 1.00 80.00 380 ILE A C 1
ATOM 2929 O O . ILE A 1 380 ? -6.220 17.553 20.024 1.00 80.00 380 ILE A O 1
ATOM 2933 N N . LYS A 1 381 ? -7.360 19.210 19.023 1.00 74.56 381 LYS A N 1
ATOM 2934 C CA . LYS A 1 381 ? -8.659 18.814 19.594 1.00 74.56 381 LYS A CA 1
ATOM 2935 C C . LYS A 1 381 ? -9.120 17.459 19.064 1.00 74.56 381 LYS A C 1
ATOM 2937 O O . LYS A 1 381 ? -9.655 16.665 19.833 1.00 74.56 381 LYS A O 1
ATOM 2942 N N . GLY A 1 382 ? -8.923 17.215 17.771 1.00 73.31 382 GLY A N 1
ATOM 2943 C CA . GLY A 1 382 ? -9.245 15.961 17.102 1.00 73.31 382 GLY A CA 1
ATOM 2944 C C . GLY A 1 382 ? -8.435 14.812 17.682 1.00 73.31 382 GLY A C 1
ATOM 2945 O O . GLY A 1 382 ? -9.033 13.828 18.092 1.00 73.31 382 GLY A O 1
ATOM 2946 N N . PHE A 1 383 ? -7.116 14.978 17.826 1.00 74.94 383 PHE A N 1
ATOM 2947 C CA . PHE A 1 383 ? -6.217 13.970 18.396 1.00 74.94 383 PHE A CA 1
ATOM 2948 C C . PHE A 1 383 ? -6.659 13.514 19.792 1.00 74.94 383 PHE A C 1
ATOM 2950 O O . PHE A 1 383 ? -6.893 12.327 20.017 1.00 74.94 383 PHE A O 1
ATOM 2957 N N . VAL A 1 384 ? -6.841 14.459 20.722 1.00 77.19 384 VAL A N 1
ATOM 2958 C CA . VAL A 1 384 ? -7.205 14.135 22.112 1.00 77.19 384 VAL A CA 1
ATOM 2959 C C . VAL A 1 384 ? -8.575 13.459 22.182 1.00 77.19 384 VAL A C 1
ATOM 2961 O O . VAL A 1 384 ? -8.758 12.488 22.915 1.00 77.19 384 VAL A O 1
ATOM 2964 N N . LYS A 1 385 ? -9.544 13.943 21.397 1.00 82.62 385 LYS A N 1
ATOM 2965 C CA . LYS A 1 385 ? -10.901 13.385 21.390 1.00 82.62 385 LYS A CA 1
ATOM 2966 C C . LYS A 1 385 ? -11.005 12.044 20.667 1.00 82.62 385 LYS A C 1
ATOM 2968 O O . LYS A 1 385 ? -11.914 11.289 20.989 1.00 82.62 385 LYS A O 1
ATOM 2973 N N . LEU A 1 386 ? -10.116 11.749 19.718 1.00 82.56 386 LEU A N 1
ATOM 2974 C CA . LEU A 1 386 ? -10.083 10.481 18.980 1.00 82.56 386 LEU A CA 1
ATOM 2975 C C . LEU A 1 386 ? -9.478 9.335 19.783 1.00 82.56 386 LEU A C 1
ATOM 2977 O O . LEU A 1 386 ? -9.883 8.189 19.601 1.00 82.56 386 LEU A O 1
ATOM 2981 N N . PHE A 1 387 ? -8.546 9.634 20.687 1.00 85.62 387 PHE A N 1
ATOM 2982 C CA . PHE A 1 387 ? -7.875 8.598 21.466 1.00 85.62 387 PHE A CA 1
ATOM 2983 C C . PHE A 1 387 ? -8.844 7.830 22.379 1.00 85.62 387 PHE A C 1
ATOM 2985 O O . PHE A 1 387 ? -8.711 6.621 22.544 1.00 85.62 387 PHE A O 1
ATOM 2992 N N . VAL A 1 388 ? -9.860 8.505 22.931 1.00 88.94 388 VAL A N 1
ATOM 2993 C CA . VAL A 1 388 ? -10.822 7.884 23.858 1.00 88.94 388 VAL A CA 1
ATOM 2994 C C . VAL A 1 388 ? -11.714 6.836 23.164 1.00 88.94 388 VAL A C 1
ATOM 2996 O O . VAL A 1 388 ? -11.729 5.697 23.634 1.00 88.94 388 VAL A O 1
ATOM 2999 N N . PRO A 1 389 ? -12.419 7.135 22.049 1.00 90.38 389 PRO A N 1
ATOM 3000 C CA . PRO A 1 389 ? -13.151 6.120 21.287 1.00 90.38 389 PRO A CA 1
ATOM 3001 C C . PRO A 1 389 ? -12.266 4.981 20.777 1.00 90.38 389 PRO A C 1
ATOM 3003 O O . PRO A 1 389 ? -12.715 3.837 20.782 1.00 90.38 389 PRO A O 1
ATOM 3006 N N . LEU A 1 390 ? -11.026 5.283 20.376 1.00 90.62 390 LEU A N 1
ATOM 3007 C CA . LEU A 1 390 ? -10.076 4.295 19.868 1.00 90.62 390 LEU A CA 1
ATOM 3008 C C . LEU A 1 390 ? -9.660 3.287 20.946 1.00 90.62 390 LEU A C 1
ATOM 3010 O O . LEU A 1 390 ? -9.781 2.077 20.758 1.00 90.62 390 LEU A O 1
ATOM 3014 N N . ALA A 1 391 ? -9.225 3.782 22.106 1.00 91.50 391 ALA A N 1
ATOM 3015 C CA . ALA A 1 391 ? -8.821 2.941 23.228 1.00 91.50 391 ALA A CA 1
ATOM 3016 C C . ALA A 1 391 ? -10.006 2.131 23.776 1.00 91.50 391 ALA A C 1
ATOM 3018 O O . ALA A 1 391 ? -9.895 0.921 23.970 1.00 91.50 391 ALA A O 1
ATOM 3019 N N . ALA A 1 392 ? -11.165 2.775 23.964 1.00 93.62 392 ALA A N 1
ATOM 3020 C CA . ALA A 1 392 ? -12.379 2.093 24.409 1.00 93.62 392 ALA A CA 1
ATOM 3021 C C . ALA A 1 392 ? -12.838 1.031 23.398 1.00 93.62 392 ALA A C 1
ATOM 3023 O O . ALA A 1 392 ? -13.214 -0.071 23.793 1.00 93.62 392 ALA A O 1
ATOM 3024 N N . GLY A 1 393 ? -12.775 1.350 22.101 1.00 93.50 393 GLY A N 1
ATOM 3025 C CA . GLY A 1 393 ? -13.078 0.427 21.009 1.00 93.50 393 GLY A CA 1
ATOM 3026 C C . GLY A 1 393 ? -12.167 -0.787 21.027 1.00 93.50 393 GLY A C 1
ATOM 3027 O O . GLY A 1 393 ? -12.664 -1.906 21.006 1.00 93.50 393 GLY A O 1
ATOM 3028 N N . SER A 1 394 ? -10.860 -0.566 21.146 1.00 93.50 394 SER A N 1
ATOM 3029 C CA . SER A 1 394 ? -9.849 -1.627 21.194 1.00 93.50 394 SER A CA 1
ATOM 3030 C C . SER A 1 394 ? -10.083 -2.587 22.360 1.00 93.50 394 SER A C 1
ATOM 3032 O O . SER A 1 394 ? -10.113 -3.799 22.170 1.00 93.50 394 SER A O 1
ATOM 3034 N N . VAL A 1 395 ? -10.314 -2.059 23.568 1.00 95.31 395 VAL A N 1
ATOM 3035 C CA . VAL A 1 395 ? -10.578 -2.883 24.760 1.00 95.31 395 VAL A CA 1
ATOM 3036 C C . VAL A 1 395 ? -11.897 -3.646 24.625 1.00 95.31 395 VAL A C 1
ATOM 3038 O O . VAL A 1 395 ? -11.962 -4.839 24.917 1.00 95.31 395 VAL A O 1
ATOM 3041 N N . ALA A 1 396 ? -12.955 -2.986 24.153 1.00 96.69 396 ALA A N 1
ATOM 3042 C CA . ALA A 1 396 ? -14.244 -3.637 23.956 1.00 96.69 396 ALA A CA 1
ATOM 3043 C C . ALA A 1 396 ? -14.177 -4.725 22.874 1.00 96.69 396 ALA A C 1
ATOM 3045 O O . ALA A 1 396 ? -14.699 -5.816 23.083 1.00 96.69 396 ALA A O 1
ATOM 3046 N N . ALA A 1 397 ? -13.510 -4.464 21.749 1.00 95.88 397 ALA A N 1
ATOM 3047 C CA . ALA A 1 397 ? -13.327 -5.427 20.667 1.00 95.88 397 ALA A CA 1
ATOM 3048 C C . ALA A 1 397 ? -12.461 -6.616 21.107 1.00 95.88 397 ALA A C 1
ATOM 3050 O O . ALA A 1 397 ? -12.820 -7.756 20.819 1.00 95.88 397 ALA A O 1
ATOM 3051 N N . ALA A 1 398 ? -11.402 -6.372 21.887 1.00 95.94 398 ALA A N 1
ATOM 3052 C CA . ALA A 1 398 ? -10.605 -7.409 22.540 1.00 95.94 398 ALA A CA 1
ATOM 3053 C C . ALA A 1 398 ? -11.470 -8.358 23.383 1.00 95.94 398 ALA A C 1
ATOM 3055 O O . ALA A 1 398 ? -11.384 -9.578 23.232 1.00 95.94 398 ALA A O 1
ATOM 3056 N N . ILE A 1 399 ? -12.338 -7.809 24.235 1.00 96.88 399 ILE A N 1
ATOM 3057 C CA . ILE A 1 399 ? -13.205 -8.596 25.122 1.00 96.88 399 ILE A CA 1
ATOM 3058 C C . ILE A 1 399 ? -14.293 -9.317 24.321 1.00 96.88 399 ILE A C 1
ATOM 3060 O O . ILE A 1 399 ? -14.412 -10.539 24.392 1.00 96.88 399 ILE A O 1
ATOM 3064 N N . VAL A 1 400 ? -15.089 -8.576 23.548 1.00 97.56 400 VAL A N 1
ATOM 3065 C CA . VAL A 1 400 ? -16.260 -9.114 22.842 1.00 97.56 400 VAL A CA 1
ATOM 3066 C C . VAL A 1 400 ? -15.838 -10.095 21.749 1.00 97.56 400 VAL A C 1
ATOM 3068 O O . VAL A 1 400 ? -16.445 -11.160 21.627 1.00 97.56 400 VAL A O 1
ATOM 3071 N N . GLY A 1 401 ? -14.778 -9.795 20.995 1.00 96.38 401 GLY A N 1
ATOM 3072 C CA . GLY A 1 401 ? -14.222 -10.698 19.987 1.00 96.38 401 GLY A CA 1
ATOM 3073 C C . GLY A 1 401 ? -13.744 -12.014 20.602 1.00 96.38 401 GLY A C 1
ATOM 3074 O O . GLY A 1 401 ? -14.130 -13.088 20.138 1.00 96.38 401 GLY A O 1
ATOM 3075 N N . THR A 1 402 ? -12.996 -11.943 21.710 1.00 96.56 402 THR A N 1
ATOM 3076 C CA . THR A 1 402 ? -12.503 -13.141 22.413 1.00 96.56 402 THR A CA 1
ATOM 3077 C C . THR A 1 402 ? -13.648 -13.980 22.974 1.00 96.56 402 THR A C 1
ATOM 3079 O O . THR A 1 402 ? -13.692 -15.187 22.737 1.00 96.56 402 THR A O 1
ATOM 3082 N N . LEU A 1 403 ? -14.620 -13.352 23.643 1.00 97.44 403 LEU A N 1
ATOM 3083 C CA . LEU A 1 403 ? -15.806 -14.041 24.163 1.00 97.44 403 LEU A CA 1
ATOM 3084 C C . LEU A 1 403 ? -16.634 -14.691 23.049 1.00 97.44 403 LEU A C 1
ATOM 3086 O O . LEU A 1 403 ? -17.159 -15.785 23.237 1.00 97.44 403 LEU A O 1
ATOM 3090 N N . THR A 1 404 ? -16.721 -14.052 21.882 1.00 96.44 404 THR A N 1
ATOM 3091 C CA . THR A 1 404 ? -17.442 -14.602 20.727 1.00 96.44 404 THR A CA 1
ATOM 3092 C C . THR A 1 404 ? -16.749 -15.848 20.185 1.00 96.44 404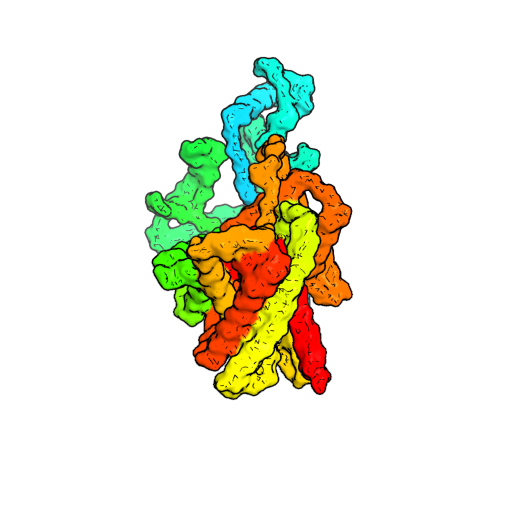 THR A C 1
ATOM 3094 O O . THR A 1 404 ? -17.410 -16.861 19.976 1.00 96.44 404 THR A O 1
ATOM 3097 N N . GLY A 1 405 ? -15.424 -15.820 20.001 1.00 94.81 405 GLY A N 1
ATOM 3098 C CA . GLY A 1 405 ? -14.686 -17.021 19.590 1.00 94.81 405 GLY A CA 1
ATOM 3099 C C . GLY A 1 405 ? -14.802 -18.151 20.613 1.00 94.81 405 GLY A C 1
ATOM 3100 O O . GLY A 1 405 ? -15.051 -19.291 20.225 1.00 94.81 405 GLY A O 1
ATOM 3101 N N . MET A 1 406 ? -14.741 -17.832 21.911 1.00 95.81 406 MET A N 1
ATOM 3102 C CA . MET A 1 406 ? -14.967 -18.808 22.983 1.00 95.81 406 MET A CA 1
ATOM 3103 C C . MET A 1 406 ? -16.365 -19.429 22.934 1.00 95.81 406 MET A C 1
ATOM 3105 O O . MET A 1 406 ? -16.500 -20.646 23.037 1.00 95.81 406 MET A O 1
ATOM 3109 N N . ALA A 1 407 ? -17.403 -18.614 22.735 1.00 96.25 407 ALA A N 1
ATOM 3110 C CA . ALA A 1 407 ? -18.780 -19.090 22.622 1.00 96.25 407 ALA A CA 1
ATOM 3111 C C . ALA A 1 407 ? -18.993 -20.010 21.406 1.00 96.25 407 ALA A C 1
ATOM 3113 O O . ALA A 1 407 ? -19.855 -20.885 21.441 1.00 96.25 407 ALA A O 1
ATOM 3114 N N . LEU A 1 408 ? -18.196 -19.834 20.350 1.00 93.94 408 LEU A N 1
ATOM 3115 C CA . LEU A 1 408 ? -18.223 -20.652 19.136 1.00 93.94 408 LEU A CA 1
ATOM 3116 C C . LEU A 1 408 ? -17.255 -21.851 19.179 1.00 93.94 408 LEU A C 1
ATOM 3118 O O . LEU A 1 408 ? -17.149 -22.578 18.192 1.00 93.94 408 LEU A O 1
ATOM 3122 N N . GLY A 1 409 ? -16.572 -22.079 20.307 1.00 91.81 409 GLY A N 1
ATOM 3123 C CA . GLY A 1 409 ? -15.736 -23.260 20.545 1.00 91.81 409 GLY A CA 1
ATOM 3124 C C . GLY A 1 409 ? -14.231 -23.080 20.315 1.00 91.81 409 GLY A C 1
ATOM 3125 O O . GLY A 1 409 ? -13.497 -24.065 20.377 1.00 91.81 409 GLY A O 1
ATOM 3126 N N . LEU A 1 410 ? -13.740 -21.860 20.074 1.00 92.38 410 LEU A N 1
ATOM 3127 C CA . LEU A 1 410 ? -12.301 -21.572 20.038 1.00 92.38 410 LEU A CA 1
ATOM 3128 C C . LEU A 1 410 ? -11.738 -21.374 21.451 1.00 92.38 410 LEU A C 1
ATOM 3130 O O . LEU A 1 410 ? -12.428 -20.926 22.365 1.00 92.38 410 LEU A O 1
ATOM 3134 N N . SER A 1 411 ? -10.447 -21.645 21.643 1.00 95.69 411 SER A N 1
ATOM 3135 C CA . SER A 1 411 ? -9.793 -21.311 22.910 1.00 95.69 411 SER A CA 1
ATOM 3136 C C . SER A 1 411 ? -9.621 -19.793 23.056 1.00 95.69 411 SER A C 1
ATOM 3138 O O . SER A 1 411 ? -9.439 -19.072 22.069 1.00 95.69 411 SER A O 1
ATOM 3140 N N . ALA A 1 412 ? -9.650 -19.297 24.298 1.00 94.62 412 ALA A N 1
ATOM 3141 C CA . ALA A 1 412 ? -9.444 -17.876 24.594 1.00 94.62 412 ALA A CA 1
ATOM 3142 C C . ALA A 1 412 ? -8.087 -17.382 24.064 1.00 94.62 412 ALA A C 1
ATOM 3144 O O . ALA A 1 412 ? -8.013 -16.346 23.410 1.00 94.62 412 ALA A O 1
ATOM 3145 N N . HIS A 1 413 ? -7.035 -18.179 24.281 1.00 93.88 413 HIS A N 1
ATOM 3146 C CA . HIS A 1 413 ? -5.679 -17.889 23.821 1.00 93.88 413 HIS A CA 1
ATOM 3147 C C . HIS A 1 413 ? -5.601 -17.796 22.293 1.00 93.88 413 HIS A C 1
ATOM 3149 O O . HIS A 1 413 ? -5.070 -16.823 21.761 1.00 93.88 413 HIS A O 1
ATOM 3155 N N . HIS A 1 414 ? -6.168 -18.777 21.577 1.00 92.50 414 HIS A N 1
ATOM 3156 C CA . HIS A 1 414 ? -6.172 -18.768 20.111 1.00 92.50 414 HIS A CA 1
ATOM 3157 C C . HIS A 1 414 ? -6.937 -17.562 19.566 1.00 92.50 414 HIS A C 1
ATOM 3159 O O . HIS A 1 414 ? -6.450 -16.836 18.706 1.00 92.50 414 HIS A O 1
ATOM 3165 N N . THR A 1 415 ? -8.127 -17.314 20.112 1.00 94.88 415 THR A N 1
ATOM 3166 C CA . THR A 1 415 ? -8.999 -16.230 19.652 1.00 94.88 415 THR A CA 1
ATOM 3167 C C . THR A 1 415 ? -8.359 -14.863 19.867 1.00 94.88 415 THR A C 1
ATOM 3169 O O . THR A 1 415 ? -8.342 -14.038 18.955 1.00 94.88 415 THR A O 1
ATOM 3172 N N . PHE A 1 416 ? -7.807 -14.619 21.053 1.00 96.06 416 PHE A N 1
ATOM 3173 C CA . PHE A 1 416 ? -7.223 -13.327 21.379 1.00 96.06 416 PHE A CA 1
ATOM 3174 C C . PHE A 1 416 ? -5.949 -13.061 20.566 1.00 96.06 416 PHE A C 1
ATOM 3176 O O . PHE A 1 416 ? -5.891 -12.068 19.842 1.00 96.06 416 PHE A O 1
ATOM 3183 N N . PHE A 1 417 ? -4.961 -13.960 20.623 1.00 95.19 417 PHE A N 1
ATOM 3184 C CA . PHE A 1 417 ? -3.635 -13.712 20.047 1.00 95.19 417 PHE A CA 1
ATOM 3185 C C . PHE A 1 417 ? -3.544 -13.953 18.534 1.00 95.19 417 PHE A C 1
ATOM 3187 O O . PHE A 1 417 ? -2.735 -13.308 17.876 1.00 95.19 417 PHE A O 1
ATOM 3194 N N . TYR A 1 418 ? -4.370 -14.832 17.957 1.00 92.88 418 TYR A N 1
ATOM 3195 C CA . TYR A 1 418 ? -4.261 -15.202 16.535 1.00 92.88 418 TYR A CA 1
ATOM 3196 C C . TYR A 1 418 ? -5.410 -14.693 15.663 1.00 92.88 418 TYR A C 1
ATOM 3198 O O . TYR A 1 418 ? -5.322 -14.784 14.441 1.00 92.88 418 TYR A O 1
ATOM 3206 N N . ILE A 1 419 ? -6.470 -14.131 16.254 1.00 93.56 419 ILE A N 1
ATOM 3207 C CA . ILE A 1 419 ? -7.587 -13.535 15.504 1.00 93.56 419 ILE A CA 1
ATOM 3208 C C . ILE A 1 419 ? -7.739 -12.059 15.873 1.00 93.56 419 ILE A C 1
ATOM 3210 O O . ILE A 1 419 ? -7.519 -11.194 15.030 1.00 93.56 419 ILE A O 1
ATOM 3214 N N . VAL A 1 420 ? -8.074 -11.751 17.127 1.00 95.62 420 VAL A N 1
ATOM 3215 C CA . VAL A 1 420 ? -8.488 -10.397 17.532 1.00 95.62 420 VAL A CA 1
ATOM 3216 C C . VAL A 1 420 ? -7.326 -9.401 17.531 1.00 95.62 420 VAL A C 1
ATOM 3218 O O . VAL A 1 420 ? -7.431 -8.338 16.917 1.00 95.62 420 VAL A O 1
ATOM 3221 N N . VAL A 1 421 ? -6.205 -9.743 18.172 1.00 95.25 421 VAL A N 1
ATOM 3222 C CA . VAL A 1 421 ? -5.009 -8.887 18.208 1.00 95.25 421 VAL A CA 1
ATOM 3223 C C . VAL A 1 421 ? -4.459 -8.626 16.802 1.00 95.25 421 VAL A C 1
ATOM 3225 O O . VAL A 1 421 ? -4.240 -7.457 16.494 1.00 95.25 421 VAL A O 1
ATOM 3228 N N . PRO A 1 422 ? -4.282 -9.633 15.920 1.00 93.56 422 PRO A N 1
ATOM 3229 C CA . PRO A 1 422 ? -3.824 -9.394 14.556 1.00 93.56 422 PRO A CA 1
ATOM 3230 C C . PRO A 1 422 ? -4.700 -8.425 13.769 1.00 93.56 422 PRO A C 1
ATOM 3232 O O . PRO A 1 422 ? -4.163 -7.518 13.136 1.00 93.56 422 PRO A O 1
ATOM 3235 N N . ILE A 1 423 ? -6.030 -8.557 13.854 1.00 93.38 423 ILE A N 1
ATOM 3236 C CA . ILE A 1 423 ? -6.967 -7.624 13.203 1.00 93.38 423 ILE A CA 1
ATOM 3237 C C . ILE A 1 423 ? -6.691 -6.186 13.655 1.00 93.38 423 ILE A C 1
ATOM 3239 O O . ILE A 1 423 ? -6.718 -5.274 12.839 1.00 93.38 423 ILE A O 1
ATOM 3243 N N . MET A 1 424 ? -6.387 -5.988 14.938 1.00 93.62 424 MET A N 1
ATOM 3244 C CA . MET A 1 424 ? -6.131 -4.680 15.543 1.00 93.62 424 MET A CA 1
ATOM 3245 C C . MET A 1 424 ? -4.650 -4.257 15.549 1.00 93.62 424 MET A C 1
ATOM 3247 O O . MET A 1 424 ? -4.317 -3.221 16.123 1.00 93.62 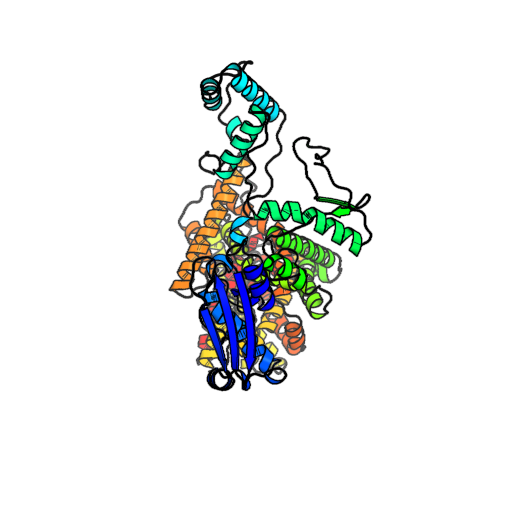424 MET A O 1
ATOM 3251 N N . ALA A 1 425 ? -3.741 -5.030 14.949 1.00 86.06 425 ALA A N 1
ATOM 3252 C CA . ALA A 1 425 ? -2.299 -4.792 15.054 1.00 86.06 425 ALA A CA 1
ATOM 3253 C C . ALA A 1 425 ? -1.799 -3.621 14.187 1.00 86.06 425 ALA A C 1
ATOM 3255 O O . ALA A 1 425 ? -0.639 -3.235 14.302 1.00 86.06 425 ALA A O 1
ATOM 3256 N N . GLY A 1 426 ? -2.648 -3.036 13.334 1.00 79.56 426 GLY A N 1
ATOM 3257 C CA . GLY A 1 426 ? -2.264 -1.934 12.444 1.00 79.56 426 GLY A CA 1
ATOM 3258 C C . GLY A 1 426 ? -1.720 -2.383 11.081 1.00 79.56 426 GLY A C 1
ATOM 3259 O O . GLY A 1 426 ? -0.957 -1.661 10.442 1.00 79.56 426 GLY A O 1
ATOM 3260 N N . GLY A 1 427 ? -2.110 -3.575 10.620 1.00 81.75 427 GLY A N 1
ATOM 3261 C CA . GLY A 1 427 ? -1.824 -4.087 9.276 1.00 81.75 427 GLY A CA 1
ATOM 3262 C C . GLY A 1 427 ? -0.615 -5.006 9.150 1.00 81.75 427 GLY A C 1
ATOM 3263 O O . GLY A 1 427 ? -0.007 -5.392 10.142 1.00 81.75 427 GLY A O 1
ATOM 3264 N N . LEU A 1 428 ? -0.275 -5.394 7.912 1.00 77.50 428 LEU A N 1
ATOM 3265 C CA . LEU A 1 428 ? 0.752 -6.416 7.664 1.00 77.50 428 LEU A CA 1
ATOM 3266 C C . LEU A 1 428 ? 2.160 -5.962 8.068 1.00 77.50 428 LEU A C 1
ATOM 3268 O O . LEU A 1 428 ? 2.800 -6.600 8.898 1.00 77.50 428 LEU A O 1
ATOM 3272 N N . GLY A 1 429 ? 2.646 -4.868 7.474 1.00 68.88 429 GLY A N 1
ATOM 3273 C CA . GLY A 1 429 ? 4.042 -4.449 7.627 1.00 68.88 429 GLY A CA 1
ATOM 3274 C C . GLY A 1 429 ? 4.362 -3.863 9.002 1.00 68.88 429 GLY A C 1
ATOM 3275 O O . GLY A 1 429 ? 5.393 -4.170 9.586 1.00 68.88 429 GLY A O 1
ATOM 3276 N N . GLU A 1 430 ? 3.468 -3.026 9.527 1.00 68.94 430 GLU A N 1
ATOM 3277 C CA . GLU A 1 430 ? 3.691 -2.270 10.769 1.00 68.94 430 GLU A CA 1
ATOM 3278 C C . GLU A 1 430 ? 3.119 -2.978 12.009 1.00 68.94 430 GLU A C 1
ATOM 3280 O O . GLU A 1 430 ? 3.485 -2.627 13.128 1.00 68.94 430 GLU A O 1
ATOM 3285 N N . GLY A 1 431 ? 2.261 -3.985 11.813 1.00 81.31 431 GLY A N 1
ATOM 3286 C CA . GLY A 1 431 ? 1.594 -4.730 12.879 1.00 81.31 431 GLY A CA 1
ATOM 3287 C C . GLY A 1 431 ? 1.965 -6.207 12.906 1.00 81.31 431 GLY A C 1
ATOM 3288 O O . GLY A 1 431 ? 2.617 -6.673 13.836 1.00 81.31 431 GLY A O 1
ATOM 3289 N N . ALA A 1 432 ? 1.569 -6.952 11.873 1.00 84.38 432 ALA A N 1
ATOM 3290 C CA . ALA A 1 432 ? 1.688 -8.407 11.825 1.00 84.38 432 ALA A CA 1
ATOM 3291 C C . ALA A 1 432 ? 3.140 -8.891 11.863 1.00 84.38 432 ALA A C 1
ATOM 3293 O O . ALA A 1 432 ? 3.438 -9.858 12.562 1.00 84.38 432 ALA A O 1
ATOM 3294 N N . ILE A 1 433 ? 4.053 -8.219 11.153 1.00 81.81 433 ILE A N 1
ATOM 3295 C CA . ILE A 1 433 ? 5.479 -8.570 11.177 1.00 81.81 433 ILE A CA 1
ATOM 3296 C C . ILE A 1 433 ? 6.066 -8.376 12.592 1.00 81.81 433 ILE A C 1
ATOM 3298 O O . ILE A 1 433 ? 6.532 -9.367 13.154 1.00 81.81 433 ILE A O 1
ATOM 3302 N N . PRO A 1 434 ? 6.000 -7.187 13.233 1.00 81.25 434 PRO A N 1
ATOM 3303 C CA . PRO A 1 434 ? 6.462 -7.023 14.616 1.00 81.25 434 PRO A CA 1
ATOM 3304 C C . PRO A 1 434 ? 5.778 -7.957 15.622 1.00 81.25 434 PRO A C 1
ATOM 3306 O O . PRO A 1 434 ? 6.444 -8.501 16.502 1.00 81.25 434 PRO A O 1
ATOM 3309 N N . LEU A 1 435 ? 4.466 -8.174 15.481 1.00 89.25 435 LEU A N 1
ATOM 3310 C CA . LEU A 1 435 ? 3.699 -9.066 16.349 1.00 89.25 435 LEU A CA 1
ATOM 3311 C C . LEU A 1 435 ? 4.222 -10.504 16.272 1.00 89.25 435 LEU A C 1
ATOM 3313 O O . LEU A 1 435 ? 4.519 -11.115 17.294 1.00 89.25 435 LEU A O 1
ATOM 3317 N N . THR A 1 436 ? 4.368 -11.029 15.056 1.00 89.81 436 THR A N 1
ATOM 3318 C CA . THR A 1 436 ? 4.800 -12.415 14.821 1.00 89.81 436 THR A CA 1
ATOM 3319 C C . THR A 1 436 ? 6.275 -12.621 15.136 1.00 89.81 436 THR A C 1
ATOM 3321 O O . THR A 1 436 ? 6.628 -13.683 15.637 1.00 89.81 436 THR A O 1
ATOM 3324 N N . LEU A 1 437 ? 7.128 -11.610 14.934 1.00 85.31 437 LEU A N 1
ATOM 3325 C CA . LEU A 1 437 ? 8.513 -11.618 15.420 1.00 85.31 437 LEU A CA 1
ATOM 3326 C C . LEU A 1 437 ? 8.569 -11.700 16.950 1.00 85.31 437 LEU A C 1
ATOM 3328 O O . LEU A 1 437 ? 9.329 -12.499 17.497 1.00 85.31 437 LEU A O 1
ATOM 3332 N N . GLY A 1 438 ? 7.747 -10.911 17.645 1.00 86.06 438 GLY A N 1
ATOM 3333 C CA . GLY A 1 438 ? 7.669 -10.958 19.102 1.00 86.06 438 GLY A CA 1
ATOM 3334 C C . GLY A 1 438 ? 7.119 -12.293 19.616 1.00 86.06 438 GLY A C 1
ATOM 3335 O O . GLY A 1 438 ? 7.680 -12.868 20.546 1.00 86.06 438 GLY A O 1
ATOM 3336 N N . TYR A 1 439 ? 6.084 -12.839 18.973 1.00 91.88 439 TYR A N 1
ATOM 3337 C CA . TYR A 1 439 ? 5.546 -14.163 19.309 1.00 91.88 439 TYR A CA 1
ATOM 3338 C C . TYR A 1 439 ? 6.571 -15.265 19.064 1.00 91.88 439 TYR A C 1
ATOM 3340 O O . TYR A 1 439 ? 6.740 -16.122 19.921 1.00 91.88 439 TYR A O 1
ATOM 3348 N N . ALA A 1 440 ? 7.288 -15.225 17.939 1.00 89.88 440 ALA A N 1
ATOM 3349 C CA . ALA A 1 440 ? 8.352 -16.173 17.623 1.00 89.88 440 ALA A CA 1
ATOM 3350 C C . ALA A 1 440 ? 9.443 -16.174 18.701 1.00 89.88 440 ALA A C 1
ATOM 3352 O O . ALA A 1 440 ? 9.870 -17.238 19.142 1.00 89.88 440 ALA A O 1
ATOM 3353 N N . ALA A 1 441 ? 9.845 -14.988 19.169 1.00 87.62 441 ALA A N 1
ATOM 3354 C CA . ALA A 1 441 ? 10.846 -14.845 20.222 1.00 87.62 441 ALA A CA 1
ATOM 3355 C C . ALA A 1 441 ? 10.373 -15.400 21.580 1.00 87.62 441 ALA A C 1
ATOM 3357 O O . ALA A 1 441 ? 11.167 -15.998 22.305 1.00 87.62 441 ALA A O 1
ATOM 3358 N N . ILE A 1 442 ? 9.092 -15.224 21.921 1.00 90.88 442 ILE A N 1
ATOM 3359 C CA . ILE A 1 442 ? 8.515 -15.700 23.190 1.00 90.88 442 ILE A CA 1
ATOM 3360 C C . ILE A 1 442 ? 8.234 -17.210 23.137 1.00 90.88 442 ILE A C 1
ATOM 3362 O O . ILE A 1 442 ? 8.620 -17.948 24.038 1.00 90.88 442 ILE A O 1
ATOM 3366 N N . LEU A 1 443 ? 7.590 -17.677 22.065 1.00 90.56 443 LEU A N 1
ATOM 3367 C CA . LEU A 1 443 ? 7.132 -19.059 21.886 1.00 90.56 443 LEU A CA 1
ATOM 3368 C C . LEU A 1 443 ? 8.205 -19.988 21.298 1.00 90.56 443 LEU A C 1
ATOM 3370 O O . LEU A 1 443 ? 7.940 -21.175 21.120 1.00 90.56 443 LEU A O 1
ATOM 3374 N N . GLN A 1 444 ? 9.389 -19.466 20.958 1.00 89.06 444 GLN A N 1
ATOM 3375 C CA . GLN A 1 444 ? 10.489 -20.216 20.332 1.00 89.06 444 GLN A CA 1
ATOM 3376 C C . GLN A 1 444 ? 10.043 -20.978 19.069 1.00 89.06 444 GLN A C 1
ATOM 3378 O O . GLN A 1 444 ? 10.414 -22.128 18.843 1.00 89.06 444 GLN A O 1
ATOM 3383 N N . THR A 1 445 ? 9.202 -20.333 18.257 1.00 89.62 445 THR A N 1
ATOM 3384 C CA . THR A 1 445 ? 8.592 -20.900 17.040 1.00 89.62 445 THR A CA 1
ATOM 3385 C C . THR A 1 445 ? 8.985 -20.077 15.808 1.00 89.62 445 THR A C 1
ATOM 3387 O O . THR A 1 445 ? 9.420 -18.933 15.920 1.00 89.62 445 THR A O 1
ATOM 3390 N N . SER A 1 446 ? 8.836 -20.652 14.615 1.00 90.81 446 SER A N 1
ATOM 3391 C CA . SER A 1 446 ? 9.091 -20.000 13.327 1.00 90.81 446 SER A CA 1
ATOM 3392 C C . SER A 1 446 ? 8.183 -18.779 13.095 1.00 90.81 446 SER A C 1
ATOM 3394 O O . SER A 1 446 ? 6.956 -18.880 13.138 1.00 90.81 446 SER A O 1
ATOM 3396 N N . GLN A 1 447 ? 8.777 -17.615 12.793 1.00 85.81 447 GLN A N 1
ATOM 3397 C CA . GLN A 1 447 ? 8.019 -16.406 12.439 1.00 85.81 447 GLN A CA 1
ATOM 3398 C C . GLN A 1 447 ? 7.178 -16.579 11.159 1.00 85.81 447 GLN A C 1
ATOM 3400 O O . GLN A 1 447 ? 6.013 -16.182 11.193 1.00 85.81 447 GLN A O 1
ATOM 3405 N N . PRO A 1 448 ? 7.684 -17.189 10.067 1.00 84.00 448 PRO A N 1
ATOM 3406 C CA . PRO A 1 448 ? 6.874 -17.456 8.878 1.00 84.00 448 PRO A CA 1
ATOM 3407 C C . PRO A 1 448 ? 5.608 -18.275 9.155 1.00 84.00 448 PRO A C 1
ATOM 3409 O O . PRO A 1 448 ? 4.556 -17.985 8.588 1.00 84.00 448 PRO A O 1
ATOM 3412 N N . GLU A 1 449 ? 5.682 -19.262 10.053 1.00 86.25 449 GLU A N 1
ATOM 3413 C CA . GLU A 1 449 ? 4.521 -20.081 10.428 1.00 86.25 449 GLU A CA 1
ATOM 3414 C C . GLU A 1 449 ? 3.466 -19.250 11.163 1.00 86.25 449 GLU A C 1
ATOM 3416 O O . GLU A 1 449 ? 2.286 -19.290 10.812 1.00 86.25 449 GLU A O 1
ATOM 3421 N N . LEU A 1 450 ? 3.890 -18.443 12.139 1.00 88.38 450 LEU A N 1
ATOM 3422 C CA . LEU A 1 450 ? 3.001 -17.533 12.865 1.00 88.38 450 LEU A CA 1
ATOM 3423 C C . LEU A 1 450 ? 2.400 -16.476 11.930 1.00 88.38 450 LEU A C 1
ATOM 3425 O O . LEU A 1 450 ? 1.213 -16.166 12.021 1.00 88.38 450 LEU A O 1
ATOM 3429 N N . PHE A 1 451 ? 3.196 -15.957 10.994 1.00 85.94 451 PHE A N 1
ATOM 3430 C CA . PHE A 1 451 ? 2.751 -14.990 9.996 1.00 85.94 451 PHE A CA 1
ATOM 3431 C C . PHE A 1 451 ? 1.676 -15.564 9.068 1.00 85.94 451 PHE A C 1
ATOM 3433 O O . PHE A 1 451 ? 0.644 -14.923 8.854 1.00 85.94 451 PHE A O 1
ATOM 3440 N N . ALA A 1 452 ? 1.861 -16.795 8.588 1.00 84.06 452 ALA A N 1
ATOM 3441 C CA . ALA A 1 452 ? 0.869 -17.486 7.770 1.00 84.06 452 ALA A CA 1
ATOM 3442 C C . ALA A 1 452 ? -0.465 -17.700 8.512 1.00 84.06 452 ALA A C 1
ATOM 3444 O O . ALA A 1 452 ? -1.524 -17.643 7.888 1.00 84.06 452 ALA A O 1
ATOM 3445 N N . GLN A 1 453 ? -0.429 -17.896 9.835 1.00 87.19 453 GLN A N 1
ATOM 3446 C CA . GLN A 1 453 ? -1.635 -18.061 10.654 1.00 87.19 453 GLN A CA 1
ATOM 3447 C C . GLN A 1 453 ? -2.406 -16.751 10.866 1.00 87.19 453 GLN A C 1
ATOM 3449 O O . GLN A 1 453 ? -3.636 -16.756 10.829 1.00 87.19 453 GLN A O 1
ATOM 3454 N N . VAL A 1 454 ? -1.710 -15.631 11.087 1.00 89.50 454 VAL A N 1
ATOM 3455 C CA . VAL A 1 454 ? -2.360 -14.341 11.394 1.00 89.50 454 VAL A CA 1
ATOM 3456 C C . VAL A 1 454 ? -2.774 -13.549 10.152 1.00 89.50 454 VAL A C 1
ATOM 3458 O O . VAL A 1 454 ? -3.622 -12.660 10.244 1.00 89.50 454 VAL A O 1
ATOM 3461 N N . MET A 1 455 ? -2.210 -13.863 8.983 1.00 86.44 455 MET A N 1
ATOM 3462 C CA . MET A 1 455 ? -2.484 -13.139 7.740 1.00 86.44 455 MET A CA 1
ATOM 3463 C C . MET A 1 455 ? -3.962 -13.214 7.300 1.00 86.44 455 MET A C 1
ATOM 3465 O O . MET A 1 455 ? -4.538 -12.152 7.048 1.00 86.44 455 MET A O 1
ATOM 3469 N N . PRO A 1 456 ? -4.633 -14.384 7.235 1.00 87.31 456 PRO A N 1
ATOM 3470 C CA . PRO A 1 456 ? -6.029 -14.424 6.802 1.00 87.31 456 PRO A CA 1
ATOM 3471 C C . PRO A 1 456 ? -6.998 -13.629 7.694 1.00 87.31 456 PRO A C 1
ATOM 3473 O O . PRO A 1 456 ? -7.793 -12.867 7.137 1.00 87.31 456 PRO A O 1
ATOM 3476 N N . PRO A 1 457 ? -6.938 -13.718 9.045 1.00 90.31 457 PRO A N 1
ATOM 3477 C CA . PRO A 1 457 ? -7.742 -12.863 9.917 1.00 90.31 457 PRO A CA 1
ATOM 3478 C C . PRO A 1 457 ? -7.563 -11.366 9.647 1.00 90.31 457 PRO A C 1
ATOM 3480 O O . PRO A 1 457 ? -8.553 -10.639 9.648 1.00 90.31 457 PRO A O 1
ATOM 3483 N N . ILE A 1 458 ? -6.340 -10.905 9.360 1.00 90.12 458 ILE A N 1
ATOM 3484 C CA . ILE A 1 458 ? -6.065 -9.494 9.035 1.00 90.12 458 ILE A CA 1
ATOM 3485 C C . ILE A 1 458 ? -6.768 -9.084 7.741 1.00 90.12 458 ILE A C 1
ATOM 3487 O O . ILE A 1 458 ? -7.445 -8.054 7.705 1.00 90.12 458 ILE A O 1
ATOM 3491 N N . VAL A 1 459 ? -6.634 -9.883 6.678 1.00 87.31 459 VAL A N 1
ATOM 3492 C CA . VAL A 1 459 ? -7.245 -9.550 5.383 1.00 87.31 459 VAL A CA 1
ATOM 3493 C C . VAL A 1 459 ? -8.774 -9.574 5.487 1.00 87.31 459 VAL A C 1
ATOM 3495 O O . VAL A 1 459 ? -9.436 -8.634 5.043 1.00 87.31 459 VAL A O 1
ATOM 3498 N N . LEU A 1 460 ? -9.350 -10.596 6.127 1.00 89.38 460 LEU A N 1
ATOM 3499 C CA . LEU A 1 460 ? -10.798 -10.697 6.347 1.00 89.38 460 LEU A CA 1
ATOM 3500 C C . LEU A 1 460 ? -11.328 -9.592 7.273 1.00 89.38 460 LEU A C 1
ATOM 3502 O O . LEU A 1 460 ? -12.417 -9.062 7.034 1.00 89.38 460 LEU A O 1
ATOM 3506 N N . GLY A 1 461 ? -10.560 -9.207 8.295 1.00 92.38 461 GLY A N 1
ATOM 3507 C CA . GLY A 1 461 ? -10.852 -8.062 9.155 1.00 92.38 461 GLY A CA 1
ATOM 3508 C C . GLY A 1 461 ? -10.944 -6.769 8.352 1.00 92.38 461 GLY A C 1
ATOM 3509 O O . GLY A 1 461 ? -11.949 -6.065 8.439 1.00 92.38 461 GLY A O 1
ATOM 3510 N N . ASN A 1 462 ? -9.972 -6.523 7.472 1.00 91.25 462 ASN A N 1
ATOM 3511 C CA . ASN A 1 462 ? -9.970 -5.359 6.591 1.00 91.25 462 ASN A CA 1
ATOM 3512 C C . ASN A 1 462 ? -11.159 -5.353 5.610 1.00 91.25 462 ASN A C 1
ATOM 3514 O O . ASN A 1 462 ? -11.816 -4.329 5.440 1.00 91.25 462 ASN A O 1
ATOM 3518 N N . LEU A 1 463 ? -11.494 -6.491 4.996 1.00 90.31 463 LEU A N 1
ATOM 3519 C CA . LEU A 1 463 ? -12.665 -6.604 4.109 1.00 90.31 463 LEU A CA 1
ATOM 3520 C C . LEU A 1 463 ? -13.982 -6.354 4.858 1.00 90.31 463 LEU A C 1
ATOM 3522 O O . LEU A 1 463 ? -14.876 -5.664 4.365 1.00 90.31 463 LEU A O 1
ATOM 3526 N N . THR A 1 464 ? -14.081 -6.862 6.085 1.00 93.31 464 THR A N 1
ATOM 3527 C CA . THR A 1 464 ? -15.216 -6.593 6.975 1.00 93.31 464 THR A CA 1
ATOM 3528 C C . THR A 1 464 ? -15.293 -5.106 7.319 1.00 93.31 464 THR A C 1
ATOM 3530 O O . THR A 1 464 ? -16.372 -4.518 7.278 1.00 93.31 464 THR A O 1
ATOM 3533 N N . ALA A 1 465 ? -14.155 -4.470 7.595 1.00 94.88 465 ALA A N 1
ATOM 3534 C CA . ALA A 1 465 ? -14.056 -3.046 7.889 1.00 94.88 465 ALA A CA 1
ATOM 3535 C C . ALA A 1 465 ? -14.517 -2.177 6.708 1.00 94.88 465 ALA A C 1
ATOM 3537 O O . ALA A 1 465 ? -15.287 -1.233 6.897 1.00 94.88 465 ALA A O 1
ATOM 3538 N N . VAL A 1 466 ? -14.128 -2.541 5.481 1.00 93.50 466 VAL A N 1
ATOM 3539 C CA . VAL A 1 466 ? -14.591 -1.908 4.233 1.00 93.50 466 VAL A CA 1
ATOM 3540 C C . VAL A 1 466 ? -16.113 -1.993 4.104 1.00 93.50 466 VAL A C 1
ATOM 3542 O O . VAL A 1 466 ? -16.765 -0.981 3.818 1.00 93.50 466 VAL A O 1
ATOM 3545 N N . ALA A 1 467 ? -16.687 -3.170 4.365 1.00 93.94 467 ALA A N 1
ATOM 3546 C CA . ALA A 1 467 ? -18.131 -3.379 4.333 1.00 93.94 467 ALA A CA 1
ATOM 3547 C C . ALA A 1 467 ? -18.854 -2.566 5.419 1.00 93.94 467 ALA A C 1
ATOM 3549 O O . ALA A 1 467 ? -19.813 -1.846 5.124 1.00 93.94 467 ALA A O 1
ATOM 3550 N N . CYS A 1 468 ? -18.361 -2.607 6.660 1.00 95.00 468 CYS A N 1
ATOM 3551 C CA . CYS A 1 468 ? -18.882 -1.816 7.774 1.00 95.00 468 CYS A CA 1
ATOM 3552 C C . CYS A 1 468 ? -18.845 -0.311 7.472 1.00 95.00 468 CYS A C 1
ATOM 3554 O O . CYS A 1 468 ? -19.816 0.390 7.752 1.00 95.00 468 CYS A O 1
ATOM 3556 N N . ALA A 1 469 ? -17.773 0.192 6.860 1.00 94.38 469 ALA A N 1
ATOM 3557 C CA . ALA A 1 469 ? -17.640 1.597 6.487 1.00 94.38 469 ALA A CA 1
ATOM 3558 C C . ALA A 1 469 ? -18.650 2.027 5.408 1.00 94.38 469 ALA A C 1
ATOM 3560 O O . ALA A 1 469 ? -19.238 3.107 5.522 1.00 94.38 469 ALA A O 1
ATOM 3561 N N . GLY A 1 470 ? -18.927 1.164 4.423 1.00 91.75 470 GLY A N 1
ATOM 3562 C CA . GLY A 1 470 ? -19.984 1.386 3.429 1.00 91.75 470 GLY A CA 1
ATOM 3563 C C . GLY A 1 470 ? -21.378 1.453 4.069 1.00 91.75 470 GLY A C 1
ATOM 3564 O O . GLY A 1 470 ? -22.163 2.366 3.790 1.00 91.75 470 GLY A O 1
ATOM 3565 N N . VAL A 1 471 ? -21.659 0.557 5.024 1.00 92.88 471 VAL A N 1
ATOM 3566 C CA . VAL A 1 471 ? -22.911 0.579 5.804 1.00 92.88 471 VAL A CA 1
ATOM 3567 C C . VAL A 1 471 ? -23.016 1.848 6.652 1.00 92.88 471 VAL A C 1
ATOM 3569 O O . VAL A 1 471 ? -24.057 2.504 6.637 1.00 92.88 471 VAL A O 1
ATOM 3572 N N . LEU A 1 472 ? -21.950 2.237 7.356 1.00 92.75 472 LEU A N 1
ATOM 3573 C CA . LEU A 1 472 ? -21.909 3.463 8.163 1.00 92.75 472 LEU A CA 1
ATOM 3574 C C . LEU A 1 472 ? -22.130 4.717 7.308 1.00 92.75 472 LEU A C 1
ATOM 3576 O O . LEU A 1 472 ? -22.842 5.630 7.732 1.00 92.75 472 LEU A O 1
ATOM 3580 N N . HIS A 1 473 ? -21.580 4.754 6.091 1.00 91.06 473 HIS A N 1
ATOM 3581 C CA . HIS A 1 473 ? -21.842 5.828 5.136 1.00 91.06 473 HIS A CA 1
ATOM 3582 C C . HIS A 1 473 ? -23.334 5.923 4.796 1.00 91.06 473 HIS A C 1
ATOM 3584 O O . HIS A 1 473 ? -23.927 7.000 4.912 1.00 91.06 473 HIS A O 1
ATOM 3590 N N . ARG A 1 474 ? -23.968 4.794 4.460 1.00 88.44 474 ARG A N 1
ATOM 3591 C CA . ARG A 1 474 ? -25.409 4.740 4.172 1.00 88.44 474 ARG A CA 1
ATOM 3592 C C . ARG A 1 474 ? -26.257 5.133 5.384 1.00 88.44 474 ARG A C 1
ATOM 3594 O O . ARG A 1 474 ? -27.212 5.891 5.236 1.00 88.44 474 ARG A O 1
ATOM 3601 N N . LEU A 1 475 ? -25.902 4.668 6.581 1.00 89.62 475 LEU A N 1
ATOM 3602 C CA . LEU A 1 475 ? -26.576 5.060 7.824 1.00 89.62 475 LEU A CA 1
ATOM 3603 C C . LEU A 1 475 ? -26.490 6.573 8.062 1.00 89.62 475 LEU A C 1
ATOM 3605 O O . LEU A 1 475 ? -27.481 7.182 8.462 1.00 89.62 475 LEU A O 1
ATOM 3609 N N . GLY A 1 476 ? -25.346 7.193 7.763 1.00 86.44 476 GLY A N 1
ATOM 3610 C CA . GLY A 1 476 ? -25.187 8.647 7.824 1.00 86.44 476 GLY A CA 1
ATOM 3611 C C . GLY A 1 476 ? -26.056 9.401 6.810 1.00 86.44 476 GLY A C 1
ATOM 3612 O O . GLY A 1 476 ? -26.573 10.467 7.130 1.00 86.44 476 GLY A O 1
ATOM 3613 N N . GLN A 1 477 ? -26.266 8.851 5.612 1.00 85.94 477 GLN A N 1
ATOM 3614 C CA . GLN A 1 477 ? -27.167 9.450 4.618 1.00 85.94 477 GLN A CA 1
ATOM 3615 C C . GLN A 1 477 ? -28.643 9.339 5.018 1.00 85.94 477 GLN A C 1
ATOM 3617 O O . GLN A 1 477 ? -29.408 10.273 4.796 1.00 85.94 477 GLN A O 1
ATOM 3622 N N . LEU A 1 478 ? -29.042 8.208 5.608 1.00 86.50 478 LEU A N 1
ATOM 3623 C CA . LEU A 1 478 ? -30.424 7.964 6.031 1.00 86.50 478 LEU A CA 1
ATOM 3624 C C . LEU A 1 478 ? -30.796 8.731 7.306 1.00 86.50 478 LEU A C 1
ATOM 3626 O O . LEU A 1 478 ? -31.959 9.077 7.493 1.00 86.50 478 LEU A O 1
ATOM 3630 N N . ASN A 1 479 ? -29.826 8.985 8.187 1.00 84.56 479 ASN A N 1
ATOM 3631 C CA . ASN A 1 479 ? -30.050 9.655 9.461 1.00 84.56 479 ASN A CA 1
ATOM 3632 C C . ASN A 1 479 ? -29.239 10.957 9.547 1.00 84.56 479 ASN A C 1
ATOM 3634 O O . ASN A 1 479 ? -28.084 10.975 9.991 1.00 84.56 479 ASN A O 1
ATOM 3638 N N . SER A 1 480 ? -29.877 12.062 9.145 1.00 71.88 480 SER A N 1
ATOM 3639 C CA . SER A 1 480 ? -29.278 13.402 9.143 1.00 71.88 480 SER A CA 1
ATOM 3640 C C . SER A 1 480 ? -28.776 13.826 10.522 1.00 71.88 480 SER A C 1
ATOM 3642 O O . SER A 1 480 ? -27.733 14.472 10.602 1.00 71.88 480 SER A O 1
ATOM 3644 N N . ASP A 1 481 ? -29.437 13.405 11.604 1.00 78.94 481 ASP A N 1
ATOM 3645 C CA . ASP A 1 481 ? -29.000 13.716 12.966 1.00 78.94 481 ASP A CA 1
ATOM 3646 C C . ASP A 1 481 ? -27.666 13.045 13.290 1.00 78.94 481 ASP A C 1
ATOM 3648 O O . ASP A 1 481 ? -26.773 13.687 13.833 1.00 78.94 481 ASP A O 1
ATOM 3652 N N . LEU A 1 482 ? -27.470 11.775 12.929 1.00 75.81 482 LEU A N 1
ATOM 3653 C CA . LEU A 1 482 ? -26.184 11.100 13.154 1.00 75.81 482 LEU A CA 1
ATOM 3654 C C . LEU A 1 482 ? -25.065 11.683 12.278 1.00 75.81 482 LEU A C 1
ATOM 3656 O O . LEU A 1 482 ? -23.915 11.740 12.716 1.00 75.81 482 LEU A O 1
ATOM 3660 N N . SER A 1 483 ? -25.380 12.153 11.067 1.00 73.38 483 SER A N 1
ATOM 3661 C CA . SER A 1 483 ? -24.375 12.708 10.151 1.00 73.38 483 SER A CA 1
ATOM 3662 C C . SER A 1 483 ? -24.073 14.198 10.345 1.00 73.38 483 SER A C 1
ATOM 3664 O O . SER A 1 483 ? -23.012 14.648 9.899 1.00 73.38 483 SER A O 1
ATOM 3666 N N . GLN A 1 484 ? -24.964 14.985 10.946 1.00 70.00 484 GLN A N 1
ATOM 3667 C CA . GLN A 1 484 ? -24.760 16.427 11.149 1.00 70.00 484 GLN A CA 1
ATOM 3668 C C . GLN A 1 484 ? -24.385 16.789 12.590 1.00 70.00 484 GLN A C 1
ATOM 3670 O O . GLN A 1 484 ? -23.850 17.871 12.822 1.00 70.00 484 GLN A O 1
ATOM 3675 N N . ARG A 1 485 ? -24.620 15.894 13.553 1.00 63.44 485 ARG A N 1
ATOM 3676 C CA . ARG A 1 485 ? -24.330 16.129 14.972 1.00 63.44 485 ARG A CA 1
ATOM 3677 C C . ARG A 1 485 ? -22.845 15.990 15.290 1.00 63.44 485 ARG A C 1
ATOM 3679 O O . ARG A 1 485 ? -22.134 15.192 14.681 1.00 63.44 485 ARG A O 1
ATOM 3686 N N . GLY A 1 486 ? -22.413 16.730 16.309 1.00 56.50 486 GLY A N 1
ATOM 3687 C CA . GLY A 1 486 ? -21.034 16.721 16.792 1.00 56.50 486 GLY A CA 1
ATOM 3688 C C . GLY A 1 486 ? -20.079 17.508 15.897 1.00 56.50 486 GLY A C 1
ATOM 3689 O O . GLY A 1 486 ? -20.424 17.955 14.803 1.00 56.50 486 GLY A O 1
ATOM 3690 N N . GLN A 1 487 ? -18.858 17.703 16.383 1.00 67.81 487 GLN A N 1
ATOM 3691 C CA . GLN A 1 487 ? -17.814 18.366 15.611 1.00 67.81 487 GLN A CA 1
ATOM 3692 C C . GLN A 1 487 ? -17.337 17.426 14.494 1.00 67.81 487 GLN A C 1
ATOM 3694 O O . GLN A 1 487 ? -16.824 16.344 14.784 1.00 67.81 487 GLN A O 1
ATOM 3699 N N . LYS A 1 488 ? -17.497 17.834 13.229 1.00 73.00 488 LYS A N 1
ATOM 3700 C CA . LYS A 1 488 ? -16.924 17.108 12.088 1.00 73.00 488 LYS A CA 1
ATOM 3701 C C . LYS A 1 488 ? -15.404 17.248 12.087 1.00 73.00 488 LYS A C 1
ATOM 3703 O O . LYS A 1 488 ? -14.880 18.348 12.263 1.00 73.00 488 LYS A O 1
ATOM 3708 N N . LEU A 1 489 ? -14.710 16.151 11.820 1.00 66.56 489 LEU A N 1
ATOM 3709 C CA . LEU A 1 489 ? -13.266 16.066 11.593 1.00 66.56 489 LEU A CA 1
ATOM 3710 C C . LEU A 1 489 ? -12.926 16.403 10.132 1.00 66.56 489 LEU A C 1
ATOM 3712 O O . LEU A 1 489 ? -12.025 15.833 9.523 1.00 66.56 489 LEU A O 1
ATOM 3716 N N . SER A 1 490 ? -13.679 17.335 9.548 1.00 59.59 490 SER A N 1
ATOM 3717 C CA . SER A 1 490 ? -13.458 17.790 8.185 1.00 59.59 490 SER A CA 1
ATOM 3718 C C . SER A 1 490 ? -12.191 18.634 8.137 1.00 59.59 490 SER A C 1
ATOM 3720 O O . SER A 1 490 ? -12.051 19.572 8.920 1.00 59.59 490 SER A O 1
ATOM 3722 N N . ALA A 1 491 ? -11.338 18.399 7.141 1.00 51.16 491 ALA A N 1
ATOM 3723 C CA . ALA A 1 491 ? -10.383 19.391 6.647 1.00 51.16 491 ALA A CA 1
ATOM 3724 C C . ALA A 1 491 ? -11.159 20.543 5.970 1.00 51.16 491 ALA A C 1
ATOM 3726 O O . ALA A 1 491 ? -11.132 20.730 4.759 1.00 51.16 491 ALA A O 1
ATOM 3727 N N . GLY A 1 492 ? -12.000 21.238 6.732 1.00 44.97 492 GLY A N 1
ATOM 3728 C CA . GLY A 1 492 ? -12.843 22.315 6.244 1.00 44.97 492 GLY A CA 1
ATOM 3729 C C . GLY A 1 492 ? -12.296 23.639 6.730 1.00 44.97 492 GLY A C 1
ATOM 3730 O O . GLY A 1 492 ? -12.516 23.939 7.893 1.00 44.97 492 GLY A O 1
ATOM 3731 N N . HIS A 1 493 ? -11.611 24.378 5.845 1.00 45.50 493 HIS A N 1
ATOM 3732 C CA . HIS A 1 493 ? -11.668 25.851 5.755 1.00 45.50 493 HIS A CA 1
ATOM 3733 C C . HIS A 1 493 ? -10.941 26.479 4.543 1.00 45.50 493 HIS A C 1
ATOM 3735 O O . HIS A 1 493 ? -10.755 27.692 4.519 1.00 45.50 493 HIS A O 1
ATOM 3741 N N . LEU A 1 494 ? -10.604 25.742 3.474 1.00 46.62 494 LEU A N 1
ATOM 3742 C CA . LEU A 1 494 ? -10.126 26.406 2.244 1.00 46.62 494 LEU A CA 1
ATOM 3743 C C . LEU A 1 494 ? -11.254 26.956 1.354 1.00 46.62 494 LEU A C 1
ATOM 3745 O O . LEU A 1 494 ? -11.001 27.833 0.542 1.00 46.62 494 LEU A O 1
ATOM 3749 N N . LYS A 1 495 ? -12.521 26.556 1.553 1.00 44.88 495 LYS A N 1
ATOM 3750 C CA . LYS A 1 495 ? -13.642 27.027 0.707 1.00 44.88 495 LYS A CA 1
ATOM 3751 C C . LYS A 1 495 ? -13.967 28.528 0.852 1.00 44.88 495 LYS A C 1
ATOM 3753 O O . LYS A 1 495 ? -14.698 29.051 0.025 1.00 44.88 495 LYS A O 1
ATOM 3758 N N . ASN A 1 496 ? -13.425 29.199 1.875 1.00 41.59 496 ASN A N 1
ATOM 3759 C CA . ASN A 1 496 ? -13.628 30.630 2.146 1.00 41.59 496 ASN A CA 1
ATOM 3760 C C . ASN A 1 496 ? -12.327 31.452 2.190 1.00 41.59 496 ASN A C 1
ATOM 3762 O O . ASN A 1 496 ? -12.375 32.634 2.528 1.00 41.59 496 ASN A O 1
ATOM 3766 N N . ARG A 1 497 ? -11.163 30.872 1.863 1.00 46.41 497 ARG A N 1
ATOM 37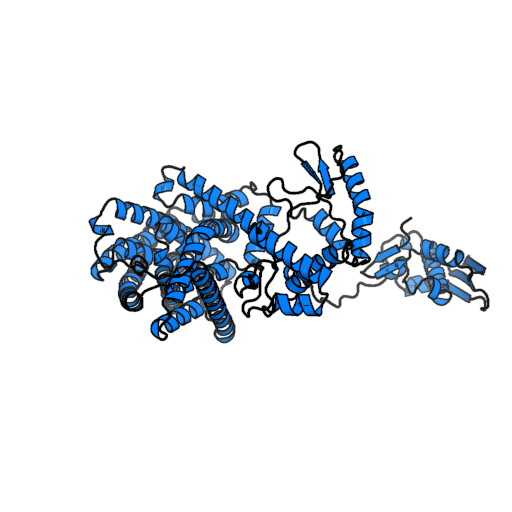67 C CA . ARG A 1 497 ? -9.965 31.685 1.618 1.00 46.41 497 ARG A CA 1
ATOM 3768 C C . ARG A 1 497 ? -9.966 32.052 0.141 1.00 46.41 497 ARG A C 1
ATOM 3770 O O . ARG A 1 497 ? -9.613 31.236 -0.697 1.00 46.41 497 ARG A O 1
ATOM 3777 N N . SER A 1 498 ? -10.378 33.280 -0.163 1.00 44.41 498 SER A N 1
ATOM 3778 C CA . SER A 1 498 ? -10.039 33.938 -1.422 1.00 44.41 498 SER A CA 1
ATOM 3779 C C . SER A 1 498 ? -8.528 34.154 -1.439 1.00 44.41 498 SER A C 1
ATOM 3781 O O . SER A 1 498 ? -8.022 35.206 -1.044 1.00 44.41 498 SER A O 1
ATOM 3783 N N . THR A 1 499 ? -7.776 33.123 -1.787 1.00 50.91 499 THR A N 1
ATOM 3784 C CA . THR A 1 499 ? -6.415 33.325 -2.240 1.00 50.91 499 THR A CA 1
ATOM 3785 C C . THR A 1 499 ? -6.520 33.591 -3.732 1.00 50.91 499 THR A C 1
ATOM 3787 O O . THR A 1 499 ? -6.896 32.710 -4.499 1.00 50.91 499 THR A O 1
ATOM 3790 N N . ASP A 1 500 ? -6.184 34.815 -4.146 1.00 53.22 500 ASP A N 1
ATOM 3791 C CA . ASP A 1 500 ? -5.827 35.171 -5.529 1.00 53.22 500 ASP A CA 1
ATOM 3792 C C . ASP A 1 500 ? -4.541 34.413 -5.950 1.00 53.22 500 ASP A C 1
ATOM 3794 O O . ASP A 1 500 ? -3.553 34.984 -6.415 1.00 53.22 500 ASP A O 1
ATOM 3798 N N . SER A 1 501 ? -4.487 33.107 -5.676 1.00 63.03 501 SER A N 1
ATOM 3799 C CA . SER A 1 501 ? -3.396 32.212 -6.017 1.00 63.03 501 SER A CA 1
ATOM 3800 C C . SER A 1 501 ? -3.526 31.905 -7.499 1.00 63.03 501 SER A C 1
ATOM 3802 O O . SER A 1 501 ? -4.459 31.231 -7.930 1.00 63.03 501 SER A O 1
ATOM 3804 N N . THR A 1 502 ? -2.573 32.376 -8.294 1.00 73.19 502 THR A N 1
ATOM 3805 C CA . THR A 1 502 ? -2.483 31.971 -9.695 1.00 73.19 502 THR A CA 1
ATOM 3806 C C . THR A 1 502 ? -2.242 30.453 -9.792 1.00 73.19 502 THR A C 1
ATOM 3808 O O . THR A 1 502 ? -1.589 29.877 -8.913 1.00 73.19 502 THR A O 1
ATOM 3811 N N . PRO A 1 503 ? -2.699 29.777 -10.865 1.00 73.38 503 PRO A N 1
ATOM 3812 C CA . PRO A 1 503 ? -2.447 28.346 -11.077 1.00 73.38 503 PRO A CA 1
ATOM 3813 C C . PRO A 1 503 ? -0.963 27.950 -10.964 1.00 73.38 503 PRO A C 1
ATOM 3815 O O . PRO A 1 503 ? -0.637 26.880 -10.451 1.00 73.38 503 PRO A O 1
ATOM 3818 N N . ALA A 1 504 ? -0.050 28.842 -11.364 1.00 73.50 504 ALA A N 1
ATOM 3819 C CA . ALA A 1 504 ? 1.392 28.656 -11.213 1.00 73.50 504 ALA A CA 1
ATOM 3820 C C . ALA A 1 504 ? 1.831 28.587 -9.736 1.00 73.50 504 ALA A C 1
ATOM 3822 O O . ALA A 1 504 ? 2.575 27.682 -9.355 1.00 73.50 504 ALA A O 1
ATOM 3823 N N . ALA A 1 505 ? 1.322 29.482 -8.881 1.00 71.88 505 ALA A N 1
ATOM 3824 C CA . ALA A 1 505 ? 1.636 29.492 -7.451 1.00 71.88 505 ALA A CA 1
ATOM 3825 C C . ALA A 1 505 ? 1.113 28.234 -6.732 1.00 71.88 505 ALA A C 1
ATOM 3827 O O . ALA A 1 505 ? 1.748 27.737 -5.795 1.00 71.88 505 ALA A O 1
ATOM 3828 N N . LEU A 1 506 ? -0.018 27.687 -7.188 1.00 75.69 506 LEU A N 1
ATOM 3829 C CA . LEU A 1 506 ? -0.553 26.413 -6.702 1.00 75.69 506 LEU A CA 1
ATOM 3830 C C . LEU A 1 506 ? 0.345 25.238 -7.093 1.00 75.69 506 LEU A C 1
ATOM 3832 O O . LEU A 1 506 ? 0.651 24.405 -6.243 1.00 75.69 506 LEU A O 1
ATOM 3836 N N . MET A 1 507 ? 0.823 25.195 -8.339 1.00 81.38 507 MET A N 1
ATOM 3837 C CA . MET A 1 507 ? 1.725 24.140 -8.812 1.00 81.38 507 MET A CA 1
ATOM 3838 C C . MET A 1 507 ? 3.075 24.165 -8.079 1.00 81.38 507 MET A C 1
ATOM 3840 O O . MET A 1 507 ? 3.603 23.123 -7.683 1.00 81.38 507 MET A O 1
ATOM 3844 N N . GLU A 1 508 ? 3.621 25.356 -7.820 1.00 84.31 508 GLU A N 1
ATOM 3845 C CA . GLU A 1 508 ? 4.825 25.513 -6.998 1.00 84.31 508 GLU A CA 1
ATOM 3846 C C . GLU A 1 508 ? 4.610 25.017 -5.564 1.00 84.31 508 GLU A C 1
ATOM 3848 O O . GLU A 1 508 ? 5.474 24.334 -4.997 1.00 84.31 508 GLU A O 1
ATOM 3853 N N . SER A 1 509 ? 3.447 25.329 -4.991 1.00 84.75 509 SER A N 1
ATOM 3854 C CA . SER A 1 509 ? 3.059 24.899 -3.647 1.00 84.75 509 SER A CA 1
ATOM 3855 C C . SER A 1 509 ? 2.863 23.385 -3.572 1.00 84.75 509 SER A C 1
ATOM 3857 O O . SER A 1 509 ? 3.365 22.744 -2.654 1.00 84.75 509 SER A O 1
ATOM 3859 N N . LEU A 1 510 ? 2.223 22.788 -4.577 1.00 86.31 510 LEU A N 1
ATOM 3860 C CA . LEU A 1 510 ? 2.085 21.341 -4.719 1.00 86.31 510 LEU A CA 1
ATOM 3861 C C . LEU A 1 510 ? 3.460 20.661 -4.748 1.00 86.31 510 LEU A C 1
ATOM 3863 O O . LEU A 1 510 ? 3.738 19.763 -3.956 1.00 86.31 510 LEU A O 1
ATOM 3867 N N . ALA A 1 511 ? 4.352 21.127 -5.623 1.00 86.62 511 ALA A N 1
ATOM 3868 C CA . ALA A 1 511 ? 5.667 20.524 -5.784 1.00 86.62 511 ALA A CA 1
ATOM 3869 C C . ALA A 1 511 ? 6.587 20.766 -4.573 1.00 86.62 511 ALA A C 1
ATOM 3871 O O . ALA A 1 511 ? 7.429 19.927 -4.273 1.00 86.62 511 ALA A O 1
ATOM 3872 N N . SER A 1 512 ? 6.464 21.893 -3.865 1.00 88.56 512 SER A N 1
ATOM 3873 C CA . SER A 1 512 ? 7.220 22.116 -2.621 1.00 88.56 512 SER A CA 1
ATOM 3874 C C . SER A 1 512 ? 6.735 21.204 -1.497 1.00 88.56 512 SER A C 1
ATOM 3876 O O . SER A 1 512 ? 7.559 20.592 -0.819 1.00 88.56 512 SER A O 1
ATOM 3878 N N . VAL A 1 513 ? 5.422 21.022 -1.349 1.00 89.31 513 VAL A N 1
ATOM 3879 C CA . VAL A 1 513 ? 4.869 20.085 -0.366 1.00 89.31 513 VAL A CA 1
ATOM 3880 C C . VAL A 1 513 ? 5.208 18.632 -0.710 1.00 89.31 513 VAL A C 1
ATOM 3882 O O . VAL A 1 513 ? 5.551 17.870 0.192 1.00 89.31 513 VAL A O 1
ATOM 3885 N N . GLY A 1 514 ? 5.225 18.260 -1.993 1.00 89.81 514 GLY A N 1
ATOM 3886 C CA . GLY A 1 514 ? 5.732 16.958 -2.439 1.00 89.81 514 GLY A CA 1
ATOM 3887 C C . GLY A 1 514 ? 7.186 16.722 -2.022 1.00 89.81 514 GLY A C 1
ATOM 3888 O O . GLY A 1 514 ? 7.504 15.682 -1.444 1.00 89.81 514 GLY A O 1
ATOM 3889 N N . MET A 1 515 ? 8.061 17.716 -2.211 1.00 91.75 515 MET A N 1
ATOM 3890 C CA . MET A 1 515 ? 9.455 17.631 -1.753 1.00 91.75 515 MET A CA 1
ATOM 3891 C C . MET A 1 515 ? 9.563 17.522 -0.228 1.00 91.75 515 MET A C 1
ATOM 3893 O O . MET A 1 515 ? 10.392 16.759 0.270 1.00 91.75 515 MET A O 1
ATOM 3897 N N . VAL A 1 516 ? 8.721 18.242 0.521 1.00 91.25 516 VAL A N 1
ATOM 3898 C CA . VAL A 1 516 ? 8.649 18.112 1.985 1.00 91.25 516 VAL A CA 1
ATOM 3899 C C . VAL A 1 516 ? 8.237 16.693 2.369 1.00 91.25 516 VAL A C 1
ATOM 3901 O O . VAL A 1 516 ? 8.902 16.085 3.201 1.00 91.25 516 VAL A O 1
ATOM 3904 N N . ALA A 1 517 ? 7.204 16.129 1.740 1.00 89.38 517 ALA A N 1
ATOM 3905 C CA . ALA A 1 517 ? 6.741 14.775 2.032 1.00 89.38 517 ALA A CA 1
ATOM 3906 C C . ALA A 1 517 ? 7.835 13.720 1.811 1.00 89.38 517 ALA A C 1
ATOM 3908 O O . ALA A 1 517 ? 8.082 12.900 2.696 1.00 89.38 517 ALA A O 1
ATOM 3909 N N . LEU A 1 518 ? 8.545 13.793 0.681 1.00 91.06 518 LEU A N 1
ATOM 3910 C CA . LEU A 1 518 ? 9.672 12.903 0.382 1.00 91.06 518 LEU A CA 1
ATOM 3911 C C . LEU A 1 518 ? 10.836 13.087 1.361 1.00 91.06 518 LEU A C 1
ATOM 3913 O O . LEU A 1 518 ? 11.415 12.105 1.819 1.00 91.06 518 LEU A O 1
ATOM 3917 N N . SER A 1 519 ? 11.145 14.329 1.735 1.00 93.19 519 SER A N 1
ATOM 3918 C CA . SER A 1 519 ? 12.210 14.624 2.701 1.00 93.19 519 SER A CA 1
ATOM 3919 C C . SER A 1 519 ? 11.884 14.051 4.083 1.00 93.19 519 SER A C 1
ATOM 3921 O O . SER A 1 519 ? 12.732 13.420 4.709 1.00 93.19 519 SER A O 1
ATOM 3923 N N . LEU A 1 520 ? 10.642 14.212 4.553 1.00 91.94 520 LEU A N 1
ATOM 3924 C CA . LEU A 1 520 ? 10.194 13.642 5.828 1.00 91.94 520 LEU A CA 1
ATOM 3925 C C . LEU A 1 520 ? 10.204 12.115 5.802 1.00 91.94 520 LEU A C 1
ATOM 3927 O O . LEU A 1 520 ? 10.581 11.492 6.795 1.00 91.94 520 LEU A O 1
ATOM 3931 N N . TYR A 1 521 ? 9.828 11.513 4.673 1.00 88.88 521 TYR A N 1
ATOM 3932 C CA . TYR A 1 521 ? 9.923 10.071 4.493 1.00 88.88 521 TYR A CA 1
ATOM 3933 C C . TYR A 1 521 ? 11.378 9.585 4.526 1.00 88.88 521 TYR A C 1
ATOM 3935 O O . TYR A 1 521 ? 11.674 8.633 5.242 1.00 88.88 521 TYR A O 1
ATOM 3943 N N . MET A 1 522 ? 12.304 10.270 3.843 1.00 90.75 522 MET A N 1
ATOM 3944 C CA . MET A 1 522 ? 13.739 9.954 3.892 1.00 90.75 522 MET A CA 1
ATOM 3945 C C . MET A 1 522 ? 14.306 10.024 5.311 1.00 90.75 522 MET A C 1
ATOM 3947 O O . MET A 1 522 ? 15.046 9.129 5.719 1.00 90.75 522 MET A O 1
ATOM 3951 N N . VAL A 1 523 ? 13.940 11.049 6.087 1.00 93.06 523 VAL A N 1
ATOM 3952 C CA . VAL A 1 523 ? 14.311 11.114 7.510 1.00 93.06 523 VAL A CA 1
ATOM 3953 C C . VAL A 1 523 ? 13.715 9.924 8.265 1.00 93.06 523 VAL A C 1
ATOM 3955 O O . VAL A 1 523 ? 14.400 9.315 9.082 1.00 93.06 523 VAL A O 1
ATOM 3958 N N . GLY A 1 524 ? 12.476 9.539 7.955 1.00 87.19 524 GLY A N 1
ATOM 3959 C CA . GLY A 1 524 ? 11.862 8.326 8.488 1.00 87.19 524 GLY A CA 1
ATOM 3960 C C . GLY A 1 524 ? 12.662 7.057 8.183 1.00 87.19 524 GLY A C 1
ATOM 3961 O O . GLY A 1 524 ? 12.871 6.251 9.085 1.00 87.19 524 GLY A O 1
ATOM 3962 N N . VAL A 1 525 ? 13.153 6.893 6.952 1.00 85.62 525 VAL A N 1
ATOM 3963 C CA . VAL A 1 525 ? 14.001 5.755 6.549 1.00 85.62 525 VAL A CA 1
ATOM 3964 C C . VAL A 1 525 ? 15.325 5.757 7.313 1.00 85.62 525 VAL A C 1
ATOM 3966 O O . VAL A 1 525 ? 15.747 4.715 7.809 1.00 85.62 525 VAL A O 1
ATOM 3969 N N . LEU A 1 526 ? 15.954 6.923 7.477 1.00 90.94 526 LEU A N 1
ATOM 3970 C CA . LEU A 1 526 ? 17.189 7.049 8.254 1.00 90.94 526 LEU A CA 1
ATOM 3971 C C . LEU A 1 526 ? 16.974 6.648 9.721 1.00 90.94 526 LEU A C 1
ATOM 3973 O O . LEU A 1 526 ? 17.762 5.892 10.283 1.00 90.94 526 LEU A O 1
ATOM 3977 N N . VAL A 1 527 ? 15.887 7.118 10.339 1.00 87.81 527 VAL A N 1
ATOM 3978 C CA . VAL A 1 527 ? 15.544 6.748 11.720 1.00 87.81 527 VAL A CA 1
ATOM 3979 C C . VAL A 1 527 ? 15.228 5.258 11.820 1.00 87.81 527 VAL A C 1
ATOM 3981 O O . VAL A 1 527 ? 15.674 4.622 12.769 1.00 87.81 527 VAL A O 1
ATOM 3984 N N . ASN A 1 528 ? 14.536 4.679 10.834 1.00 82.50 528 ASN A N 1
ATOM 3985 C CA . ASN A 1 528 ? 14.268 3.243 10.794 1.00 82.50 528 ASN A CA 1
ATOM 3986 C C . ASN A 1 528 ? 15.557 2.411 10.832 1.00 82.50 528 ASN A C 1
ATOM 3988 O O . ASN A 1 528 ? 15.629 1.458 11.601 1.00 82.50 528 ASN A O 1
ATOM 3992 N N . GLN A 1 529 ? 16.593 2.805 10.087 1.00 83.12 529 GLN A N 1
ATOM 3993 C CA . GLN A 1 529 ? 17.885 2.110 10.112 1.00 83.12 529 GLN A CA 1
ATOM 3994 C C . GLN A 1 529 ? 18.605 2.215 11.465 1.00 83.12 529 GLN A C 1
ATOM 3996 O O . GLN A 1 529 ? 19.350 1.310 11.832 1.00 83.12 529 GLN A O 1
ATOM 4001 N N . LEU A 1 530 ? 18.391 3.302 12.212 1.00 86.00 530 LEU A N 1
ATOM 4002 C CA . LEU A 1 530 ? 19.060 3.548 13.493 1.00 86.00 530 LEU A CA 1
ATOM 4003 C C . LEU A 1 530 ? 18.318 2.948 14.693 1.00 86.00 530 LEU A C 1
ATOM 4005 O O . LEU A 1 530 ? 18.954 2.513 15.650 1.00 86.00 530 LEU A O 1
ATOM 4009 N N . THR A 1 531 ? 16.984 2.964 14.679 1.00 81.56 531 THR A N 1
ATOM 4010 C CA . THR A 1 531 ? 16.152 2.614 15.844 1.00 81.56 531 THR A CA 1
ATOM 4011 C C . THR A 1 531 ? 15.198 1.448 15.594 1.00 81.56 531 THR A C 1
ATOM 4013 O O . THR A 1 531 ? 14.573 0.972 16.539 1.00 81.56 531 THR A O 1
ATOM 4016 N N . GLY A 1 532 ? 15.036 1.007 14.342 1.00 71.88 532 GLY A N 1
ATOM 4017 C CA . GLY A 1 532 ? 14.063 -0.011 13.935 1.00 71.88 532 GLY A CA 1
ATOM 4018 C C . GLY A 1 532 ? 12.620 0.495 13.803 1.00 71.88 532 GLY A C 1
ATOM 4019 O O . GLY A 1 532 ? 11.737 -0.267 13.416 1.00 71.88 532 GLY A O 1
ATOM 4020 N N . TRP A 1 533 ? 12.343 1.772 14.090 1.00 74.19 533 TRP A N 1
ATOM 4021 C CA . TRP A 1 533 ? 10.981 2.321 14.032 1.00 74.19 533 TRP A CA 1
ATOM 4022 C C . TRP A 1 533 ? 10.480 2.465 12.589 1.00 74.19 533 TRP A C 1
ATOM 4024 O O . TRP A 1 533 ? 11.232 2.981 11.765 1.00 74.19 533 TRP A O 1
ATOM 4034 N N . PRO A 1 534 ? 9.233 2.085 12.246 1.00 72.44 534 PRO A N 1
ATOM 4035 C CA . PRO A 1 534 ? 8.738 2.175 10.871 1.00 72.44 534 PRO A CA 1
ATOM 4036 C C . PRO A 1 534 ? 8.839 3.591 10.285 1.00 72.44 534 PRO A C 1
ATOM 4038 O O . PRO A 1 534 ? 8.312 4.552 10.853 1.00 72.44 534 PRO A O 1
ATOM 4041 N N . ALA A 1 535 ? 9.471 3.724 9.114 1.00 81.25 535 ALA A N 1
ATOM 4042 C CA . ALA A 1 535 ? 9.699 5.019 8.463 1.00 81.25 535 ALA A CA 1
ATOM 4043 C C . ALA A 1 535 ? 8.420 5.864 8.288 1.00 81.25 535 ALA A C 1
ATOM 4045 O O . ALA A 1 535 ? 8.443 7.058 8.605 1.00 81.25 535 ALA A O 1
ATOM 4046 N N . PRO A 1 536 ? 7.274 5.289 7.875 1.00 78.81 536 PRO A N 1
ATOM 4047 C CA . PRO A 1 536 ? 6.040 6.054 7.757 1.00 78.81 536 PRO A CA 1
ATOM 4048 C C . PRO A 1 536 ? 5.484 6.588 9.093 1.00 78.81 536 PRO A C 1
ATOM 4050 O O . PRO A 1 536 ? 4.824 7.630 9.101 1.00 78.81 536 PRO A O 1
ATOM 4053 N N . LEU A 1 537 ? 5.732 5.905 10.218 1.00 79.31 537 LEU A N 1
ATOM 4054 C CA . LEU A 1 537 ? 5.340 6.364 11.557 1.00 79.31 537 LEU A CA 1
ATOM 4055 C C . LEU A 1 537 ? 6.192 7.563 11.990 1.00 79.31 537 LEU A C 1
ATOM 4057 O O . LEU A 1 537 ? 5.660 8.554 12.490 1.00 79.31 537 LEU A O 1
ATOM 4061 N N . VAL A 1 538 ? 7.501 7.501 11.742 1.00 85.81 538 VAL A N 1
ATOM 4062 C CA . VAL A 1 538 ? 8.417 8.620 12.002 1.00 85.81 538 VAL A CA 1
ATOM 4063 C C . VAL A 1 538 ? 8.038 9.827 11.143 1.00 85.81 538 VAL A C 1
ATOM 4065 O O . VAL A 1 538 ? 7.900 10.933 11.661 1.00 85.81 538 VAL A O 1
ATOM 4068 N N . MET A 1 539 ? 7.782 9.613 9.850 1.00 88.88 539 MET A N 1
ATOM 4069 C CA . MET A 1 539 ? 7.307 10.649 8.929 1.00 88.88 539 MET A CA 1
ATOM 4070 C C . MET A 1 539 ? 6.006 11.304 9.421 1.00 88.88 539 MET A C 1
ATOM 4072 O O . MET A 1 539 ? 5.902 12.530 9.415 1.00 88.88 539 MET A O 1
ATOM 4076 N N . LEU A 1 540 ? 5.031 10.505 9.874 1.00 84.00 540 LEU A N 1
ATOM 4077 C CA . LEU A 1 540 ? 3.787 10.988 10.484 1.00 84.00 540 LEU A CA 1
ATOM 4078 C C . LEU A 1 540 ? 4.080 11.877 11.703 1.00 84.00 540 LEU A C 1
ATOM 4080 O O . LEU A 1 540 ? 3.584 13.002 11.774 1.00 84.00 540 LEU A O 1
ATOM 4084 N N . GLY A 1 541 ? 4.923 11.408 12.625 1.00 86.00 541 GLY A N 1
ATOM 4085 C CA . GLY A 1 541 ? 5.325 12.171 13.809 1.00 86.00 541 GLY A CA 1
ATOM 4086 C C . GLY A 1 541 ? 5.996 13.502 13.460 1.00 86.00 541 GLY A C 1
ATOM 4087 O O . GLY A 1 541 ? 5.647 14.535 14.031 1.00 86.00 541 GLY A O 1
ATOM 4088 N N . LEU A 1 542 ? 6.896 13.508 12.474 1.00 90.00 542 LEU A N 1
ATOM 4089 C CA . LEU A 1 542 ? 7.563 14.723 12.001 1.00 90.00 542 LEU A CA 1
ATOM 4090 C C . LEU A 1 542 ? 6.594 15.691 11.309 1.00 90.00 542 LEU A C 1
ATOM 4092 O O . LEU A 1 542 ? 6.663 16.894 11.551 1.00 90.00 542 LEU A O 1
ATOM 4096 N N . ALA A 1 543 ? 5.665 15.194 10.489 1.00 88.56 543 ALA A N 1
ATOM 4097 C CA . ALA A 1 543 ? 4.645 16.027 9.851 1.00 88.56 543 ALA A CA 1
ATOM 4098 C C . ALA A 1 543 ? 3.728 16.692 10.892 1.00 88.56 543 ALA A C 1
ATOM 4100 O O . ALA A 1 543 ? 3.440 17.888 10.795 1.00 88.56 543 ALA A O 1
ATOM 4101 N N . VAL A 1 544 ? 3.324 15.943 11.926 1.00 86.88 544 VAL A N 1
ATOM 4102 C CA . VAL A 1 544 ? 2.574 16.482 13.072 1.00 86.88 544 VAL A CA 1
ATOM 4103 C C . VAL A 1 544 ? 3.408 17.521 13.822 1.00 86.88 544 VAL A C 1
ATOM 4105 O O . VAL A 1 544 ? 2.910 18.614 14.092 1.00 86.88 544 VAL A O 1
ATOM 4108 N N . LEU A 1 545 ? 4.680 17.228 14.111 1.00 88.94 545 LEU A N 1
ATOM 4109 C CA . LEU A 1 545 ? 5.586 18.153 14.794 1.00 88.94 545 LEU A CA 1
ATOM 4110 C C . LEU A 1 545 ? 5.720 19.469 14.025 1.00 88.94 545 LEU A C 1
ATOM 4112 O O . LEU A 1 545 ? 5.565 20.535 14.619 1.00 88.94 545 LEU A O 1
ATOM 4116 N N . ILE A 1 546 ? 5.941 19.407 12.710 1.00 90.00 546 ILE A N 1
ATOM 4117 C CA . ILE A 1 546 ? 6.005 20.587 11.838 1.00 90.00 546 ILE A CA 1
ATOM 4118 C C . ILE A 1 546 ? 4.704 21.369 11.926 1.00 90.00 546 ILE A C 1
ATOM 4120 O O . ILE A 1 546 ? 4.733 22.578 12.137 1.00 90.00 546 ILE A O 1
ATOM 4124 N N . LYS A 1 547 ? 3.554 20.698 11.828 1.00 87.25 547 LYS A N 1
ATOM 4125 C CA . LYS A 1 547 ? 2.269 21.392 11.878 1.00 87.25 547 LYS A CA 1
ATOM 4126 C C . LYS A 1 547 ? 2.029 22.089 13.221 1.00 87.25 547 LYS A C 1
ATOM 4128 O O . LYS A 1 547 ? 1.473 23.192 13.238 1.00 87.25 547 LYS A O 1
ATOM 4133 N N . LEU A 1 548 ? 2.456 21.477 14.326 1.00 86.50 548 LEU A N 1
ATOM 4134 C CA . LEU A 1 548 ? 2.309 22.017 15.680 1.00 86.50 548 LEU A CA 1
ATOM 4135 C C . LEU A 1 548 ? 3.302 23.145 15.994 1.00 86.50 548 LEU A C 1
ATOM 4137 O O . LEU A 1 548 ? 2.933 24.088 16.689 1.00 86.50 548 LEU A O 1
ATOM 4141 N N . THR A 1 549 ? 4.531 23.073 15.479 1.00 85.88 549 THR A N 1
ATOM 4142 C CA . THR A 1 549 ? 5.623 23.998 15.838 1.00 85.88 549 THR A CA 1
ATOM 4143 C C . THR A 1 549 ? 5.854 25.110 14.814 1.00 85.88 549 THR A C 1
ATOM 4145 O O . THR A 1 549 ? 6.169 26.234 15.197 1.00 85.88 549 THR A O 1
ATOM 4148 N N . ILE A 1 550 ? 5.655 24.847 13.518 1.00 79.06 550 ILE A N 1
ATOM 4149 C CA . ILE A 1 550 ? 5.994 25.764 12.419 1.00 79.06 550 ILE A CA 1
ATOM 4150 C C . ILE A 1 550 ? 4.730 26.276 11.746 1.00 79.06 550 ILE A C 1
ATOM 4152 O O . ILE A 1 550 ? 3.841 25.503 11.377 1.00 79.06 550 ILE A O 1
ATOM 4156 N N . THR A 1 551 ? 4.607 27.602 11.617 1.00 76.19 551 THR A N 1
ATOM 4157 C CA . THR A 1 551 ? 3.456 28.223 10.943 1.00 76.19 551 THR A CA 1
ATOM 4158 C C . THR A 1 551 ? 3.674 28.136 9.446 1.00 76.19 551 THR A C 1
ATOM 4160 O O . THR A 1 551 ? 4.454 28.898 8.885 1.00 76.19 551 THR A O 1
ATOM 4163 N N . LEU A 1 552 ? 3.015 27.161 8.818 1.00 79.69 552 LEU A N 1
ATOM 4164 C CA . LEU A 1 552 ? 3.040 26.999 7.372 1.00 79.69 552 LEU A CA 1
ATOM 4165 C C . LEU A 1 552 ? 2.374 28.194 6.695 1.00 79.69 552 LEU A C 1
ATOM 4167 O O . LEU A 1 552 ? 1.370 28.722 7.175 1.00 79.69 552 LEU A O 1
ATOM 4171 N N . SER A 1 553 ? 2.942 28.614 5.566 1.00 84.00 553 SER A N 1
ATOM 4172 C CA . SER A 1 553 ? 2.319 29.642 4.745 1.00 84.00 553 SER A CA 1
ATOM 4173 C C . SER A 1 553 ? 0.993 29.114 4.173 1.00 84.00 553 SER A C 1
ATOM 4175 O O . SER A 1 553 ? 0.907 27.929 3.840 1.00 84.00 553 SER A O 1
ATOM 4177 N N . PRO A 1 554 ? -0.033 29.969 3.995 1.00 79.50 554 PRO A N 1
ATOM 4178 C CA . PRO A 1 554 ? -1.319 29.550 3.428 1.00 79.50 554 PRO A CA 1
ATOM 4179 C C . PRO A 1 554 ? -1.188 28.840 2.074 1.00 79.50 554 PRO A C 1
ATOM 4181 O O . PRO A 1 554 ? -1.930 27.908 1.791 1.00 79.50 554 PRO A O 1
ATOM 4184 N N . ARG A 1 555 ? -0.190 29.235 1.273 1.00 80.81 555 ARG A N 1
ATOM 4185 C CA . ARG A 1 555 ? 0.137 28.607 -0.012 1.00 80.81 555 ARG A CA 1
ATOM 4186 C C . ARG A 1 555 ? 0.582 27.150 0.146 1.00 80.81 555 ARG A C 1
ATOM 4188 O O . ARG A 1 555 ? 0.105 26.290 -0.581 1.00 80.81 555 ARG A O 1
ATOM 4195 N N . LEU A 1 556 ? 1.439 26.848 1.126 1.00 83.38 556 LEU A N 1
ATOM 4196 C CA . LEU A 1 556 ? 1.853 25.469 1.411 1.00 83.38 556 LEU A CA 1
ATOM 4197 C C . LEU A 1 556 ? 0.700 24.625 1.967 1.00 83.38 556 LEU A C 1
ATOM 4199 O O . LEU A 1 556 ? 0.608 23.448 1.639 1.00 83.38 556 LEU A O 1
ATOM 4203 N N . GLU A 1 557 ? -0.198 25.201 2.770 1.00 83.12 557 GLU A N 1
ATOM 4204 C CA . GLU A 1 557 ? -1.404 24.489 3.227 1.00 83.12 557 GLU A CA 1
ATOM 4205 C C . GLU A 1 557 ? -2.320 24.119 2.047 1.00 83.12 557 GLU A C 1
ATOM 4207 O O . GLU A 1 557 ? -2.841 23.005 1.987 1.00 83.12 557 GLU A O 1
ATOM 4212 N N . GLU A 1 558 ? -2.467 25.027 1.081 1.00 81.25 558 GLU A N 1
ATOM 4213 C CA . GLU A 1 558 ? -3.241 24.812 -0.144 1.00 81.25 558 GLU A CA 1
ATOM 4214 C C . GLU A 1 558 ? -2.578 23.777 -1.073 1.00 81.25 558 GLU A C 1
ATOM 4216 O O . GLU A 1 558 ? -3.236 22.847 -1.539 1.00 81.25 558 GLU A O 1
ATOM 4221 N N . GLY A 1 559 ? -1.256 23.850 -1.262 1.00 85.81 559 GLY A N 1
ATOM 4222 C CA . GLY A 1 559 ? -0.490 22.830 -1.987 1.00 85.81 559 GLY A CA 1
ATOM 4223 C C . GLY A 1 559 ? -0.572 21.444 -1.337 1.00 85.81 559 GLY A C 1
ATOM 4224 O O . GLY A 1 559 ? -0.694 20.436 -2.033 1.00 85.81 559 GLY A O 1
ATOM 4225 N N . ALA A 1 560 ? -0.575 21.385 -0.002 1.00 86.88 560 ALA A N 1
ATOM 4226 C CA . ALA A 1 560 ? -0.755 20.150 0.755 1.00 86.88 560 ALA A CA 1
ATOM 4227 C C . ALA A 1 560 ? -2.146 19.549 0.543 1.00 86.88 560 ALA A C 1
ATOM 4229 O O . ALA A 1 560 ? -2.269 18.339 0.327 1.00 86.88 560 ALA A O 1
ATOM 4230 N N . TYR A 1 561 ? -3.174 20.401 0.542 1.00 83.38 561 TYR A N 1
ATOM 4231 C CA . TYR A 1 561 ? -4.539 19.997 0.229 1.00 83.38 561 TYR A CA 1
ATOM 4232 C C . TYR A 1 561 ? -4.642 19.436 -1.192 1.00 83.38 561 TYR A C 1
ATOM 4234 O O . TYR A 1 561 ? -5.188 18.348 -1.371 1.00 83.38 561 TYR A O 1
ATOM 4242 N N . LEU A 1 562 ? -4.078 20.126 -2.189 1.00 84.31 562 LEU A N 1
ATOM 4243 C CA . LEU A 1 562 ? -4.091 19.672 -3.582 1.00 84.31 562 LEU A CA 1
ATOM 4244 C C . LEU A 1 562 ? -3.367 18.335 -3.762 1.00 84.31 562 LEU A C 1
ATOM 4246 O O . LEU A 1 562 ? -3.897 17.452 -4.432 1.00 84.31 562 LEU A O 1
ATOM 4250 N N . MET A 1 563 ? -2.204 18.152 -3.127 1.00 87.25 563 MET A N 1
ATOM 4251 C CA . MET A 1 563 ? -1.470 16.881 -3.164 1.00 87.25 563 MET A CA 1
ATOM 4252 C C . MET A 1 563 ? -2.317 15.746 -2.597 1.00 87.25 563 MET A C 1
ATOM 4254 O O . MET A 1 563 ? -2.514 14.722 -3.250 1.00 87.25 563 MET A O 1
ATOM 4258 N N . HIS A 1 564 ? -2.853 15.945 -1.394 1.00 82.81 564 HIS A N 1
ATOM 4259 C CA . HIS A 1 564 ? -3.717 14.967 -0.751 1.00 82.81 564 HIS A CA 1
ATOM 4260 C C . HIS A 1 564 ? -4.935 14.644 -1.628 1.00 82.81 564 HIS A C 1
ATOM 4262 O O . HIS A 1 564 ? -5.235 13.475 -1.870 1.00 82.81 564 HIS A O 1
ATOM 4268 N N . HIS A 1 565 ? -5.613 15.664 -2.154 1.00 80.31 565 HIS A N 1
ATOM 4269 C CA . HIS A 1 565 ? -6.805 15.498 -2.979 1.00 80.31 565 HIS A CA 1
ATOM 4270 C C . HIS A 1 565 ? -6.521 14.749 -4.287 1.00 80.31 565 HIS A C 1
ATOM 4272 O O . HIS A 1 565 ? -7.245 13.818 -4.629 1.00 80.31 565 HIS A O 1
ATOM 4278 N N . PHE A 1 566 ? -5.433 15.097 -4.978 1.00 84.00 566 PHE A N 1
ATOM 4279 C CA . PHE A 1 566 ? -5.032 14.442 -6.220 1.00 84.00 566 PHE A CA 1
ATOM 4280 C C . PHE A 1 566 ? -4.767 12.950 -6.008 1.00 84.00 566 PHE A C 1
ATOM 4282 O O . PHE A 1 566 ? -5.390 12.114 -6.661 1.00 84.00 566 PHE A O 1
ATOM 4289 N N . PHE A 1 567 ? -3.897 12.595 -5.057 1.00 83.25 567 PHE A N 1
ATOM 4290 C CA . PHE A 1 567 ? -3.542 11.193 -4.835 1.00 83.25 567 PHE A CA 1
ATOM 4291 C C . PHE A 1 567 ? -4.736 10.377 -4.326 1.00 83.25 567 PHE A C 1
ATOM 4293 O O . PHE A 1 567 ? -4.946 9.256 -4.784 1.00 83.25 567 PHE A O 1
ATOM 4300 N N . THR A 1 568 ? -5.570 10.942 -3.449 1.00 75.12 568 THR A N 1
ATOM 4301 C CA . THR A 1 568 ? -6.770 10.245 -2.949 1.00 75.12 568 THR A CA 1
ATOM 4302 C C . THR A 1 568 ? -7.824 9.975 -4.023 1.00 75.12 568 THR A C 1
ATOM 4304 O O . THR A 1 568 ? -8.602 9.039 -3.863 1.00 75.12 568 THR A O 1
ATOM 4307 N N . GLN A 1 569 ? -7.861 10.743 -5.115 1.00 77.88 569 GLN A N 1
ATOM 4308 C CA . GLN A 1 569 ? -8.792 10.506 -6.223 1.00 77.88 569 GLN A CA 1
ATOM 4309 C C . GLN A 1 569 ? -8.180 9.673 -7.351 1.00 77.88 569 GLN A C 1
ATOM 4311 O O . GLN A 1 569 ? -8.809 8.727 -7.821 1.00 77.88 569 GLN A O 1
ATOM 4316 N N . ALA A 1 570 ? -6.967 10.016 -7.783 1.00 84.00 570 ALA A N 1
ATOM 4317 C CA . ALA A 1 570 ? -6.342 9.415 -8.956 1.00 84.00 570 ALA A CA 1
ATOM 4318 C C . ALA A 1 570 ? -5.714 8.046 -8.656 1.00 84.00 570 ALA A C 1
ATOM 4320 O O . ALA A 1 570 ? -5.784 7.148 -9.489 1.00 84.00 570 ALA A O 1
ATOM 4321 N N . ALA A 1 571 ? -5.117 7.871 -7.473 1.00 85.19 571 ALA A N 1
ATOM 4322 C CA . ALA A 1 571 ? -4.311 6.690 -7.164 1.00 85.19 571 ALA A CA 1
ATOM 4323 C C . ALA A 1 571 ? -5.035 5.636 -6.309 1.00 85.19 571 ALA A C 1
ATOM 4325 O O . ALA A 1 571 ? -4.540 4.519 -6.195 1.00 85.19 571 ALA A O 1
ATOM 4326 N N . ALA A 1 572 ? -6.210 5.943 -5.743 1.00 84.62 572 ALA A N 1
ATOM 4327 C CA . ALA A 1 572 ? -6.904 5.046 -4.814 1.00 84.62 572 ALA A CA 1
ATOM 4328 C C . ALA A 1 572 ? -7.221 3.664 -5.418 1.00 84.62 572 ALA A C 1
ATOM 4330 O O . ALA A 1 572 ? -6.740 2.656 -4.910 1.00 84.62 572 ALA A O 1
ATOM 4331 N N . TYR A 1 573 ? -7.987 3.590 -6.512 1.00 90.50 573 TYR A N 1
ATOM 4332 C CA . TYR A 1 573 ? -8.318 2.304 -7.148 1.00 90.50 573 TYR A CA 1
ATOM 4333 C C . TYR A 1 573 ? -7.118 1.576 -7.773 1.00 90.50 573 TYR A C 1
ATOM 4335 O O . TYR A 1 573 ? -7.014 0.370 -7.552 1.00 90.50 573 TYR A O 1
ATOM 4343 N N . PRO A 1 574 ? -6.184 2.249 -8.478 1.00 91.56 574 PRO A N 1
ATOM 4344 C CA . PRO A 1 574 ? -4.969 1.590 -8.960 1.00 91.56 574 PRO A CA 1
ATOM 4345 C C . PRO A 1 574 ? -4.163 0.918 -7.834 1.00 91.56 574 PRO A C 1
ATOM 4347 O O . PRO A 1 574 ? -3.703 -0.215 -7.973 1.00 91.56 574 PRO A O 1
ATOM 4350 N N . ILE A 1 575 ? -4.040 1.584 -6.680 1.00 89.19 575 ILE A N 1
ATOM 4351 C CA . ILE A 1 575 ? -3.346 1.031 -5.510 1.00 89.19 575 ILE A CA 1
ATOM 4352 C C . ILE A 1 575 ? -4.137 -0.117 -4.885 1.00 89.19 575 ILE A C 1
ATOM 4354 O O . ILE A 1 575 ? -3.551 -1.137 -4.533 1.00 89.19 575 ILE A O 1
ATOM 4358 N N . LEU A 1 576 ? -5.460 0.007 -4.763 1.00 89.69 576 LEU A N 1
ATOM 4359 C CA . LEU A 1 576 ? -6.299 -1.082 -4.255 1.00 89.69 576 LEU A CA 1
ATOM 4360 C C . LEU A 1 576 ? -6.214 -2.330 -5.142 1.00 89.69 576 LEU A C 1
ATOM 4362 O O . LEU A 1 576 ? -6.225 -3.441 -4.617 1.00 89.69 576 LEU A O 1
ATOM 4366 N N . PHE A 1 577 ? -6.076 -2.148 -6.457 1.00 92.81 577 PHE A N 1
ATOM 436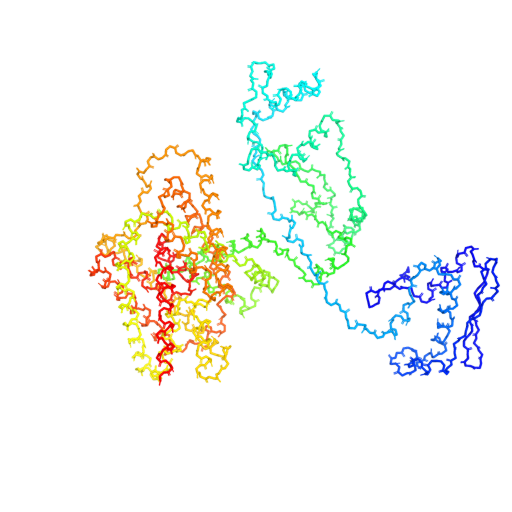7 C CA . PHE A 1 577 ? -5.917 -3.240 -7.413 1.00 92.81 577 PHE A CA 1
ATOM 4368 C C . PHE A 1 577 ? -4.582 -3.957 -7.232 1.00 92.81 577 PHE A C 1
ATOM 4370 O O . PHE A 1 577 ? -4.550 -5.173 -7.039 1.00 92.81 577 PHE A O 1
ATOM 4377 N N . GLY A 1 578 ? -3.480 -3.198 -7.223 1.00 89.44 578 GLY A N 1
ATOM 4378 C CA . GLY A 1 578 ? -2.155 -3.764 -6.978 1.00 89.44 578 GLY A CA 1
ATOM 4379 C C . GLY A 1 578 ? -2.069 -4.451 -5.612 1.00 89.44 578 GLY A C 1
ATOM 4380 O O . GLY A 1 578 ? -1.507 -5.539 -5.513 1.00 89.44 578 GLY A O 1
ATOM 4381 N N . MET A 1 579 ? -2.720 -3.898 -4.581 1.00 86.12 579 MET A N 1
ATOM 4382 C CA . MET A 1 579 ? -2.846 -4.547 -3.271 1.00 86.12 579 MET A CA 1
ATOM 4383 C C . MET A 1 579 ? -3.599 -5.874 -3.370 1.00 86.12 579 MET A C 1
ATOM 4385 O O . MET A 1 579 ? -3.151 -6.861 -2.793 1.00 86.12 579 MET A O 1
ATOM 4389 N N . GLY A 1 580 ? -4.732 -5.899 -4.073 1.00 87.62 580 GLY A N 1
ATOM 4390 C CA . GLY A 1 580 ? -5.532 -7.105 -4.261 1.00 87.62 580 GLY A CA 1
ATOM 4391 C C . GLY A 1 580 ? -4.726 -8.252 -4.873 1.00 87.62 580 GLY A C 1
ATOM 4392 O O . GLY A 1 580 ? -4.725 -9.380 -4.380 1.00 87.62 580 GLY A O 1
ATOM 4393 N N . LEU A 1 581 ? -3.960 -7.931 -5.913 1.00 89.00 581 LEU A N 1
ATOM 4394 C CA . LEU A 1 581 ? -3.114 -8.884 -6.627 1.00 89.00 581 LEU A CA 1
ATOM 4395 C C . LEU A 1 581 ? -1.937 -9.391 -5.777 1.00 89.00 581 LEU A C 1
ATOM 4397 O O . LEU A 1 581 ? -1.612 -10.581 -5.790 1.00 89.00 581 LEU A O 1
ATOM 4401 N N . THR A 1 582 ? -1.287 -8.492 -5.035 1.00 83.50 582 THR A N 1
ATOM 4402 C CA . THR A 1 582 ? -0.000 -8.783 -4.381 1.00 83.50 582 THR A CA 1
ATOM 4403 C C . THR A 1 582 ? -0.122 -9.199 -2.919 1.00 83.50 582 THR A C 1
ATOM 4405 O O . THR A 1 582 ? 0.575 -10.115 -2.490 1.00 83.50 582 THR A O 1
ATOM 4408 N N . LEU A 1 583 ? -1.010 -8.557 -2.155 1.00 78.69 583 LEU A N 1
ATOM 4409 C CA . LEU A 1 583 ? -1.081 -8.662 -0.693 1.00 78.69 583 LEU A CA 1
ATOM 4410 C C . LEU A 1 583 ? -2.282 -9.468 -0.181 1.00 78.69 583 LEU A C 1
ATOM 4412 O O . LEU A 1 583 ? -2.355 -9.736 1.018 1.00 78.69 583 LEU A O 1
ATOM 4416 N N . THR A 1 584 ? -3.224 -9.858 -1.045 1.00 80.00 584 THR A N 1
ATOM 4417 C CA . THR A 1 584 ? -4.401 -10.645 -0.636 1.00 80.00 584 THR A CA 1
ATOM 4418 C C . THR A 1 584 ? -4.445 -12.004 -1.334 1.00 80.00 584 THR A C 1
ATOM 4420 O O . THR A 1 584 ? -5.190 -12.170 -2.294 1.00 80.00 584 THR A O 1
ATOM 4423 N N . PRO A 1 585 ? -3.656 -13.001 -0.890 1.00 79.81 585 PRO A N 1
ATOM 4424 C CA . PRO A 1 585 ? -3.642 -14.317 -1.522 1.00 79.81 585 PRO A CA 1
ATOM 4425 C C . PRO A 1 585 ? -4.982 -15.042 -1.342 1.00 79.81 585 PRO A C 1
ATOM 4427 O O . PRO A 1 585 ? -5.439 -15.271 -0.219 1.00 79.81 585 PRO A O 1
ATOM 4430 N N . TRP A 1 586 ? -5.594 -15.451 -2.457 1.00 85.44 586 TRP A N 1
ATOM 4431 C CA . TRP A 1 586 ? -6.918 -16.082 -2.476 1.00 85.44 586 TRP A CA 1
ATOM 4432 C C . TRP A 1 586 ? -6.988 -17.358 -1.631 1.00 85.44 586 TRP A C 1
ATOM 4434 O O . TRP A 1 586 ? -7.913 -17.552 -0.846 1.00 85.44 586 TRP A O 1
ATOM 4444 N N . GLN A 1 587 ? -5.980 -18.222 -1.740 1.00 79.75 587 GLN A N 1
ATOM 4445 C CA . GLN A 1 587 ? -5.963 -19.500 -1.029 1.00 79.75 587 GLN A CA 1
ATOM 4446 C C . GLN A 1 587 ? -5.938 -19.318 0.497 1.00 79.75 587 GLN A C 1
ATOM 4448 O O . GLN A 1 587 ? -6.580 -20.079 1.220 1.00 79.75 587 GLN A O 1
ATOM 4453 N N . ALA A 1 588 ? -5.255 -18.277 0.980 1.00 72.69 588 ALA A N 1
ATOM 4454 C CA . ALA A 1 588 ? -5.226 -17.931 2.396 1.00 72.69 588 ALA A CA 1
ATOM 4455 C C . ALA A 1 588 ? -6.576 -17.375 2.876 1.00 72.69 588 ALA A C 1
ATOM 4457 O O . ALA A 1 588 ? -6.987 -17.643 3.998 1.00 72.69 588 ALA A O 1
ATOM 4458 N N . LEU A 1 589 ? -7.294 -16.635 2.025 1.00 78.94 589 LEU A N 1
ATOM 4459 C CA . LEU A 1 589 ? -8.658 -16.197 2.327 1.00 78.94 589 LEU A CA 1
ATOM 4460 C C . LEU A 1 589 ? -9.606 -17.390 2.459 1.00 78.94 589 LEU A C 1
ATOM 4462 O O . LEU A 1 589 ? -10.349 -17.476 3.436 1.00 78.94 589 LEU A O 1
ATOM 4466 N N . VAL A 1 590 ? -9.553 -18.322 1.503 1.00 82.06 590 VAL A N 1
ATOM 4467 C CA . VAL A 1 590 ? -10.434 -19.498 1.472 1.00 82.06 590 VAL A CA 1
ATOM 4468 C C . VAL A 1 590 ? -10.181 -20.436 2.653 1.00 82.06 590 VAL A C 1
ATOM 4470 O O . VAL A 1 590 ? -11.135 -20.989 3.200 1.00 82.06 590 VAL A O 1
ATOM 4473 N N . SER A 1 591 ? -8.930 -20.584 3.098 1.00 71.31 591 SER A N 1
ATOM 4474 C CA . SER A 1 591 ? -8.582 -21.498 4.195 1.00 71.31 591 SER A CA 1
ATOM 4475 C C . SER A 1 591 ? -9.190 -21.113 5.550 1.00 71.31 591 SER A C 1
ATOM 4477 O O . SER A 1 591 ? -9.305 -21.970 6.425 1.00 71.31 591 SER A O 1
ATOM 4479 N N . VAL A 1 592 ? -9.629 -19.861 5.721 1.00 72.00 592 VAL A N 1
ATOM 4480 C CA . VAL A 1 592 ? -10.201 -19.342 6.979 1.00 72.00 592 VAL A CA 1
ATOM 4481 C C . VAL A 1 592 ? -11.696 -19.012 6.849 1.00 72.00 592 VAL A C 1
ATOM 4483 O O . VAL A 1 592 ? -12.310 -18.485 7.775 1.00 72.00 592 VAL A O 1
ATOM 4486 N N . LEU A 1 593 ? -12.351 -19.433 5.758 1.00 77.56 593 LEU A N 1
ATOM 4487 C CA . LEU A 1 593 ? -13.810 -19.323 5.568 1.00 77.56 593 LEU A CA 1
ATOM 4488 C C . LEU A 1 593 ? -14.638 -20.270 6.464 1.00 77.56 593 LEU A C 1
ATOM 4490 O O . LEU A 1 593 ? -15.789 -20.581 6.149 1.00 77.56 593 LEU A O 1
ATOM 4494 N N . ALA A 1 594 ? -14.104 -20.728 7.600 1.00 84.94 594 ALA A N 1
ATOM 4495 C CA . ALA A 1 594 ? -14.925 -21.429 8.576 1.00 84.94 594 ALA A CA 1
ATOM 4496 C C . ALA A 1 594 ? -15.885 -20.422 9.247 1.00 84.94 594 ALA A C 1
ATOM 4498 O O . ALA A 1 594 ? -15.446 -19.337 9.648 1.00 84.94 594 ALA A O 1
ATOM 4499 N N . PRO A 1 595 ? -17.173 -20.770 9.445 1.00 86.94 595 PRO A N 1
ATOM 4500 C CA . PRO A 1 595 ? -18.160 -19.857 10.027 1.00 86.94 595 PRO A CA 1
ATOM 4501 C C . PRO A 1 595 ? -17.727 -19.260 11.369 1.00 86.94 595 PRO A C 1
ATOM 4503 O O . PRO A 1 595 ? -18.004 -18.099 11.651 1.00 86.94 595 PRO A O 1
ATOM 4506 N N . VAL A 1 596 ? -16.995 -20.041 12.168 1.00 90.00 596 VAL A N 1
ATOM 4507 C CA . VAL A 1 596 ? -16.463 -19.628 13.470 1.00 90.00 596 VAL A CA 1
ATOM 4508 C C . VAL A 1 596 ? -15.547 -18.404 13.341 1.00 90.00 596 VAL A C 1
ATOM 4510 O O . VAL A 1 596 ? -15.790 -17.396 13.999 1.00 90.00 596 VAL A O 1
ATOM 4513 N N . TYR A 1 597 ? -14.550 -18.444 12.448 1.00 89.31 597 TYR A N 1
ATOM 4514 C CA . TYR A 1 597 ? -13.633 -17.318 12.233 1.00 89.31 597 TYR A CA 1
ATOM 4515 C C . TYR A 1 597 ? -14.364 -16.101 11.667 1.00 89.31 597 TYR A C 1
ATOM 4517 O O . TYR A 1 597 ? -14.168 -14.990 12.155 1.00 89.31 597 TYR A O 1
ATOM 4525 N N . LEU A 1 598 ? -15.250 -16.304 10.687 1.00 91.12 598 LEU A N 1
ATOM 4526 C CA . LEU A 1 598 ? -15.999 -15.214 10.057 1.00 91.12 598 LEU A CA 1
ATOM 4527 C C . LEU A 1 598 ? -16.881 -14.458 11.053 1.00 91.12 598 LEU A C 1
ATOM 4529 O O . LEU A 1 598 ? -16.875 -13.227 11.058 1.00 91.12 598 LEU A O 1
ATOM 4533 N N . ILE A 1 599 ? -17.605 -15.172 11.918 1.00 94.38 599 ILE A N 1
ATOM 4534 C CA . ILE A 1 599 ? -18.461 -14.545 12.932 1.00 94.38 599 ILE A CA 1
ATOM 4535 C C . ILE A 1 599 ? -17.605 -13.795 13.955 1.00 94.38 599 ILE A C 1
ATOM 4537 O O . ILE A 1 599 ? -17.912 -12.645 14.271 1.00 94.38 599 ILE A O 1
ATOM 4541 N N . THR A 1 600 ? -16.514 -14.392 14.442 1.00 94.88 600 THR A N 1
ATOM 4542 C CA . THR A 1 600 ? -15.610 -13.726 15.391 1.00 94.88 600 THR A CA 1
ATOM 4543 C C . THR A 1 600 ? -15.010 -12.446 14.807 1.00 94.88 600 THR A C 1
ATOM 4545 O O . THR A 1 600 ? -15.032 -11.405 15.468 1.00 94.88 600 THR A O 1
ATOM 4548 N N . ILE A 1 601 ? -14.519 -12.489 13.565 1.00 94.56 601 ILE A N 1
ATOM 4549 C CA . ILE A 1 601 ? -13.965 -11.324 12.858 1.00 94.56 601 ILE A CA 1
ATOM 4550 C C . ILE A 1 601 ? -15.044 -10.250 12.691 1.00 94.56 601 ILE A C 1
ATOM 4552 O O . ILE A 1 601 ? -14.833 -9.095 13.071 1.00 94.56 601 ILE A O 1
ATOM 4556 N N . PHE A 1 602 ? -16.223 -10.639 12.197 1.00 95.38 602 PHE A N 1
ATOM 4557 C CA . PHE A 1 602 ? -17.350 -9.733 11.998 1.00 95.38 602 PHE A CA 1
ATOM 4558 C C . PHE A 1 602 ? -17.750 -9.014 13.285 1.00 95.38 602 PHE A C 1
ATOM 4560 O O . PHE A 1 602 ? -17.854 -7.787 13.307 1.00 95.38 602 PHE A O 1
ATOM 4567 N N . VAL A 1 603 ? -17.926 -9.760 14.375 1.00 97.19 603 VAL A N 1
ATOM 4568 C CA . VAL A 1 603 ? -18.316 -9.199 15.673 1.00 97.19 603 VAL A CA 1
ATOM 4569 C C . VAL A 1 603 ? -17.226 -8.286 16.238 1.00 97.19 603 VAL A C 1
ATOM 4571 O O . VAL A 1 603 ? -17.545 -7.239 16.804 1.00 97.19 603 VAL A O 1
ATOM 4574 N N . THR A 1 604 ? -15.949 -8.621 16.046 1.00 96.62 604 THR A N 1
ATOM 4575 C CA . THR A 1 604 ? -14.821 -7.783 16.487 1.00 96.62 604 THR A CA 1
ATOM 4576 C C . THR A 1 604 ? -14.853 -6.417 15.794 1.00 96.62 604 THR A C 1
ATOM 4578 O O . THR A 1 604 ? -14.871 -5.380 16.462 1.00 96.62 604 THR A O 1
ATOM 4581 N N . VAL A 1 605 ? -14.956 -6.397 14.461 1.00 96.62 605 VAL A N 1
ATOM 4582 C CA . VAL A 1 605 ? -15.006 -5.153 13.671 1.00 96.62 605 VAL A CA 1
ATOM 4583 C C . VAL A 1 605 ? -16.295 -4.369 13.937 1.00 96.62 605 VAL A C 1
ATOM 4585 O O . VAL A 1 605 ? -16.267 -3.145 14.092 1.00 96.62 605 VAL A O 1
ATOM 4588 N N . LEU A 1 606 ? -17.432 -5.057 14.065 1.00 96.94 606 LEU A N 1
ATOM 4589 C CA . LEU A 1 606 ? -18.702 -4.427 14.424 1.00 96.94 606 LEU A CA 1
ATOM 4590 C C . LEU A 1 606 ? -18.628 -3.765 15.807 1.00 96.94 606 LEU A C 1
ATOM 4592 O O . LEU A 1 606 ? -19.170 -2.677 15.996 1.00 96.94 606 LEU A O 1
ATOM 4596 N N . THR A 1 607 ? -17.928 -4.379 16.761 1.00 97.44 607 THR A N 1
ATOM 4597 C CA . THR A 1 607 ? -17.720 -3.799 18.094 1.00 97.44 607 THR A CA 1
ATOM 4598 C C . THR A 1 607 ? -16.923 -2.498 18.005 1.00 97.44 607 THR A C 1
ATOM 4600 O O . THR A 1 607 ? -17.342 -1.500 18.596 1.00 97.44 607 THR A O 1
ATOM 4603 N N . LEU A 1 608 ? -15.847 -2.452 17.206 1.00 95.88 608 LEU A N 1
ATOM 4604 C CA . LEU A 1 608 ? -15.103 -1.209 16.942 1.00 95.88 608 LEU A CA 1
ATOM 4605 C C . LEU A 1 608 ? -16.018 -0.114 16.370 1.00 95.88 608 LEU A C 1
ATOM 4607 O O . LEU A 1 608 ? -16.012 1.023 16.857 1.00 95.88 608 LEU A O 1
ATOM 4611 N N . ALA A 1 609 ? -16.860 -0.465 15.394 1.00 96.00 609 ALA A N 1
ATOM 4612 C CA . ALA A 1 609 ? -17.817 0.459 14.787 1.00 96.00 609 ALA A CA 1
ATOM 4613 C C . ALA A 1 609 ? -18.825 1.015 15.807 1.00 96.00 609 ALA A C 1
ATOM 4615 O O . ALA A 1 609 ? -19.007 2.231 15.911 1.00 96.00 609 ALA A O 1
ATOM 4616 N N . LEU A 1 610 ? -19.468 0.136 16.582 1.00 96.19 610 LEU A N 1
ATOM 4617 C CA . LEU A 1 610 ? -20.502 0.510 17.550 1.00 96.19 610 LEU A CA 1
ATOM 4618 C C . LEU A 1 610 ? -19.934 1.351 18.693 1.00 96.19 610 LEU A C 1
ATOM 4620 O O . LEU A 1 610 ? -20.504 2.386 19.044 1.00 96.19 610 LEU A O 1
ATOM 4624 N N . VAL A 1 611 ? -18.787 0.952 19.244 1.00 95.75 611 VAL A N 1
ATOM 4625 C CA . VAL A 1 611 ? -18.123 1.713 20.307 1.00 95.75 611 VAL A CA 1
ATOM 4626 C C . VAL A 1 611 ? -17.639 3.057 19.775 1.00 95.75 611 VAL A C 1
ATOM 4628 O O . VAL A 1 611 ? -17.827 4.075 20.440 1.00 95.75 611 VAL A O 1
ATOM 4631 N N . GLY A 1 612 ? -17.115 3.101 18.547 1.00 93.50 612 GLY A N 1
ATOM 4632 C CA . GLY A 1 612 ? -16.734 4.354 17.894 1.00 93.50 612 GLY A CA 1
ATOM 4633 C C . GLY A 1 612 ? -17.915 5.311 17.714 1.00 93.50 612 GLY A C 1
ATOM 4634 O O . GLY A 1 612 ? -17.760 6.514 17.923 1.00 93.50 612 GLY A O 1
ATOM 4635 N N . LEU A 1 613 ? -19.106 4.783 17.416 1.00 92.81 613 LEU A N 1
ATOM 4636 C CA . LEU A 1 613 ? -20.342 5.559 17.290 1.00 92.81 613 LEU A CA 1
ATOM 4637 C C . LEU A 1 613 ? -20.817 6.104 18.647 1.00 92.81 613 LEU A C 1
ATOM 4639 O O . LEU A 1 613 ? -21.150 7.287 18.763 1.00 92.81 613 LEU A O 1
ATOM 4643 N N . ILE A 1 614 ? -20.839 5.259 19.681 1.00 93.88 614 ILE A N 1
ATOM 4644 C CA . ILE A 1 614 ? -21.352 5.608 21.016 1.00 93.88 614 ILE A CA 1
ATOM 4645 C C . ILE A 1 614 ? -20.373 6.523 21.760 1.00 93.88 614 ILE A C 1
ATOM 4647 O O . ILE A 1 614 ? -20.743 7.617 22.190 1.00 93.88 614 ILE A O 1
ATOM 4651 N N . VAL A 1 615 ? -19.114 6.104 21.888 1.00 93.00 615 VAL A N 1
ATOM 4652 C CA . VAL A 1 615 ? -18.086 6.845 22.632 1.00 93.00 615 VAL A CA 1
ATOM 4653 C C . VAL A 1 615 ? -17.674 8.100 21.869 1.00 93.00 615 VAL A C 1
ATOM 4655 O O . VAL A 1 615 ? -17.481 9.148 22.482 1.00 93.00 615 VAL A O 1
ATOM 4658 N N . GLY A 1 616 ? -17.641 8.050 20.533 1.00 88.69 616 GLY A N 1
ATOM 4659 C CA . GLY A 1 616 ? -17.437 9.235 19.698 1.00 88.69 616 GLY A CA 1
ATOM 4660 C C . GLY A 1 616 ? -18.488 10.312 19.946 1.00 88.69 616 GLY A C 1
ATOM 4661 O O . GLY A 1 616 ? -18.156 11.491 20.100 1.00 88.69 616 GLY A O 1
ATOM 4662 N N . ARG A 1 617 ? -19.757 9.902 20.089 1.00 88.75 617 ARG A N 1
ATOM 4663 C CA . ARG A 1 617 ? -20.851 10.807 20.459 1.00 88.75 617 ARG A CA 1
ATOM 4664 C C . ARG A 1 617 ? -20.636 11.431 21.838 1.00 88.75 617 ARG A C 1
ATOM 4666 O O . ARG A 1 617 ? -20.887 12.625 21.992 1.00 88.75 617 ARG A O 1
ATOM 4673 N N . TRP A 1 618 ? -20.178 10.663 22.827 1.00 89.06 618 TRP A N 1
ATOM 4674 C CA . TRP A 1 618 ? -19.881 11.180 24.172 1.00 89.06 618 TRP A CA 1
ATOM 4675 C C . TRP A 1 618 ? -18.685 12.137 24.183 1.00 89.06 618 TRP A C 1
ATOM 4677 O O . TRP A 1 618 ? -18.722 13.153 24.872 1.00 89.06 618 TRP A O 1
ATOM 4687 N N . ALA A 1 619 ? -17.671 11.878 23.356 1.00 86.31 619 ALA A N 1
ATOM 4688 C CA . ALA A 1 619 ? -16.522 12.764 23.158 1.00 86.31 619 ALA A CA 1
ATOM 4689 C C . ALA A 1 619 ? -16.862 14.047 22.358 1.00 86.31 619 ALA A C 1
ATOM 4691 O O . ALA A 1 619 ? -16.013 14.929 22.174 1.00 86.31 619 ALA A O 1
ATOM 4692 N N . GLY A 1 620 ? -18.104 14.177 21.873 1.00 84.06 620 GLY A N 1
ATOM 4693 C CA . GLY A 1 620 ? -18.581 15.322 21.096 1.00 84.06 620 GLY A CA 1
ATOM 4694 C C . GLY A 1 620 ? -18.075 15.356 19.649 1.00 84.06 620 GLY A C 1
ATOM 4695 O O . GLY A 1 620 ? -18.114 16.417 19.019 1.00 84.06 620 GLY A O 1
ATOM 4696 N N . LEU A 1 621 ? -17.586 14.229 19.128 1.00 86.12 621 LEU A N 1
ATOM 4697 C CA . LEU A 1 621 ? -17.226 14.055 17.720 1.00 86.12 621 LEU A CA 1
ATOM 4698 C C . LEU A 1 621 ? -18.458 13.675 16.895 1.00 86.12 621 LEU A C 1
ATOM 4700 O O . LEU A 1 621 ? -19.480 13.239 17.434 1.00 86.12 621 LEU A O 1
ATOM 4704 N N . ASN A 1 622 ? -18.364 13.828 15.575 1.00 89.50 622 ASN A N 1
ATOM 4705 C CA . ASN A 1 622 ? -19.363 13.258 14.685 1.00 89.50 622 ASN A CA 1
ATOM 4706 C C . ASN A 1 622 ? -19.401 11.720 14.844 1.00 89.50 622 ASN A C 1
ATOM 4708 O O . ASN A 1 622 ? -18.375 11.076 14.614 1.00 89.50 622 ASN A O 1
ATOM 4712 N N . PRO A 1 623 ? -20.548 11.115 15.218 1.00 91.25 623 PRO A N 1
ATOM 4713 C CA . PRO A 1 623 ? -20.619 9.683 15.518 1.00 91.25 623 PRO A CA 1
ATOM 4714 C C . PRO A 1 623 ? -20.219 8.788 14.342 1.00 91.25 623 PRO A C 1
ATOM 4716 O O . PRO A 1 623 ? -19.566 7.771 14.547 1.00 91.25 623 PRO A O 1
ATOM 4719 N N . ILE A 1 624 ? -20.582 9.168 13.112 1.00 92.62 624 ILE A N 1
ATOM 4720 C CA . ILE A 1 624 ? -20.277 8.383 11.909 1.00 92.62 624 ILE A CA 1
ATOM 4721 C C . ILE A 1 624 ? -18.785 8.460 11.577 1.00 92.62 624 ILE A C 1
ATOM 4723 O O . ILE A 1 624 ? -18.160 7.431 11.341 1.00 92.62 624 ILE A O 1
ATOM 4727 N N . GLU A 1 625 ? -18.192 9.656 11.596 1.00 91.12 625 GLU A N 1
ATOM 4728 C CA . GLU A 1 625 ? -16.751 9.825 11.347 1.00 91.12 625 GLU A CA 1
ATOM 4729 C C . GLU A 1 625 ? -15.912 9.136 12.427 1.00 91.12 625 GLU A C 1
ATOM 4731 O O . GLU A 1 625 ? -14.948 8.448 12.104 1.00 91.12 625 GLU A O 1
ATOM 4736 N N . SER A 1 626 ? -16.322 9.243 13.695 1.00 92.44 626 SER A N 1
ATOM 4737 C CA . SER A 1 626 ? -15.667 8.551 14.809 1.00 92.44 626 SER A CA 1
ATOM 4738 C C . SER A 1 626 ? -15.771 7.030 14.683 1.00 92.44 626 SER A C 1
ATOM 4740 O O . SER A 1 626 ? -14.792 6.333 14.932 1.00 92.44 626 SER A O 1
ATOM 4742 N N . ALA A 1 627 ? -16.927 6.501 14.268 1.00 94.56 627 ALA A N 1
ATOM 4743 C CA . ALA A 1 627 ? -17.095 5.072 14.010 1.00 94.56 627 ALA A CA 1
ATOM 4744 C C . ALA A 1 627 ? -16.187 4.585 12.875 1.00 94.56 627 ALA A C 1
ATOM 4746 O O . ALA A 1 627 ? -15.514 3.572 13.031 1.00 94.56 627 ALA A O 1
ATOM 4747 N N . ILE A 1 628 ? -16.120 5.325 11.764 1.00 94.31 628 ILE A N 1
ATOM 4748 C CA . ILE A 1 628 ? -15.274 4.971 10.615 1.00 94.31 628 ILE A CA 1
ATOM 4749 C C . ILE A 1 628 ? -13.793 4.985 11.000 1.00 94.31 628 ILE A C 1
ATOM 4751 O O . ILE A 1 628 ? -13.077 4.051 10.651 1.00 94.31 628 ILE A O 1
ATOM 4755 N N . ILE A 1 629 ? -13.334 5.990 11.753 1.00 92.31 629 ILE A N 1
ATOM 4756 C CA . ILE A 1 629 ? -11.938 6.041 12.212 1.00 92.31 629 ILE A CA 1
ATOM 4757 C C . ILE A 1 629 ? -11.633 4.888 13.177 1.00 92.31 629 ILE A C 1
ATOM 4759 O O . ILE A 1 629 ? -10.563 4.299 13.093 1.00 92.31 629 ILE A O 1
ATOM 4763 N N . ASN A 1 630 ? -12.574 4.508 14.047 1.00 93.38 630 ASN A N 1
ATOM 4764 C CA . ASN A 1 630 ? -12.375 3.362 14.938 1.00 93.38 630 ASN A CA 1
ATOM 4765 C C . ASN A 1 630 ? -12.311 2.034 14.166 1.00 93.38 630 ASN A C 1
ATOM 4767 O O . ASN A 1 630 ? -11.515 1.158 14.484 1.00 93.38 630 ASN A O 1
ATOM 4771 N N . VAL A 1 631 ? -13.111 1.902 13.105 1.00 94.44 631 VAL A N 1
ATOM 4772 C CA . VAL A 1 631 ? -13.052 0.760 12.180 1.00 94.44 631 VAL A CA 1
ATOM 4773 C C . VAL A 1 631 ? -11.724 0.723 11.413 1.00 94.44 631 VAL A C 1
ATOM 4775 O O . VAL A 1 631 ? -11.228 -0.366 11.139 1.00 94.44 631 VAL A O 1
ATOM 4778 N N . CYS A 1 632 ? -11.091 1.870 11.136 1.00 92.62 632 CYS A N 1
ATOM 4779 C CA . CYS A 1 632 ? -9.752 1.908 10.529 1.00 92.62 632 CYS A CA 1
ATOM 4780 C C . CYS A 1 632 ? -8.689 1.213 11.393 1.00 92.62 632 CYS A C 1
ATOM 4782 O O . CYS A 1 632 ? -7.746 0.666 10.842 1.00 92.62 632 CYS A O 1
ATOM 4784 N N . HIS A 1 633 ? -8.879 1.095 12.715 1.00 91.00 633 HIS A N 1
ATOM 4785 C CA . HIS A 1 633 ? -7.984 0.294 13.568 1.00 91.00 633 HIS A CA 1
ATOM 4786 C C . HIS A 1 633 ? -7.925 -1.179 13.118 1.00 91.00 633 HIS A C 1
ATOM 4788 O O . HIS A 1 633 ? -6.880 -1.810 13.218 1.00 91.00 633 HIS A O 1
ATOM 4794 N N . SER A 1 634 ? -9.010 -1.714 12.545 1.00 90.06 634 SER A N 1
ATOM 4795 C CA . SER A 1 634 ? -9.025 -3.049 11.915 1.00 90.06 634 SER A CA 1
ATOM 4796 C C . SER A 1 634 ? -8.498 -3.083 10.471 1.00 90.06 634 SER A C 1
ATOM 4798 O O . SER A 1 634 ? -8.630 -4.087 9.768 1.00 90.06 634 SER A O 1
ATOM 4800 N N . GLY A 1 635 ? -7.943 -1.966 10.006 1.00 83.75 635 GLY A N 1
ATOM 4801 C CA . GLY A 1 635 ? -7.394 -1.786 8.677 1.00 83.75 635 GLY A CA 1
ATOM 4802 C C . GLY A 1 635 ? -6.014 -2.414 8.525 1.00 83.75 635 GLY A C 1
ATOM 4803 O O . GLY A 1 635 ? -5.179 -2.438 9.430 1.00 83.75 635 GLY A O 1
ATOM 4804 N N 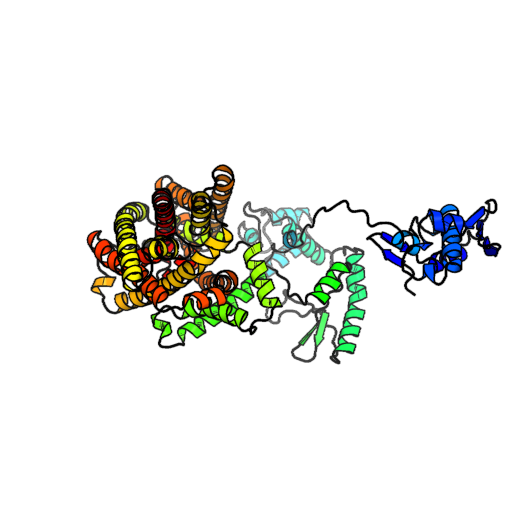. MET A 1 636 ? -5.745 -2.881 7.312 1.00 84.94 636 MET A N 1
ATOM 4805 C CA . MET A 1 636 ? -4.462 -3.431 6.878 1.00 84.94 636 MET A CA 1
ATOM 4806 C C . MET A 1 636 ? -3.381 -2.340 6.679 1.00 84.94 636 MET A C 1
ATOM 4808 O O . MET A 1 636 ? -2.742 -2.257 5.630 1.00 84.94 636 MET A O 1
ATOM 4812 N N . GLY A 1 637 ? -3.185 -1.465 7.668 1.00 81.00 637 GLY A N 1
ATOM 4813 C CA . GLY A 1 637 ? -2.262 -0.332 7.587 1.00 81.00 637 GLY A CA 1
ATOM 4814 C C . GLY A 1 637 ? -2.782 0.767 6.656 1.00 81.00 637 GLY A C 1
ATOM 4815 O O . GLY A 1 637 ? -3.987 0.902 6.450 1.00 81.00 637 GLY A O 1
ATOM 4816 N N . SER A 1 638 ? -1.877 1.530 6.034 1.00 75.75 638 SER A N 1
ATOM 4817 C CA . SER A 1 638 ? -2.261 2.657 5.167 1.00 75.75 638 SER A CA 1
ATOM 4818 C C . SER A 1 638 ? -3.123 2.245 3.970 1.00 75.75 638 SER A C 1
ATOM 4820 O O . SER A 1 638 ? -3.972 3.019 3.534 1.00 75.75 638 SER A O 1
ATOM 4822 N N . VAL A 1 639 ? -2.945 1.032 3.446 1.00 77.69 639 VAL A N 1
ATOM 4823 C CA . VAL A 1 639 ? -3.739 0.529 2.315 1.00 77.69 639 VAL A CA 1
ATOM 4824 C C . VAL A 1 639 ? -5.118 0.040 2.762 1.00 77.69 639 VAL A C 1
ATOM 4826 O O . VAL A 1 639 ? -6.104 0.203 2.045 1.00 77.69 639 VAL A O 1
ATOM 4829 N N . GLY A 1 640 ? -5.220 -0.494 3.979 1.00 85.56 640 GLY A N 1
ATOM 4830 C CA . GLY A 1 640 ? -6.510 -0.820 4.577 1.00 85.56 640 GLY A CA 1
ATOM 4831 C C . GLY A 1 640 ? -7.334 0.422 4.891 1.00 85.56 640 GLY A C 1
ATOM 4832 O O . GLY A 1 640 ? -8.481 0.523 4.459 1.00 85.56 640 GLY A O 1
ATOM 4833 N N . ASP A 1 641 ? -6.719 1.417 5.537 1.00 87.50 641 ASP A N 1
ATOM 4834 C CA . ASP A 1 641 ? -7.336 2.729 5.778 1.00 87.50 641 ASP A CA 1
ATOM 4835 C C . ASP A 1 641 ? -7.853 3.335 4.471 1.00 87.50 641 ASP A C 1
ATOM 4837 O O . ASP A 1 641 ? -8.956 3.881 4.410 1.00 87.50 641 ASP A O 1
ATOM 4841 N N . MET A 1 642 ? -7.077 3.178 3.396 1.00 84.75 642 MET A N 1
ATOM 4842 C CA . MET A 1 642 ? -7.470 3.617 2.068 1.00 84.75 642 MET A CA 1
ATOM 4843 C C . MET A 1 642 ? -8.745 2.938 1.583 1.00 84.75 642 MET A C 1
ATOM 4845 O O . MET A 1 642 ? -9.678 3.617 1.148 1.00 84.75 642 MET A O 1
ATOM 4849 N N . ALA A 1 643 ? -8.804 1.612 1.670 1.00 88.50 643 ALA A N 1
ATOM 4850 C CA . ALA A 1 643 ? -9.967 0.833 1.267 1.00 88.50 643 ALA A CA 1
ATOM 4851 C C . ALA A 1 643 ? -11.220 1.248 2.065 1.00 88.50 643 ALA A C 1
ATOM 4853 O O . ALA A 1 643 ? -12.283 1.512 1.493 1.00 88.50 643 ALA A O 1
ATOM 4854 N N . ILE A 1 644 ? -11.073 1.372 3.386 1.00 92.38 644 ILE A N 1
ATOM 4855 C CA . ILE A 1 644 ? -12.145 1.719 4.327 1.00 92.38 644 ILE A CA 1
ATOM 4856 C C . ILE A 1 644 ? -12.680 3.130 4.043 1.00 92.38 644 ILE A C 1
ATOM 4858 O O . ILE A 1 644 ? -13.891 3.329 3.904 1.00 92.38 644 ILE A O 1
ATOM 4862 N N . LEU A 1 645 ? -11.795 4.119 3.901 1.00 89.56 645 LEU A N 1
ATOM 4863 C CA . LEU A 1 645 ? -12.188 5.510 3.662 1.00 89.56 645 LEU A CA 1
ATOM 4864 C C . LEU A 1 645 ? -12.718 5.754 2.248 1.00 89.56 645 LEU A C 1
ATOM 4866 O O . LEU A 1 645 ? -13.607 6.599 2.079 1.00 89.56 645 LEU A O 1
ATOM 4870 N N . THR A 1 646 ? -12.226 5.006 1.255 1.00 88.12 646 THR A N 1
ATOM 4871 C CA . THR A 1 646 ? -12.760 5.038 -0.115 1.00 88.12 646 THR A CA 1
ATOM 4872 C C . THR A 1 646 ? -14.193 4.506 -0.129 1.00 88.12 646 THR A C 1
ATOM 4874 O O . THR A 1 646 ? -15.074 5.160 -0.685 1.00 88.12 646 THR A O 1
ATOM 4877 N N . SER A 1 647 ? -14.457 3.393 0.570 1.00 89.94 647 SER A N 1
ATOM 4878 C CA . SER A 1 647 ? -15.804 2.818 0.752 1.00 89.94 647 SER A CA 1
ATOM 4879 C C . SER A 1 647 ? -16.763 3.781 1.458 1.00 89.94 647 SER A C 1
ATOM 4881 O O . SER A 1 647 ? -17.924 3.918 1.073 1.00 89.94 647 SER A O 1
ATOM 4883 N N . ALA A 1 648 ? -16.265 4.518 2.454 1.00 90.69 648 ALA A N 1
ATOM 4884 C CA . ALA A 1 648 ? -17.055 5.520 3.160 1.00 90.69 648 ALA A CA 1
ATOM 4885 C C . ALA A 1 648 ? -17.191 6.874 2.436 1.00 90.69 648 ALA A C 1
ATOM 4887 O O . ALA A 1 648 ? -17.872 7.762 2.963 1.00 90.69 648 ALA A O 1
ATOM 4888 N N . HIS A 1 649 ? -16.527 7.084 1.293 1.00 85.81 649 HIS A N 1
ATOM 4889 C CA . HIS A 1 649 ? -16.396 8.387 0.622 1.00 85.81 649 HIS A CA 1
ATOM 4890 C C . HIS A 1 649 ? -15.883 9.516 1.547 1.00 85.81 649 HIS A C 1
ATOM 4892 O O . HIS A 1 649 ? -16.351 10.657 1.485 1.00 85.81 649 HIS A O 1
ATOM 4898 N N . ARG A 1 650 ? -14.932 9.212 2.444 1.00 86.06 650 ARG A N 1
ATOM 4899 C CA . ARG A 1 650 ? -14.431 10.138 3.488 1.00 86.06 650 ARG A CA 1
ATOM 4900 C C . ARG A 1 650 ? -12.902 10.201 3.561 1.00 86.06 650 ARG A C 1
ATOM 4902 O O . ARG A 1 650 ? -12.310 10.221 4.633 1.00 86.06 650 ARG A O 1
ATOM 4909 N N . MET A 1 651 ? -12.266 10.312 2.402 1.00 78.12 651 MET A N 1
ATOM 4910 C CA . MET A 1 651 ? -10.803 10.334 2.236 1.00 78.12 651 MET A CA 1
ATOM 4911 C C . MET A 1 651 ? -10.083 11.439 3.018 1.00 78.12 651 MET A C 1
ATOM 4913 O O . MET A 1 651 ? -8.946 11.260 3.440 1.00 78.12 651 MET A O 1
ATOM 4917 N N . HIS A 1 652 ? -10.774 12.544 3.306 1.00 76.69 652 HIS A N 1
ATOM 4918 C CA . HIS A 1 652 ? -10.257 13.626 4.148 1.00 76.69 652 HIS A CA 1
ATOM 4919 C C . HIS A 1 652 ? -9.929 13.190 5.589 1.00 76.69 652 HIS A C 1
ATOM 4921 O O . HIS A 1 652 ? -9.216 13.904 6.291 1.00 76.69 652 HIS A O 1
ATOM 4927 N N . LEU A 1 653 ? -10.438 12.038 6.047 1.00 82.62 653 LEU A N 1
ATOM 4928 C CA . LEU A 1 653 ? -10.139 11.477 7.366 1.00 82.62 653 LEU A CA 1
ATOM 4929 C C . LEU A 1 653 ? -8.826 10.680 7.404 1.00 82.62 653 LEU A C 1
ATOM 4931 O O . LEU A 1 653 ? -8.447 10.232 8.485 1.00 82.62 653 LEU A O 1
ATOM 4935 N N . MET A 1 654 ? -8.115 10.516 6.277 1.00 79.88 654 MET A N 1
ATOM 4936 C CA . MET A 1 654 ? -6.899 9.689 6.204 1.00 79.88 654 MET A CA 1
ATOM 4937 C C . MET A 1 654 ? -5.863 10.002 7.293 1.00 79.88 654 MET A C 1
ATOM 4939 O O . MET A 1 654 ? -5.380 9.054 7.908 1.00 79.88 654 MET A O 1
ATOM 4943 N N . PRO A 1 655 ? -5.549 11.275 7.614 1.00 76.44 655 PRO A N 1
ATOM 4944 C CA . PRO A 1 655 ? -4.594 11.571 8.681 1.00 76.44 655 PRO A CA 1
ATOM 4945 C C . PRO A 1 655 ? -4.994 10.982 10.036 1.00 76.44 655 PRO A C 1
ATOM 4947 O O . PRO A 1 655 ? -4.146 10.493 10.778 1.00 76.44 655 PRO A O 1
ATOM 4950 N N . PHE A 1 656 ? -6.290 11.011 10.356 1.00 83.12 656 PHE A N 1
ATOM 4951 C CA . PHE A 1 656 ? -6.818 10.459 11.600 1.00 83.12 656 PHE A CA 1
ATOM 4952 C C . PHE A 1 656 ? -6.904 8.933 11.560 1.00 83.12 656 PHE A C 1
ATOM 4954 O O . PHE A 1 656 ? -6.621 8.299 12.572 1.00 83.12 656 PHE A O 1
ATOM 4961 N N . ALA A 1 657 ? -7.254 8.352 10.409 1.00 86.81 657 ALA A N 1
ATOM 4962 C CA . ALA A 1 657 ? -7.248 6.905 10.211 1.00 86.81 657 ALA A CA 1
ATOM 4963 C C . ALA A 1 657 ? -5.837 6.336 10.396 1.00 86.81 657 ALA A C 1
ATOM 4965 O O . ALA A 1 657 ? -5.633 5.493 11.255 1.00 86.81 657 ALA A O 1
ATOM 4966 N N . GLN A 1 658 ? -4.835 6.902 9.726 1.00 79.75 658 GLN A N 1
ATOM 4967 C CA . GLN A 1 658 ? -3.449 6.440 9.843 1.00 79.75 658 GLN A CA 1
ATOM 4968 C C . GLN A 1 658 ? -2.891 6.610 11.246 1.00 79.75 658 GLN A C 1
ATOM 4970 O O . GLN A 1 658 ? -2.087 5.803 11.704 1.00 79.75 658 GLN A O 1
ATOM 4975 N N . LEU A 1 659 ? -3.315 7.655 11.948 1.00 78.62 659 LEU A N 1
ATOM 4976 C CA . LEU A 1 659 ? -2.977 7.814 13.347 1.00 78.62 659 LEU A CA 1
ATOM 4977 C C . LEU A 1 659 ? -3.592 6.701 14.205 1.00 78.62 659 LEU A C 1
ATOM 4979 O O . LEU A 1 659 ? -2.883 6.098 15.010 1.00 78.62 659 LEU A O 1
ATOM 4983 N N . ALA A 1 660 ? -4.888 6.435 14.024 1.00 85.56 660 ALA A N 1
ATOM 4984 C CA . ALA A 1 660 ? -5.611 5.381 14.725 1.00 85.56 660 ALA A CA 1
ATOM 4985 C C . ALA A 1 660 ? -4.975 4.009 14.469 1.00 85.56 660 ALA A C 1
ATOM 4987 O O . ALA A 1 660 ? -4.621 3.312 15.415 1.00 85.56 660 ALA A O 1
ATOM 4988 N N . THR A 1 661 ? -4.725 3.679 13.208 1.00 87.19 661 THR A N 1
ATOM 4989 C CA . THR A 1 661 ? -4.163 2.400 12.770 1.00 87.19 661 THR A CA 1
ATOM 4990 C C . THR A 1 661 ? -2.728 2.213 13.250 1.00 87.19 661 THR A C 1
ATOM 4992 O O . THR A 1 661 ? -2.383 1.149 13.756 1.00 87.19 661 THR A O 1
ATOM 4995 N N . ARG A 1 662 ? -1.885 3.251 13.183 1.00 81.38 662 ARG A N 1
ATOM 4996 C CA . ARG A 1 662 ? -0.466 3.129 13.555 1.00 81.38 662 ARG A CA 1
ATOM 4997 C C . ARG A 1 662 ? -0.208 3.187 15.047 1.00 81.38 662 ARG A C 1
ATOM 4999 O O . ARG A 1 662 ? 0.513 2.346 15.573 1.00 81.38 662 ARG A O 1
ATOM 5006 N N . ILE A 1 663 ? -0.765 4.184 15.733 1.00 80.00 663 ILE A N 1
ATOM 5007 C CA . ILE A 1 663 ? -0.564 4.326 17.181 1.00 80.00 663 ILE A CA 1
ATOM 5008 C C . ILE A 1 663 ? -1.380 3.265 17.914 1.00 80.00 663 ILE A C 1
ATOM 5010 O O . ILE A 1 663 ? -0.860 2.609 18.816 1.00 80.00 663 ILE A O 1
ATOM 5014 N N . GLY A 1 664 ? -2.637 3.073 17.509 1.00 84.56 664 GLY A N 1
ATOM 5015 C CA . GLY A 1 664 ? -3.496 2.034 18.063 1.00 84.56 664 GLY A CA 1
ATOM 5016 C C . GLY A 1 664 ? -2.935 0.636 17.809 1.00 84.56 664 GLY A C 1
ATOM 5017 O O . GLY A 1 664 ? -2.887 -0.170 18.740 1.00 84.56 664 GLY A O 1
ATOM 5018 N N . GLY A 1 665 ? -2.433 0.373 16.600 1.00 86.19 665 GLY A N 1
ATOM 5019 C CA . GLY A 1 665 ? -1.766 -0.881 16.249 1.00 86.19 665 GLY A CA 1
ATOM 5020 C C . GLY A 1 665 ? -0.517 -1.144 17.083 1.00 86.19 665 GLY A C 1
ATOM 5021 O O . GLY A 1 665 ? -0.444 -2.163 17.767 1.00 86.19 665 GLY A O 1
ATOM 5022 N N . ALA A 1 666 ? 0.418 -0.190 17.132 1.00 82.56 666 ALA A N 1
ATOM 5023 C CA . ALA A 1 666 ? 1.638 -0.318 17.932 1.00 82.56 666 ALA A CA 1
ATOM 5024 C C . ALA A 1 666 ? 1.338 -0.570 19.419 1.00 82.56 666 ALA A C 1
ATOM 5026 O O . ALA A 1 666 ? 1.945 -1.447 20.033 1.00 82.56 666 ALA A O 1
ATOM 5027 N N . LEU A 1 667 ? 0.366 0.149 19.994 1.00 87.06 667 LEU A N 1
ATOM 5028 C CA . LEU A 1 667 ? -0.055 -0.061 21.379 1.00 87.06 667 LEU A CA 1
ATOM 5029 C C . LEU A 1 667 ? -0.650 -1.462 21.581 1.00 87.06 667 LEU A C 1
ATOM 5031 O O . LEU A 1 667 ? -0.328 -2.127 22.564 1.00 87.06 667 LEU A O 1
ATOM 5035 N N . THR A 1 668 ? -1.476 -1.923 20.640 1.00 90.44 668 THR A N 1
ATOM 5036 C CA . THR A 1 668 ? -2.079 -3.264 20.674 1.00 90.44 668 THR A CA 1
ATOM 5037 C C . THR A 1 668 ? -1.005 -4.349 20.632 1.00 90.44 668 THR A C 1
ATOM 5039 O O . THR A 1 668 ? -1.049 -5.275 21.440 1.00 90.44 668 THR A O 1
ATOM 5042 N N . VAL A 1 669 ? -0.010 -4.211 19.751 1.00 88.31 669 VAL A N 1
ATOM 5043 C CA . VAL A 1 669 ? 1.123 -5.143 19.653 1.00 88.31 669 VAL A CA 1
ATOM 5044 C C . VAL A 1 669 ? 1.918 -5.170 20.958 1.00 88.31 669 VAL A C 1
ATOM 5046 O O . VAL A 1 669 ? 2.154 -6.247 21.497 1.00 88.31 669 VAL A O 1
ATOM 5049 N N . VAL A 1 670 ? 2.283 -4.008 21.512 1.00 86.81 670 VAL A N 1
ATOM 5050 C CA . VAL A 1 670 ? 3.042 -3.931 22.774 1.00 86.81 670 VAL A CA 1
ATOM 5051 C C . VAL A 1 670 ? 2.285 -4.599 23.921 1.00 86.81 670 VAL A C 1
ATOM 5053 O O . VAL A 1 670 ? 2.864 -5.413 24.640 1.00 86.81 670 VAL A O 1
ATOM 5056 N N . ILE A 1 671 ? 0.990 -4.303 24.073 1.00 90.56 671 ILE A N 1
ATOM 5057 C CA . ILE A 1 671 ? 0.152 -4.910 25.116 1.00 90.56 671 ILE A CA 1
ATOM 5058 C C . ILE A 1 671 ? 0.058 -6.425 24.913 1.00 90.56 671 ILE A C 1
ATOM 5060 O O . ILE A 1 671 ? 0.221 -7.177 25.871 1.00 90.56 671 ILE A O 1
ATOM 5064 N N . ALA A 1 672 ? -0.155 -6.887 23.680 1.00 91.62 672 ALA A N 1
ATOM 5065 C CA . ALA A 1 672 ? -0.248 -8.311 23.386 1.00 91.62 672 ALA A CA 1
ATOM 5066 C C . ALA A 1 672 ? 1.057 -9.056 23.697 1.00 91.62 672 ALA A C 1
ATOM 5068 O O . ALA A 1 672 ? 1.007 -10.139 24.272 1.00 91.62 672 ALA A O 1
ATOM 5069 N N . LEU A 1 673 ? 2.217 -8.478 23.375 1.00 89.44 673 LEU A N 1
ATOM 5070 C CA . LEU A 1 673 ? 3.515 -9.072 23.707 1.00 89.44 673 LEU A CA 1
ATOM 5071 C C . LEU A 1 673 ? 3.749 -9.129 25.218 1.00 89.44 673 LEU A C 1
ATOM 5073 O O . LEU A 1 673 ? 4.193 -10.156 25.722 1.00 89.44 673 LEU A O 1
ATOM 5077 N N . MET A 1 674 ? 3.394 -8.067 25.949 1.00 89.88 674 MET A N 1
ATOM 5078 C CA . MET A 1 674 ? 3.460 -8.073 27.413 1.00 89.88 674 MET A CA 1
ATOM 5079 C C . MET A 1 674 ? 2.560 -9.157 28.014 1.00 89.88 674 MET A C 1
ATOM 5081 O O . MET A 1 674 ? 2.988 -9.855 28.928 1.00 89.88 674 MET A O 1
ATOM 5085 N N . MET A 1 675 ? 1.344 -9.324 27.490 1.00 91.44 675 MET A N 1
ATOM 5086 C CA . MET A 1 675 ? 0.411 -10.355 27.954 1.00 91.44 675 MET A CA 1
ATOM 5087 C C . MET A 1 675 ? 0.857 -11.773 27.594 1.00 91.44 675 MET A C 1
ATOM 5089 O O . MET A 1 675 ? 0.621 -12.676 28.381 1.00 91.44 675 MET A O 1
ATOM 5093 N N . LEU A 1 676 ? 1.480 -11.976 26.430 1.00 89.19 676 LEU A N 1
ATOM 5094 C CA . LEU A 1 676 ? 1.973 -13.292 26.009 1.00 89.19 676 LEU A CA 1
ATOM 5095 C C . LEU A 1 676 ? 3.255 -13.700 26.751 1.00 89.19 676 LEU A C 1
ATOM 5097 O O . LEU A 1 676 ? 3.555 -14.882 26.859 1.00 89.19 676 LEU A O 1
ATOM 5101 N N . SER A 1 677 ? 4.031 -12.724 27.231 1.00 82.25 677 SER A N 1
ATOM 5102 C CA . SER A 1 677 ? 5.260 -12.970 27.999 1.00 82.25 677 SER A CA 1
ATOM 5103 C C . SER A 1 677 ? 5.030 -13.377 29.461 1.00 82.25 677 SER A C 1
ATOM 5105 O O . SER A 1 677 ? 5.991 -13.752 30.133 1.00 82.25 677 SER A O 1
ATOM 5107 N N . GLN A 1 678 ? 3.792 -13.254 29.952 1.00 71.19 678 GLN A N 1
ATOM 5108 C CA . GLN A 1 678 ? 3.361 -13.673 31.290 1.00 71.19 678 GLN A CA 1
ATOM 5109 C C . GLN A 1 678 ? 2.801 -15.089 31.237 1.00 71.19 678 GLN A C 1
ATOM 5111 O O . GLN A 1 678 ? 3.063 -15.838 32.205 1.00 71.19 678 GLN A O 1
#

InterPro domains:
  IPR004679 2-hydroxycarboxylate transporter [PF03390] (280-673)
  IPR004679 2-hydroxycarboxylate transporter [PTHR40033] (287-677)
  IPR011335 Restriction endonuclease type II-like [SSF52980] (193-286)
  IPR011604 PD-(D/E)XK endonuclease-like domain superfamily [G3DSA:3.90.320.10] (179-296)

Organism: NCBI:txid1314771